Protein AF-A0A2V8A282-F1 (afdb_monomer_lite)

Sequence (500 aa):
MPLDRPPLIDWYRRNRARSRALFDLVDDEAYYTKPIALRHPIVFYEGHLPAFSFNTLVKKALGGASIDGRLETLFARGIDPHETAGPKETVADAAWPTREVVHQFAEEADHQVLRALANADVDRPGDALLDRGEAVFAILEHEAMHQETLLYMWHRLPLARKRRPAGYSPRTNGAPPRHEWIEIPAGRATLGVDRAAVPFGWDNEFSALTCDVPAFAIDQHDVTSQQFLEFVDAGGYRDQQWWRPEDWEWVQREQVTHPLFWEVHDDDWFWRGMFALVPLPAAWPVYVSNAEARAYARWRGGRLPTEAEFQRAAFGSPDGERLHPWGCETPSAVHGVFDFSSWDPEPAGTHPKGNSAWNVHDLVGNGWEWTTTTVPGISSHGVVSRILSGLLRRRARRDEGRVARDRARAAASHVPQLVSPTVPIRICHFPLRHGPPPQPPKLGSSPTTSRTTWRCHRVSCPRSTSTTRSGRRCSRRSASSRGTASRAQSSGSSSVIAAS

Radius of gyration: 30.78 Å; chains: 1; bounding box: 76×96×86 Å

Foldseek 3Di:
DPDDLPVLLVLLVVLLVLVVVLVVFFDPVQQQPFLDPFFHGNLLLLLLLLLLLQCQQPCPQVVHDDPDPVSSVSNLFDGGVVLQDDPPPPVPPVDRDDVVVSVVNSVVSSVSSSVCSVDNQQPDPPRQRRPLNNSSVCSSVVSVVVSVVSLVSLLSDDLVRTDDDDPADAALDDDADDWDKQKQAWDKFWQADCPVVDSDDDLLRDDIDIDTGHIWIATLKACFPQNLVVCLVVPLLPDCPLFDPVVVCVCVVVVDRDAPQWDADPNFIWGSFSNDIGGRRRQAHDDHDLGSQSSSQVVVVFFAAAPRVLRSQWFAAPVGGAPGQLHDDDDDPLQAADPCPHSAAHGMPNNQSVAGNRNRHHSDYSDDGDHQDDSPDRDCDRSSSVSVCVNRVPPPVPCVVPVPPPVPDDDDDTGRDGIHPDDDDDDDDDDDDDDDDDDDDDDDDDDDDDDDDDDDDDDDDDDDDDDDDDDDDDDDDDDDDDDDDDDDDDDDDDDDDDDD

Secondary structure (DSSP, 8-state):
----HHHHHHHHHHHHHHHHHHHTTB-TTGGG--SSTTS--HHHHHHHHHHHHIIIIIIIIS-PPPS-HHHHHHHTS-SSHHHH--TT--TTS-PPPPHHHHHHHHHHHHHHHHHHHHHS----TT-TTTGGGHHHHHHHHHHHHHHHHHHHHHHTS-GGGB-PPTT-------PPPP--EEEE-SEEEEESB-TTTSS---TTSBS-EEEEE--EEEESS--BHHHHHHHHHTTGGG-GGGS-HHHHHHHHHTT--S-TTEEEETTEEEEE-SS-EEE--TTSBPP--HHHHHHHHHHTT-B---HHHHHHHHTEETTEE-SBTTBSSPP-TTSSS-TTS-SS---TT--TTS--TT-----SSSS----S-PPP---TTSHHHHHHHHHH-SSSTTTTTTGGGSTTS-------S-B-S--------------PPPP-------------------------------------------------------------

pLDDT: mean 77.57, std 28.73, range [21.28, 98.75]

Structure (mmCIF, N/CA/C/O backbone):
data_AF-A0A2V8A282-F1
#
_entry.id   AF-A0A2V8A282-F1
#
loop_
_atom_site.group_PDB
_atom_site.id
_atom_site.type_symbol
_atom_site.label_atom_id
_atom_site.label_alt_id
_atom_site.label_comp_id
_atom_site.label_asym_id
_atom_site.label_entity_id
_atom_site.label_seq_id
_atom_site.pdbx_PDB_ins_code
_atom_site.Cartn_x
_atom_site.Cartn_y
_atom_site.Cartn_z
_atom_site.occupancy
_atom_site.B_iso_or_equiv
_atom_site.auth_seq_id
_atom_site.auth_comp_id
_atom_site.auth_asym_id
_atom_site.auth_atom_id
_atom_site.pdbx_PDB_model_num
ATOM 1 N N . MET A 1 1 ? -12.203 -1.501 28.387 1.00 53.28 1 MET A N 1
ATOM 2 C CA . MET A 1 1 ? -11.393 -0.578 29.218 1.00 53.28 1 MET A CA 1
ATOM 3 C C . MET A 1 1 ? -11.438 0.779 28.546 1.00 53.28 1 MET A C 1
ATOM 5 O O . MET A 1 1 ? -11.531 0.761 27.326 1.00 53.28 1 MET A O 1
ATOM 9 N N . PRO A 1 2 ? -11.373 1.900 29.284 1.00 71.56 2 PRO A N 1
ATOM 10 C CA . PRO A 1 2 ? -11.229 3.210 28.655 1.00 71.56 2 PRO A CA 1
ATOM 11 C C . PRO A 1 2 ? -9.951 3.251 27.806 1.00 71.56 2 PRO A C 1
ATOM 13 O O . PRO A 1 2 ? -8.950 2.626 28.167 1.00 71.56 2 PRO A O 1
ATOM 16 N N . LEU A 1 3 ? -10.000 3.981 26.694 1.00 85.50 3 LEU A N 1
ATOM 17 C CA . LEU A 1 3 ? -8.872 4.157 25.777 1.00 85.50 3 LEU A CA 1
ATOM 18 C C . LEU A 1 3 ? -7.685 4.852 26.461 1.00 85.50 3 LEU A C 1
ATOM 20 O O . LEU A 1 3 ? -7.855 5.868 27.140 1.00 85.50 3 LEU A O 1
ATOM 24 N N . ASP A 1 4 ? -6.474 4.339 26.236 1.00 90.19 4 ASP A N 1
ATOM 25 C CA . ASP A 1 4 ? -5.248 4.967 26.730 1.00 90.19 4 ASP A CA 1
ATOM 26 C C . ASP A 1 4 ? -4.849 6.142 25.822 1.00 90.19 4 ASP A C 1
ATOM 28 O O . ASP A 1 4 ? -4.483 5.965 24.658 1.00 90.19 4 ASP A O 1
ATOM 32 N N . ARG A 1 5 ? -4.982 7.371 26.334 1.00 93.50 5 ARG A N 1
ATOM 33 C CA . ARG A 1 5 ? -4.906 8.596 25.517 1.00 93.50 5 ARG A CA 1
ATOM 34 C C . ARG A 1 5 ? -3.494 8.944 25.022 1.00 93.50 5 ARG A C 1
ATOM 36 O O . ARG A 1 5 ? -3.390 9.304 23.849 1.00 93.50 5 ARG A O 1
ATOM 43 N N . PRO A 1 6 ? -2.410 8.870 25.826 1.00 96.25 6 PRO A N 1
ATOM 44 C CA . PRO A 1 6 ? -1.083 9.278 25.362 1.00 96.25 6 PRO A CA 1
ATOM 45 C C . PRO A 1 6 ? -0.572 8.482 24.145 1.00 96.25 6 PRO A C 1
ATOM 47 O O . PRO A 1 6 ? -0.162 9.132 23.182 1.00 96.25 6 PRO A O 1
ATOM 50 N N . PRO A 1 7 ? -0.676 7.133 24.078 1.00 95.81 7 PRO A N 1
ATOM 51 C CA . PRO A 1 7 ? -0.278 6.384 22.882 1.00 95.81 7 PRO A CA 1
ATOM 52 C C . PRO A 1 7 ? -1.031 6.791 21.609 1.00 95.81 7 PRO A C 1
ATOM 54 O O . PRO A 1 7 ? -0.416 6.858 20.546 1.00 95.81 7 PRO A O 1
ATOM 57 N N . LEU A 1 8 ? -2.331 7.101 21.713 1.00 95.81 8 LEU A N 1
ATOM 58 C CA . LEU A 1 8 ? -3.171 7.547 20.592 1.00 95.81 8 LEU A CA 1
ATOM 59 C C . LEU A 1 8 ? -2.805 8.969 20.130 1.00 95.81 8 LEU A C 1
ATOM 61 O O . LEU A 1 8 ? -2.700 9.227 18.932 1.00 95.81 8 LEU A O 1
ATOM 65 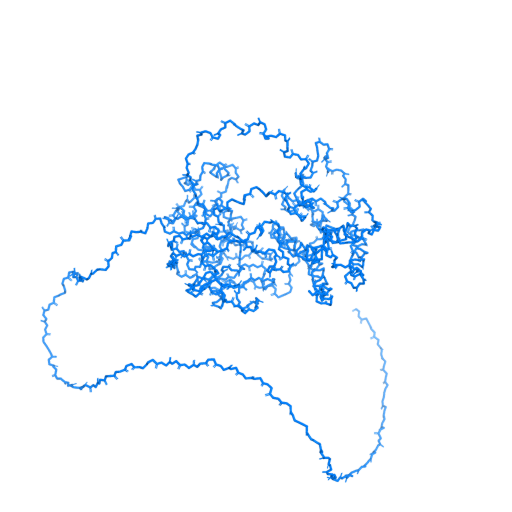N N . ILE A 1 9 ? -2.540 9.882 21.071 1.00 98.31 9 ILE A N 1
ATOM 66 C CA . ILE A 1 9 ? -2.061 11.245 20.783 1.00 98.31 9 ILE A CA 1
ATOM 67 C C . ILE A 1 9 ? -0.691 11.203 20.096 1.00 98.31 9 ILE A C 1
ATOM 69 O O . ILE A 1 9 ? -0.467 11.914 19.114 1.00 98.31 9 ILE A O 1
ATOM 73 N N . ASP A 1 10 ? 0.223 10.365 20.580 1.00 98.38 10 ASP A N 1
ATOM 74 C CA . ASP A 1 10 ? 1.549 10.238 19.986 1.00 98.38 10 ASP A CA 1
ATOM 75 C C . ASP A 1 10 ? 1.518 9.471 18.657 1.00 98.38 10 ASP A C 1
ATOM 77 O O . ASP A 1 10 ? 2.343 9.747 17.789 1.00 98.38 10 ASP A O 1
ATOM 81 N N . TRP A 1 11 ? 0.550 8.573 18.434 1.00 97.44 11 TRP A N 1
ATOM 82 C CA . TRP A 1 11 ? 0.290 7.987 17.113 1.00 97.44 11 TRP A CA 1
ATOM 83 C C . TRP A 1 11 ? -0.191 9.049 16.122 1.00 97.44 11 TRP A C 1
ATOM 85 O O . TRP A 1 11 ? 0.426 9.189 15.067 1.00 97.44 11 TRP A O 1
ATOM 95 N N . TYR A 1 12 ? -1.172 9.880 16.493 1.00 98.56 12 TYR A N 1
ATOM 96 C CA . TYR A 1 12 ? -1.608 11.004 15.654 1.00 98.56 12 TYR A CA 1
ATOM 97 C C . TYR A 1 12 ? -0.425 11.916 15.298 1.00 98.56 12 TYR A C 1
ATOM 99 O O . TYR A 1 12 ? -0.180 12.210 14.132 1.00 98.56 12 TYR A O 1
ATOM 107 N N . ARG A 1 13 ? 0.397 12.291 16.287 1.00 98.62 13 ARG A N 1
ATOM 108 C CA . ARG A 1 13 ? 1.606 13.104 16.066 1.00 98.62 13 ARG A CA 1
ATOM 109 C C . ARG A 1 13 ? 2.614 12.443 15.126 1.00 98.62 13 ARG A C 1
ATOM 111 O O . ARG A 1 13 ? 3.130 13.134 14.249 1.00 98.62 13 ARG A O 1
ATOM 118 N N . ARG A 1 14 ? 2.894 11.140 15.284 1.00 98.00 14 ARG A N 1
ATOM 119 C CA . ARG A 1 14 ? 3.784 10.383 14.381 1.00 98.00 14 ARG A CA 1
ATOM 120 C C . ARG A 1 14 ? 3.245 10.385 12.953 1.00 98.00 14 ARG A C 1
ATOM 122 O O . ARG A 1 14 ? 4.006 10.686 12.037 1.00 98.00 14 ARG A O 1
ATOM 129 N N . ASN A 1 15 ? 1.949 10.131 12.776 1.00 98.00 15 ASN A N 1
ATOM 130 C CA . ASN A 1 15 ? 1.310 10.134 11.464 1.00 98.00 15 ASN A CA 1
ATOM 131 C C . ASN A 1 15 ? 1.397 11.517 10.805 1.00 98.00 15 ASN A C 1
ATOM 133 O O . ASN A 1 15 ? 1.995 11.637 9.740 1.00 98.00 15 ASN A O 1
ATOM 137 N N . ARG A 1 16 ? 0.927 12.580 11.472 1.00 98.19 16 ARG A N 1
ATOM 138 C CA . ARG A 1 16 ? 0.983 13.954 10.940 1.00 98.19 16 ARG A CA 1
ATOM 139 C C . ARG A 1 16 ? 2.409 14.419 10.633 1.00 98.19 16 ARG A C 1
ATOM 141 O O . ARG A 1 16 ? 2.628 15.106 9.636 1.00 98.19 16 ARG A O 1
ATOM 148 N N . ALA A 1 17 ? 3.390 14.045 11.458 1.00 98.25 17 ALA A N 1
ATOM 149 C CA . ALA A 1 17 ? 4.800 14.352 11.213 1.00 98.25 17 ALA A CA 1
ATOM 150 C C . ALA A 1 17 ? 5.358 13.611 9.986 1.00 98.25 17 ALA A C 1
ATOM 152 O O . ALA A 1 17 ? 6.008 14.237 9.150 1.00 98.25 17 ALA A O 1
ATOM 153 N N . ARG A 1 18 ? 5.063 12.311 9.842 1.00 97.69 18 ARG A N 1
ATOM 154 C CA . ARG A 1 18 ? 5.462 11.515 8.672 1.00 97.69 18 ARG A CA 1
ATOM 155 C C . ARG A 1 18 ? 4.796 12.035 7.397 1.00 97.69 18 ARG A C 1
ATOM 157 O O . ARG A 1 18 ? 5.483 12.221 6.402 1.00 97.69 18 ARG A O 1
ATOM 164 N N . SER A 1 19 ? 3.501 12.342 7.434 1.00 98.12 19 SER A N 1
ATOM 165 C CA . SER A 1 19 ? 2.769 12.900 6.291 1.00 98.12 19 SER A CA 1
ATOM 166 C C . SER A 1 19 ? 3.359 14.231 5.820 1.00 98.12 19 SER A C 1
ATOM 168 O O . SER A 1 19 ? 3.575 14.390 4.624 1.00 98.12 19 SER A O 1
ATOM 170 N N . ARG A 1 20 ? 3.696 15.157 6.734 1.00 97.62 20 ARG A N 1
ATOM 171 C CA . ARG A 1 20 ? 4.423 16.397 6.384 1.00 97.62 20 ARG A CA 1
ATOM 172 C C . ARG A 1 20 ? 5.757 16.093 5.698 1.00 97.62 20 ARG A C 1
ATOM 174 O O . ARG A 1 20 ? 5.971 16.551 4.581 1.00 97.62 20 ARG A O 1
ATOM 181 N N . ALA A 1 21 ? 6.574 15.222 6.296 1.00 97.19 21 ALA A N 1
ATOM 182 C CA . ALA A 1 21 ? 7.845 14.807 5.706 1.00 97.19 21 ALA A CA 1
ATOM 183 C C . ALA A 1 21 ? 7.684 14.164 4.313 1.00 97.19 21 ALA A C 1
ATOM 185 O O . ALA A 1 21 ? 8.571 14.321 3.482 1.00 97.19 21 ALA A O 1
ATOM 186 N N . LEU A 1 22 ? 6.559 13.491 4.020 1.00 97.81 22 LEU A N 1
ATOM 187 C CA . LEU A 1 22 ? 6.256 12.980 2.678 1.00 97.81 22 LEU A CA 1
ATOM 188 C C . LEU A 1 22 ? 5.923 14.092 1.670 1.00 97.81 22 LEU A C 1
ATOM 190 O O . LEU A 1 22 ? 6.312 13.967 0.512 1.00 97.81 22 LEU A O 1
ATOM 194 N N . PHE A 1 23 ? 5.255 15.182 2.063 1.00 97.69 23 PHE A N 1
ATOM 195 C CA . PHE A 1 23 ? 5.048 16.339 1.173 1.00 97.69 23 PHE A CA 1
ATOM 196 C C . PHE A 1 23 ? 6.322 17.169 0.964 1.00 97.69 23 PHE A C 1
ATOM 198 O O . PHE A 1 23 ? 6.456 17.826 -0.066 1.00 97.69 23 PHE A O 1
ATOM 205 N N . ASP A 1 24 ? 7.292 17.101 1.875 1.00 95.94 24 ASP A N 1
ATOM 206 C CA . ASP A 1 24 ? 8.596 17.751 1.689 1.00 95.94 24 ASP A CA 1
ATOM 207 C C . ASP A 1 24 ? 9.474 17.036 0.637 1.00 95.94 24 ASP A C 1
ATOM 209 O O . ASP A 1 24 ? 10.402 17.641 0.093 1.00 95.94 24 ASP A O 1
ATOM 213 N N . LEU A 1 25 ? 9.149 15.784 0.279 1.00 97.00 25 LEU A N 1
ATOM 214 C CA . LEU A 1 25 ? 9.832 15.005 -0.767 1.00 97.00 25 LEU A CA 1
ATOM 215 C C . LEU A 1 25 ? 9.537 15.464 -2.199 1.00 97.00 25 LEU A C 1
ATOM 217 O O . LEU A 1 25 ? 10.245 15.030 -3.105 1.00 97.00 25 LEU A O 1
ATOM 221 N N . VAL A 1 26 ? 8.508 16.276 -2.441 1.00 96.38 26 VAL A N 1
ATOM 222 C CA . VAL A 1 26 ? 8.145 16.745 -3.791 1.00 96.38 26 VAL A CA 1
ATOM 223 C C . VAL A 1 26 ? 8.517 18.208 -3.979 1.00 96.38 26 VAL A C 1
ATOM 225 O O . VAL A 1 26 ? 8.492 18.982 -3.024 1.00 96.38 26 VAL A O 1
ATOM 228 N N . ASP A 1 27 ? 8.896 18.592 -5.199 1.00 93.19 27 ASP A N 1
ATOM 229 C CA . ASP A 1 27 ? 9.108 20.007 -5.511 1.00 93.19 27 ASP A CA 1
ATOM 230 C C . ASP A 1 27 ? 7.784 20.794 -5.558 1.00 93.19 27 ASP A C 1
ATOM 232 O O . ASP A 1 27 ? 6.683 20.238 -5.624 1.00 93.19 27 ASP A O 1
ATOM 236 N N . ASP A 1 28 ? 7.888 22.120 -5.481 1.00 92.50 28 ASP A N 1
ATOM 237 C CA . ASP A 1 28 ? 6.708 22.980 -5.353 1.00 92.50 28 ASP A CA 1
ATOM 238 C C . ASP A 1 28 ? 5.959 23.124 -6.697 1.00 92.50 28 ASP A C 1
ATOM 240 O O . ASP A 1 28 ? 4.772 23.449 -6.721 1.00 92.50 28 ASP A O 1
ATOM 244 N N . GLU A 1 29 ? 6.617 22.798 -7.818 1.00 92.94 29 GLU A N 1
ATOM 245 C CA . GLU A 1 29 ? 5.995 22.683 -9.144 1.00 92.94 29 GLU A CA 1
ATOM 246 C C . GLU A 1 29 ? 5.099 21.438 -9.253 1.00 92.94 29 GLU A C 1
ATOM 248 O O . GLU A 1 29 ? 4.039 21.499 -9.880 1.00 92.94 29 GLU A O 1
ATOM 253 N N . ALA A 1 30 ? 5.460 20.322 -8.612 1.00 95.25 30 ALA A N 1
ATOM 254 C CA . ALA A 1 30 ? 4.644 19.112 -8.563 1.00 95.25 30 ALA A CA 1
ATOM 255 C C . ALA A 1 30 ? 3.356 19.284 -7.736 1.00 95.25 30 ALA A C 1
ATOM 257 O O . ALA A 1 30 ? 2.387 18.556 -7.966 1.00 95.25 30 ALA A O 1
ATOM 258 N N . TYR A 1 31 ? 3.301 20.246 -6.810 1.00 95.38 31 TYR A N 1
ATOM 259 C CA . TYR A 1 31 ? 2.253 20.359 -5.785 1.00 95.38 31 TYR A CA 1
ATOM 260 C C . TYR A 1 31 ? 0.811 20.533 -6.314 1.00 95.38 31 TYR A C 1
ATOM 262 O O . TYR A 1 31 ? -0.146 20.062 -5.695 1.00 95.38 31 TYR A O 1
ATOM 270 N N . TYR A 1 32 ? 0.627 21.145 -7.487 1.00 94.31 32 TYR A N 1
ATOM 271 C CA . TYR A 1 32 ? -0.690 21.245 -8.145 1.00 94.31 32 TYR A CA 1
ATOM 272 C C . TYR A 1 32 ? -0.870 20.235 -9.294 1.00 94.31 32 TYR A C 1
ATOM 274 O O . TYR A 1 32 ? -1.909 20.221 -9.955 1.00 94.31 32 TYR A O 1
ATOM 282 N N . THR A 1 33 ? 0.118 19.367 -9.535 1.00 93.69 33 THR A N 1
ATOM 283 C CA . THR A 1 33 ? 0.057 18.325 -10.570 1.00 93.69 33 THR A CA 1
ATOM 284 C C . THR A 1 33 ? -0.711 17.091 -10.101 1.00 93.69 33 THR A C 1
ATOM 286 O O . THR A 1 33 ? -1.017 16.912 -8.920 1.00 93.69 33 THR A O 1
ATOM 289 N N . LYS A 1 34 ? -1.015 16.214 -11.061 1.00 93.44 34 LYS A N 1
ATOM 290 C CA . LYS A 1 34 ? -1.756 14.967 -10.878 1.00 93.44 34 LYS A CA 1
ATOM 291 C C . LYS A 1 34 ? -0.927 13.794 -11.442 1.00 93.44 34 LYS A C 1
ATOM 293 O O . LYS A 1 34 ? -1.073 13.473 -12.620 1.00 93.44 34 LYS A O 1
ATOM 298 N N . PRO A 1 35 ? -0.054 13.154 -10.633 1.00 92.38 35 PRO A N 1
ATOM 299 C CA . PRO A 1 35 ? 0.873 12.103 -11.093 1.00 92.38 35 PRO A CA 1
ATOM 300 C C . PRO A 1 35 ? 0.199 10.829 -11.632 1.00 92.38 35 PRO A C 1
ATOM 302 O O . PRO A 1 35 ? 0.820 10.032 -12.336 1.00 92.38 35 PRO A O 1
ATOM 305 N N . ILE A 1 36 ? -1.076 10.615 -11.287 1.00 91.88 36 ILE A N 1
ATOM 306 C CA . ILE A 1 36 ? -1.884 9.471 -11.719 1.00 91.88 36 ILE A CA 1
ATOM 307 C C . ILE A 1 36 ? -3.226 9.995 -12.231 1.00 91.88 36 ILE A C 1
ATOM 309 O O . ILE A 1 36 ? -3.961 10.655 -11.497 1.00 91.88 36 ILE A O 1
ATOM 313 N N . ALA A 1 37 ? -3.576 9.667 -13.478 1.00 86.69 37 ALA A N 1
ATOM 314 C CA . ALA A 1 37 ? -4.779 10.170 -14.151 1.00 86.69 37 ALA A CA 1
ATOM 315 C C . ALA A 1 37 ? -6.105 9.818 -13.437 1.00 86.69 37 ALA A C 1
ATOM 317 O O . ALA A 1 37 ? -7.094 10.531 -13.601 1.00 86.69 37 ALA A O 1
ATOM 318 N N . LEU A 1 38 ? -6.114 8.782 -12.594 1.00 85.00 38 LEU A N 1
ATOM 319 C CA . LEU A 1 38 ? -7.276 8.356 -11.805 1.00 85.00 38 LEU A CA 1
ATOM 320 C C . LEU A 1 38 ? -7.375 8.995 -10.406 1.00 85.00 38 LEU A C 1
ATOM 322 O O . LEU A 1 38 ? -8.434 8.913 -9.803 1.00 85.00 38 LEU A O 1
ATOM 326 N N . ARG A 1 39 ? -6.329 9.670 -9.904 1.00 89.06 39 ARG A N 1
ATOM 327 C CA . ARG A 1 39 ? -6.287 10.272 -8.553 1.00 89.06 39 ARG A CA 1
ATOM 328 C C . ARG A 1 39 ? -6.580 11.778 -8.561 1.00 89.06 39 ARG A C 1
ATOM 330 O O . ARG A 1 39 ? -6.738 12.387 -9.625 1.00 89.06 39 ARG A O 1
ATOM 337 N N . HIS A 1 40 ? -6.665 12.399 -7.387 1.00 91.88 40 HIS A N 1
ATOM 338 C CA . HIS A 1 40 ? -6.673 13.862 -7.247 1.00 91.88 40 HIS A CA 1
ATOM 339 C C . HIS A 1 40 ? -5.249 14.475 -7.378 1.00 91.88 40 HIS A C 1
ATOM 341 O O . HIS A 1 40 ? -4.263 13.735 -7.404 1.00 91.88 40 HIS A O 1
ATOM 347 N N . PRO A 1 41 ? -5.107 15.812 -7.512 1.00 94.00 41 PRO A N 1
ATOM 348 C CA . PRO A 1 41 ? -3.807 16.497 -7.468 1.00 94.00 41 PRO A CA 1
ATOM 349 C C . PRO A 1 41 ? -3.140 16.448 -6.082 1.00 94.00 41 PRO A C 1
ATOM 351 O O . PRO A 1 41 ? -3.823 16.225 -5.087 1.00 94.00 41 PRO A O 1
ATOM 354 N N . ILE A 1 42 ? -1.832 16.712 -5.985 1.00 96.12 42 ILE A N 1
ATOM 355 C CA . ILE A 1 42 ? -1.071 16.606 -4.716 1.00 96.12 42 ILE A CA 1
ATOM 356 C C . ILE A 1 42 ? -1.664 17.476 -3.587 1.00 96.12 42 ILE A C 1
ATOM 358 O O . ILE A 1 42 ? -1.914 16.963 -2.495 1.00 96.12 42 ILE A O 1
ATOM 362 N N . VAL A 1 43 ? -1.993 18.742 -3.874 1.00 96.25 43 VAL A N 1
ATOM 363 C CA . VAL A 1 43 ? -2.681 19.689 -2.966 1.00 96.25 43 VAL A CA 1
ATOM 364 C C . VAL A 1 43 ? -3.952 19.133 -2.306 1.00 96.25 43 VAL A C 1
ATOM 366 O O . VAL A 1 43 ? -4.268 19.497 -1.174 1.00 96.25 43 VAL A O 1
ATOM 369 N N . PHE A 1 44 ? -4.681 18.226 -2.969 1.00 96.44 44 PHE A N 1
ATOM 370 C CA . PHE A 1 44 ? -5.859 17.599 -2.370 1.00 96.44 44 PHE A CA 1
ATOM 371 C C . PHE A 1 44 ? -5.482 16.795 -1.127 1.00 96.44 44 PHE A C 1
ATOM 373 O O . PHE A 1 44 ? -6.153 16.910 -0.107 1.00 96.44 44 PHE A O 1
ATOM 380 N N . TYR A 1 45 ? -4.407 16.008 -1.191 1.00 97.31 45 TYR A N 1
ATOM 381 C CA . TYR A 1 45 ? -4.061 15.063 -0.133 1.00 97.31 45 TYR A CA 1
ATOM 382 C C . TYR A 1 45 ? -3.509 15.746 1.124 1.00 97.31 45 TYR A C 1
ATOM 384 O O . TYR A 1 45 ? -3.794 15.288 2.231 1.00 97.31 45 TYR A O 1
ATOM 392 N N . GLU A 1 46 ? -2.784 16.862 0.979 1.00 97.31 46 GLU A N 1
ATOM 393 C CA . GLU A 1 46 ? -2.255 17.614 2.130 1.00 97.31 46 GLU A CA 1
ATOM 394 C C . GLU A 1 46 ? -3.388 18.235 2.972 1.00 97.31 46 GLU A C 1
ATOM 396 O O . GLU A 1 46 ? -3.297 18.256 4.200 1.00 97.31 46 GLU A O 1
ATOM 401 N N . GLY A 1 47 ? -4.492 18.642 2.329 1.00 97.50 47 GLY A N 1
ATOM 402 C CA . GLY A 1 47 ? -5.722 19.079 3.000 1.00 97.50 47 GLY A CA 1
ATOM 403 C C . GLY A 1 47 ? -6.674 17.942 3.399 1.00 97.50 47 GLY A C 1
ATOM 404 O O . GLY A 1 47 ? -7.336 18.034 4.431 1.00 97.50 47 GLY A O 1
ATOM 405 N N . HIS A 1 48 ? -6.727 16.847 2.634 1.00 97.81 48 HIS A N 1
ATOM 406 C CA . HIS A 1 48 ? -7.591 15.685 2.887 1.00 97.81 48 HIS A CA 1
ATOM 407 C C . HIS A 1 48 ? -7.278 14.981 4.207 1.00 97.81 48 HIS A C 1
ATOM 409 O O . HIS A 1 48 ? -8.195 14.674 4.962 1.00 97.81 48 HIS A O 1
ATOM 415 N N . LEU A 1 49 ? -5.997 14.769 4.517 1.00 97.62 49 LEU A N 1
ATOM 416 C CA . LEU A 1 49 ? -5.563 14.115 5.756 1.00 97.62 49 LEU A CA 1
ATOM 417 C C . LEU A 1 49 ? -6.093 14.802 7.037 1.00 97.62 49 LEU A C 1
ATOM 419 O O . LEU A 1 49 ? -6.799 14.148 7.810 1.00 97.62 49 LEU A O 1
ATOM 423 N N . PRO A 1 50 ? -5.846 16.108 7.274 1.00 97.69 50 PRO A N 1
ATOM 424 C CA . PRO A 1 50 ? -6.425 16.812 8.417 1.00 97.69 50 PRO A CA 1
ATOM 425 C C . PRO A 1 50 ? -7.945 16.987 8.281 1.00 97.69 50 PRO A C 1
ATOM 427 O O . PRO A 1 50 ? -8.656 16.872 9.281 1.00 97.69 50 PRO A O 1
ATOM 430 N N . ALA A 1 51 ? -8.475 17.202 7.066 1.00 98.06 51 ALA A N 1
ATOM 431 C CA . ALA A 1 51 ? -9.918 17.324 6.855 1.00 98.06 51 ALA A CA 1
ATOM 432 C C . ALA A 1 51 ? -10.672 16.048 7.243 1.00 98.06 51 ALA A C 1
ATOM 434 O O . ALA A 1 51 ? -11.742 16.156 7.836 1.00 98.06 51 ALA A O 1
ATOM 435 N N . PHE A 1 52 ? -10.158 14.855 6.936 1.00 97.88 52 PHE A N 1
ATOM 436 C CA . PHE A 1 52 ? -10.775 13.593 7.345 1.00 97.88 52 PHE A CA 1
ATOM 437 C C . PHE A 1 52 ? -10.751 13.453 8.868 1.00 97.88 52 PHE A C 1
ATOM 439 O O . PHE A 1 52 ? -11.800 13.215 9.471 1.00 97.88 52 PHE A O 1
ATOM 446 N N . SER A 1 53 ? -9.590 13.682 9.490 1.00 98.12 53 SER A N 1
ATOM 447 C CA . SER A 1 53 ? -9.401 13.618 10.944 1.00 98.12 53 SER A CA 1
ATOM 448 C C . SER A 1 53 ? -10.379 14.521 11.697 1.00 98.12 53 SER A C 1
ATOM 450 O O . SER A 1 53 ? -11.119 14.071 12.577 1.00 98.12 53 SER A O 1
ATOM 452 N N . PHE A 1 54 ? -10.454 15.786 11.285 1.00 98.62 54 PHE A N 1
ATOM 453 C CA . PHE A 1 54 ? -11.362 16.778 11.848 1.00 98.62 54 PHE A CA 1
ATOM 454 C C . PHE A 1 54 ? -12.839 16.468 11.556 1.00 98.62 54 PHE A C 1
ATOM 456 O O . PHE A 1 54 ? -13.661 16.445 12.476 1.00 98.62 54 PHE A O 1
ATOM 463 N N . ASN A 1 55 ? -13.197 16.187 10.296 1.00 97.88 55 ASN A N 1
ATOM 464 C CA . ASN A 1 55 ? -14.587 15.920 9.923 1.00 97.88 55 ASN A CA 1
ATOM 465 C C . ASN A 1 55 ? -15.139 14.672 10.621 1.00 97.88 55 ASN A C 1
ATOM 467 O O . ASN A 1 55 ? -16.318 14.647 10.966 1.00 97.88 55 ASN A O 1
ATOM 471 N N . THR A 1 56 ? -14.329 13.627 10.791 1.00 97.12 56 THR A N 1
ATOM 472 C CA . THR A 1 56 ? -14.763 12.351 11.371 1.00 97.12 56 THR A CA 1
ATOM 473 C C . THR A 1 56 ? -14.846 12.426 12.894 1.00 97.12 56 THR A C 1
ATOM 475 O O . THR A 1 56 ? -15.931 12.206 13.434 1.00 97.12 56 THR A O 1
ATOM 478 N N . LEU A 1 57 ? -13.767 12.806 13.589 1.00 97.94 57 LEU A N 1
ATOM 479 C CA . LEU A 1 57 ? -13.761 12.835 15.056 1.00 97.94 57 LEU A CA 1
ATOM 480 C C . LEU A 1 57 ? -14.436 14.093 15.626 1.00 97.94 57 LEU A C 1
ATOM 482 O O . LEU A 1 57 ? -15.375 13.989 16.412 1.00 97.94 57 LEU A O 1
ATOM 486 N N . VAL A 1 58 ? -13.981 15.286 15.239 1.00 98.44 58 VAL A N 1
ATOM 487 C CA . VAL A 1 58 ? -14.421 16.539 15.877 1.00 98.44 58 VAL A CA 1
ATOM 4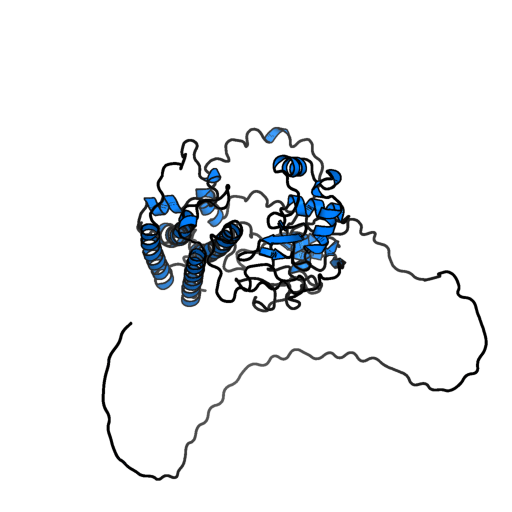88 C C . VAL A 1 58 ? -15.827 16.924 15.420 1.00 98.44 58 VAL A C 1
ATOM 490 O O . VAL A 1 58 ? -16.718 17.108 16.247 1.00 98.44 58 VAL A O 1
ATOM 493 N N . LYS A 1 59 ? -16.062 17.004 14.106 1.00 97.00 59 LYS A N 1
ATOM 494 C CA . LYS A 1 59 ? -17.330 17.511 13.559 1.00 97.00 59 LYS A CA 1
ATOM 495 C C . LYS A 1 59 ? -18.474 16.493 13.631 1.00 97.00 59 LYS A C 1
ATOM 497 O O . LYS A 1 59 ? -19.536 16.816 14.155 1.00 97.00 59 LYS A O 1
ATOM 502 N N . LYS A 1 60 ? -18.289 15.270 13.112 1.00 95.62 60 LYS A N 1
ATOM 503 C CA . LYS A 1 60 ? -19.357 14.246 13.063 1.00 95.62 60 LYS A CA 1
ATOM 504 C C . LYS A 1 60 ? -19.571 13.540 14.404 1.00 95.62 60 LYS A C 1
ATOM 506 O O . LYS A 1 60 ? -20.712 13.446 14.840 1.00 95.62 60 LYS A O 1
ATOM 511 N N . ALA A 1 61 ? -18.512 13.031 15.035 1.00 96.25 61 ALA A N 1
ATOM 512 C CA . ALA A 1 61 ? -18.638 12.184 16.226 1.00 96.25 61 ALA A CA 1
ATOM 513 C C . ALA A 1 61 ? -18.799 12.975 17.543 1.00 96.25 61 ALA A C 1
ATOM 515 O O . ALA A 1 61 ? -19.493 12.529 18.458 1.00 96.25 61 ALA A O 1
ATOM 516 N N . LEU A 1 62 ? -18.192 14.164 17.637 1.00 97.31 62 LEU A N 1
ATOM 517 C CA . LEU A 1 62 ? -18.266 15.040 18.817 1.00 97.31 62 LEU A CA 1
ATOM 518 C C . LEU A 1 62 ? -19.167 16.277 18.631 1.00 97.31 62 LEU A C 1
ATOM 520 O O . LEU A 1 62 ? -19.355 17.032 19.582 1.00 97.31 62 LEU A O 1
ATOM 524 N N . GLY A 1 63 ? -19.746 16.487 17.443 1.00 96.88 63 GLY A N 1
ATOM 525 C CA . GLY A 1 63 ? -20.678 17.593 17.174 1.00 96.88 63 GLY A CA 1
ATOM 526 C C . GLY A 1 63 ? -20.035 18.986 17.129 1.00 96.88 63 GLY A C 1
ATOM 527 O O . GLY A 1 63 ? -20.722 19.983 17.352 1.00 96.88 63 GLY A O 1
ATOM 528 N N . GLY A 1 64 ? -18.724 19.068 16.884 1.00 96.75 64 GLY A N 1
ATOM 529 C CA . GLY A 1 64 ? -17.971 20.321 16.850 1.00 96.75 64 GLY A CA 1
ATOM 530 C C . GLY A 1 64 ? -18.399 21.285 15.736 1.00 96.75 64 GLY A C 1
ATOM 531 O O . GLY A 1 64 ? -18.890 20.884 14.677 1.00 96.75 64 GLY A O 1
ATOM 532 N N . ALA A 1 65 ? -18.174 22.580 15.973 1.00 97.31 65 ALA A N 1
ATOM 533 C CA . ALA A 1 65 ? -18.332 23.624 14.962 1.00 97.31 65 ALA A CA 1
ATOM 534 C C . ALA A 1 65 ? -17.348 23.428 13.791 1.00 97.31 65 ALA A C 1
ATOM 536 O O . ALA A 1 65 ? -16.350 22.731 13.926 1.00 97.31 65 ALA A O 1
ATOM 537 N N . SER A 1 66 ? -17.633 24.036 12.638 1.00 97.69 66 SER A N 1
ATOM 538 C CA . SER A 1 66 ? -16.760 23.983 11.448 1.00 97.69 66 SER A CA 1
ATOM 539 C C . SER A 1 66 ? -15.647 25.040 11.518 1.00 97.69 66 SER A C 1
ATOM 541 O O . SER A 1 66 ? -15.873 26.116 12.068 1.00 97.69 66 SER A O 1
ATOM 543 N N . ILE A 1 67 ? -14.486 24.744 10.929 1.00 97.50 67 ILE A N 1
ATOM 544 C CA . ILE A 1 67 ? -13.354 25.662 10.717 1.00 97.50 67 ILE A CA 1
ATOM 545 C C . ILE A 1 67 ? -13.583 26.450 9.415 1.00 97.50 67 ILE A C 1
ATOM 547 O O . ILE A 1 67 ? -13.710 27.670 9.433 1.00 97.50 67 ILE A O 1
ATOM 551 N N . ASP A 1 68 ? -13.710 25.742 8.289 1.00 97.31 68 ASP A N 1
ATOM 552 C CA . ASP A 1 68 ? -14.124 26.281 6.987 1.00 97.31 68 ASP A CA 1
ATOM 553 C C . ASP A 1 68 ? -14.931 25.190 6.272 1.00 97.31 68 ASP A C 1
ATOM 555 O O . ASP A 1 68 ? -14.382 24.246 5.700 1.00 97.31 68 ASP A O 1
ATOM 559 N N . GLY A 1 69 ? -16.259 25.340 6.267 1.00 94.44 69 GLY A N 1
ATOM 560 C CA . GLY A 1 69 ? -17.176 24.373 5.657 1.00 94.44 69 GLY A CA 1
ATOM 561 C C . GLY A 1 69 ? -16.965 24.146 4.152 1.00 94.44 69 GLY A C 1
ATOM 562 O O . GLY A 1 69 ? -17.373 23.104 3.636 1.00 94.44 69 GLY A O 1
ATOM 563 N N . ARG A 1 70 ? -16.311 25.072 3.438 1.00 94.62 70 ARG A N 1
ATOM 564 C CA . ARG A 1 70 ? -15.937 24.923 2.023 1.00 94.62 70 ARG A CA 1
ATOM 565 C C . ARG A 1 70 ? -14.656 24.100 1.885 1.00 94.62 70 ARG A C 1
ATOM 567 O O . ARG A 1 70 ? -14.649 23.200 1.049 1.00 94.62 70 ARG A O 1
ATOM 574 N N . LEU A 1 71 ? -13.612 24.341 2.687 1.00 95.06 71 LEU A N 1
ATOM 575 C CA . LEU A 1 71 ? -12.402 23.494 2.671 1.00 95.06 71 LEU A CA 1
ATOM 576 C C . LEU A 1 71 ? -12.706 22.080 3.168 1.00 95.06 71 LEU A C 1
ATOM 578 O O . LEU A 1 71 ? -12.327 21.108 2.519 1.00 95.06 71 LEU A O 1
ATOM 582 N N . GLU A 1 72 ? -13.481 21.957 4.243 1.00 94.50 72 GLU A N 1
ATOM 583 C CA . GLU A 1 72 ? -13.972 20.674 4.750 1.00 94.50 72 GLU A CA 1
ATOM 584 C C . GLU A 1 72 ? -14.727 19.880 3.682 1.00 94.50 72 GLU A C 1
ATOM 586 O O . GLU A 1 72 ? -14.561 18.669 3.611 1.00 94.50 72 GLU A O 1
ATOM 591 N N . THR A 1 73 ? -15.528 20.543 2.840 1.00 90.69 73 THR A N 1
ATOM 592 C CA . THR A 1 73 ? -16.265 19.892 1.742 1.00 90.69 73 THR A CA 1
ATOM 593 C C . THR A 1 73 ? -15.357 19.570 0.552 1.00 90.69 73 THR A C 1
ATOM 595 O O . THR A 1 73 ? -15.452 18.479 -0.008 1.00 90.69 73 THR A O 1
ATOM 598 N N . LEU A 1 74 ? -14.456 20.486 0.176 1.00 90.62 74 LEU A N 1
ATOM 599 C CA . LEU A 1 74 ? -13.484 20.307 -0.909 1.00 90.62 74 LEU A CA 1
ATOM 600 C C . LEU A 1 74 ? -12.583 19.092 -0.659 1.00 90.62 74 LEU A C 1
ATOM 602 O O . LEU A 1 74 ? -12.370 18.282 -1.561 1.00 90.62 74 LEU A O 1
ATOM 606 N N . PHE A 1 75 ? -12.083 18.976 0.571 1.00 94.12 75 PHE A N 1
ATOM 607 C CA . PHE A 1 75 ? -11.151 17.940 0.992 1.00 94.12 75 PHE A CA 1
ATOM 608 C C . PHE A 1 75 ? -11.830 16.658 1.496 1.00 94.12 75 PHE A C 1
ATOM 610 O O . PHE A 1 75 ? -11.168 15.633 1.545 1.00 94.12 75 PHE A O 1
ATOM 617 N N . ALA A 1 76 ? -13.132 16.641 1.805 1.00 87.19 76 ALA A N 1
ATOM 618 C CA . ALA A 1 76 ? -13.834 15.409 2.204 1.00 87.19 76 ALA A CA 1
ATOM 619 C C . ALA A 1 76 ? -14.174 14.446 1.046 1.00 87.19 76 ALA A C 1
ATOM 621 O O . ALA A 1 76 ? -14.777 13.404 1.297 1.00 87.19 76 ALA A O 1
ATOM 622 N N . ARG A 1 77 ? -13.841 14.776 -0.210 1.00 79.12 77 ARG A N 1
ATOM 623 C CA . ARG A 1 77 ? -14.079 13.905 -1.379 1.00 79.12 77 ARG A CA 1
ATOM 624 C C . ARG A 1 77 ? -13.351 12.550 -1.239 1.00 79.12 77 ARG A C 1
ATOM 626 O O . ARG A 1 77 ? -12.366 12.438 -0.517 1.00 79.12 77 ARG A O 1
ATOM 633 N N . GLY A 1 78 ? -13.850 11.518 -1.925 1.00 72.06 78 GLY A N 1
ATOM 634 C CA . GLY A 1 78 ? -13.129 10.251 -2.105 1.00 72.06 78 GLY A CA 1
ATOM 635 C C . GLY A 1 78 ? -11.889 10.419 -2.991 1.00 72.06 78 GLY A C 1
ATOM 636 O O . GLY A 1 78 ? -11.760 11.422 -3.689 1.00 72.06 78 GLY A O 1
ATOM 637 N N . ILE A 1 79 ? -10.977 9.443 -2.963 1.00 63.50 79 ILE A N 1
ATOM 638 C CA . ILE A 1 79 ? -9.651 9.556 -3.600 1.00 63.50 79 ILE A CA 1
ATOM 639 C C . ILE A 1 79 ? -9.677 9.610 -5.134 1.00 63.50 79 ILE A C 1
ATOM 641 O O . ILE A 1 79 ? -8.749 10.165 -5.732 1.00 63.50 79 ILE A O 1
ATOM 645 N N . ASP A 1 80 ? -10.742 9.087 -5.747 1.00 56.09 80 ASP A N 1
ATOM 646 C CA . ASP A 1 80 ? -10.909 9.014 -7.196 1.00 56.09 80 ASP A CA 1
ATOM 647 C C . ASP A 1 80 ? -11.937 10.062 -7.671 1.00 56.09 80 ASP A C 1
ATOM 649 O O . ASP A 1 80 ? -13.125 9.981 -7.326 1.00 56.09 80 ASP A O 1
ATOM 653 N N . PRO A 1 81 ? -11.539 11.049 -8.506 1.00 59.22 81 PRO A N 1
ATOM 654 C CA . PRO A 1 81 ? -12.421 12.147 -8.911 1.00 59.22 81 PRO A CA 1
ATOM 655 C C . PRO A 1 81 ? -13.681 11.688 -9.655 1.00 59.22 81 PRO A C 1
ATOM 657 O O . PRO A 1 81 ? -14.689 12.389 -9.662 1.00 59.22 81 PRO A O 1
ATOM 660 N N . HIS A 1 82 ? -13.640 10.513 -10.289 1.00 51.47 82 HIS A N 1
ATOM 661 C CA . HIS A 1 82 ? -14.760 9.967 -11.054 1.00 51.47 82 HIS A CA 1
ATOM 662 C C . HIS A 1 82 ? -15.879 9.396 -10.171 1.00 51.47 82 HIS A C 1
ATOM 664 O O . HIS A 1 82 ? -17.030 9.374 -10.606 1.00 51.47 82 HIS A O 1
ATOM 670 N N . GLU A 1 83 ? -15.581 8.999 -8.930 1.00 46.50 83 GLU A N 1
ATOM 671 C CA . GLU A 1 83 ? -16.595 8.531 -7.975 1.00 46.50 83 GLU A CA 1
ATOM 672 C C . GLU A 1 83 ? -17.357 9.698 -7.331 1.00 46.50 83 GLU A C 1
ATOM 674 O O . GLU A 1 83 ? -18.544 9.580 -7.019 1.00 46.50 83 GLU A O 1
ATOM 679 N N . THR A 1 84 ? -16.698 10.854 -7.183 1.00 47.06 84 THR A N 1
ATOM 680 C CA . THR A 1 84 ? -17.297 12.069 -6.608 1.00 47.06 84 THR A CA 1
ATOM 681 C C . THR A 1 84 ? -17.897 13.030 -7.640 1.00 47.06 84 THR A C 1
ATOM 683 O O . THR A 1 84 ? -18.703 13.886 -7.272 1.00 47.06 84 THR A O 1
ATOM 686 N N . ALA A 1 85 ? -17.586 12.880 -8.932 1.00 41.53 85 ALA A N 1
ATOM 687 C CA . ALA A 1 85 ? -18.128 13.720 -9.999 1.00 41.53 85 ALA A CA 1
ATOM 688 C C . ALA A 1 85 ? -19.637 13.492 -10.246 1.00 41.53 85 ALA A C 1
ATOM 690 O O . ALA A 1 85 ? -20.076 12.592 -10.976 1.00 41.53 85 ALA A O 1
ATOM 691 N N . GLY A 1 86 ? -20.463 14.392 -9.705 1.00 39.84 86 GLY A N 1
ATOM 692 C CA . GLY A 1 86 ? -21.843 14.564 -10.162 1.00 39.84 86 GLY A CA 1
ATOM 693 C C . GLY A 1 86 ? -21.902 14.969 -11.649 1.00 39.84 86 GLY A C 1
ATOM 694 O O . GLY A 1 86 ? -20.947 15.545 -12.167 1.00 39.84 86 GLY A O 1
ATOM 695 N N . PRO A 1 87 ? -23.028 14.752 -12.362 1.00 35.38 87 PRO A N 1
ATOM 696 C CA . PRO A 1 87 ? -23.149 14.976 -13.817 1.00 35.38 87 PRO A CA 1
ATOM 697 C C . PRO A 1 87 ? -22.993 16.429 -14.310 1.00 35.38 87 PRO A C 1
ATOM 699 O O . PRO A 1 87 ? -23.271 16.698 -15.477 1.00 35.38 87 PRO A O 1
ATOM 702 N N . LYS A 1 88 ? -22.610 17.363 -13.434 1.00 38.91 88 LYS A N 1
ATOM 703 C CA . LYS A 1 88 ? -22.320 18.770 -13.739 1.00 38.91 88 LYS A CA 1
ATOM 704 C C . LYS A 1 88 ? -21.123 19.341 -12.956 1.00 38.91 88 LYS A C 1
ATOM 706 O O . LYS A 1 88 ? -20.885 20.538 -13.045 1.00 38.91 88 LYS A O 1
ATOM 711 N N . GLU A 1 89 ? -20.362 18.528 -12.218 1.00 40.94 89 GLU A N 1
ATOM 712 C CA . GLU A 1 89 ? -19.120 18.983 -11.568 1.00 40.94 89 GLU A CA 1
ATOM 713 C C . GLU A 1 89 ? -17.905 18.692 -12.455 1.00 40.94 89 GLU A C 1
ATOM 715 O O . GLU A 1 89 ? -17.064 17.843 -12.168 1.00 40.94 89 GLU A O 1
ATOM 720 N N . THR A 1 90 ? -17.795 19.449 -13.547 1.00 39.38 90 THR A N 1
ATOM 721 C CA . THR A 1 90 ? -16.507 19.683 -14.205 1.00 39.38 90 THR A CA 1
ATOM 722 C C . THR A 1 90 ? -15.659 20.563 -13.287 1.00 39.38 90 THR A C 1
ATOM 724 O O . THR A 1 90 ? -15.701 21.788 -13.377 1.00 39.38 90 THR A O 1
ATOM 727 N N . VAL A 1 91 ? -14.891 19.943 -12.385 1.00 46.78 91 VAL A N 1
ATOM 728 C CA . VAL A 1 91 ? -13.944 20.625 -11.475 1.00 46.78 91 VAL A CA 1
ATOM 729 C C . VAL A 1 91 ? -12.679 21.071 -12.239 1.00 46.78 91 VAL A C 1
ATOM 731 O O . VAL A 1 91 ? -11.558 20.808 -11.819 1.00 46.78 91 VAL A O 1
ATOM 734 N N . ALA A 1 92 ? -12.868 21.696 -13.404 1.00 44.56 92 ALA A N 1
ATOM 735 C CA . ALA A 1 92 ? -11.801 22.235 -14.244 1.00 44.56 92 ALA A CA 1
ATOM 736 C C . ALA A 1 92 ? -11.311 23.596 -13.718 1.00 44.56 92 ALA A C 1
ATOM 738 O O . ALA A 1 92 ? -10.110 23.829 -13.654 1.00 44.56 92 ALA A O 1
ATOM 739 N N . ASP A 1 93 ? -12.243 24.445 -13.268 1.00 46.62 93 ASP A N 1
ATOM 740 C CA . ASP A 1 93 ? -11.990 25.869 -12.988 1.00 46.62 93 ASP A CA 1
ATOM 741 C C . ASP A 1 93 ? -12.151 26.261 -11.506 1.00 46.62 93 ASP A C 1
ATOM 743 O O . ASP A 1 93 ? -12.096 27.437 -11.143 1.00 46.62 93 ASP A O 1
ATOM 747 N N . ALA A 1 94 ? -12.339 25.285 -10.612 1.00 57.09 94 ALA A N 1
ATOM 748 C CA . ALA A 1 94 ? -12.294 25.527 -9.172 1.00 57.09 94 ALA A CA 1
ATOM 749 C C . ALA A 1 94 ? -10.827 25.608 -8.720 1.00 57.09 94 ALA A C 1
ATOM 751 O O . ALA A 1 94 ? -10.225 24.589 -8.381 1.00 57.09 94 ALA A O 1
ATOM 752 N N . ALA A 1 95 ? -10.257 26.816 -8.744 1.00 80.19 95 ALA A N 1
ATOM 753 C CA . ALA A 1 95 ? -8.876 27.060 -8.334 1.00 80.19 95 ALA A CA 1
ATOM 754 C C . ALA A 1 95 ? -8.594 26.471 -6.939 1.00 80.19 95 ALA A C 1
ATOM 756 O O . ALA A 1 95 ? -9.296 26.770 -5.967 1.00 80.19 95 ALA A O 1
ATOM 757 N N . TRP A 1 96 ? -7.568 25.621 -6.847 1.00 91.75 96 TRP A N 1
ATOM 758 C CA . TRP A 1 96 ? -7.150 25.030 -5.579 1.00 91.75 96 TRP A CA 1
ATOM 759 C C . TRP A 1 96 ? -6.653 26.123 -4.616 1.00 91.75 96 TRP A C 1
ATOM 761 O O . TRP A 1 96 ? -6.055 27.103 -5.066 1.00 91.75 96 TRP A O 1
ATOM 771 N N . PRO A 1 97 ? -6.892 25.986 -3.297 1.00 95.06 97 PRO A N 1
ATOM 772 C CA . PRO A 1 97 ? -6.329 26.899 -2.307 1.00 95.06 97 PRO A CA 1
ATOM 773 C C . PRO A 1 97 ? -4.797 26.902 -2.377 1.00 95.06 97 PRO A C 1
ATOM 775 O O . PRO A 1 97 ? -4.182 25.890 -2.716 1.00 95.06 97 PRO A O 1
ATOM 778 N N . THR A 1 98 ? -4.181 28.029 -2.015 1.00 95.88 98 THR A N 1
ATOM 779 C CA . THR A 1 98 ? -2.724 28.101 -1.864 1.00 95.88 98 THR A CA 1
ATOM 780 C C . THR A 1 98 ? -2.260 27.153 -0.760 1.00 95.88 98 THR A C 1
ATOM 782 O O . THR A 1 98 ? -2.977 26.944 0.220 1.00 95.88 98 THR A O 1
ATOM 785 N N . ARG A 1 99 ? -1.037 26.617 -0.878 1.00 95.38 99 ARG A N 1
ATOM 786 C CA . ARG A 1 99 ? -0.438 25.740 0.146 1.00 95.38 99 ARG A CA 1
ATOM 787 C C . ARG A 1 99 ? -0.474 26.354 1.553 1.00 95.38 99 ARG A C 1
ATOM 789 O O . ARG A 1 99 ? -0.768 25.652 2.508 1.00 95.38 99 ARG A O 1
ATOM 796 N N . GLU A 1 100 ? -0.306 27.673 1.665 1.00 97.12 100 GLU A N 1
ATOM 797 C CA . GLU A 1 100 ? -0.474 28.421 2.919 1.00 97.12 100 GLU A CA 1
ATOM 798 C C . GLU A 1 100 ? -1.884 28.269 3.526 1.00 97.12 100 GLU A C 1
ATOM 800 O O . GLU A 1 100 ? -2.014 27.952 4.705 1.00 97.12 100 GLU A O 1
ATOM 805 N N . VAL A 1 101 ? -2.949 28.419 2.728 1.00 98.00 101 VAL A N 1
ATOM 806 C CA . VAL A 1 101 ? -4.340 28.226 3.185 1.00 98.00 101 VAL A CA 1
ATOM 807 C C . VAL A 1 101 ? -4.613 26.761 3.547 1.00 98.00 101 VAL A C 1
ATOM 809 O O . VAL A 1 101 ? -5.370 26.489 4.480 1.00 98.00 101 VAL A O 1
ATOM 812 N N . VAL A 1 102 ? -3.981 25.807 2.851 1.00 97.88 102 VAL A N 1
ATOM 813 C CA . VAL A 1 102 ? -4.036 24.379 3.216 1.00 97.88 102 VAL A CA 1
ATOM 814 C C . VAL A 1 102 ? -3.358 24.134 4.564 1.00 97.88 102 VAL A C 1
ATOM 816 O O . VAL A 1 102 ? -3.922 23.435 5.403 1.00 97.88 102 VAL A O 1
ATOM 819 N N . HIS A 1 103 ? -2.190 24.735 4.801 1.00 97.94 103 HIS A N 1
ATOM 820 C CA . HIS A 1 103 ? -1.441 24.624 6.055 1.00 97.94 103 HIS A CA 1
ATOM 821 C C . HIS A 1 103 ? -2.177 25.274 7.230 1.00 97.94 103 HIS A C 1
ATOM 823 O O . HIS A 1 103 ? -2.365 24.610 8.243 1.00 97.94 103 HIS A O 1
ATOM 829 N N . GLN A 1 104 ? -2.702 26.493 7.080 1.00 98.56 104 GLN A N 1
ATOM 830 C CA . GLN A 1 104 ? -3.503 27.166 8.118 1.00 98.56 104 GLN A CA 1
ATOM 831 C C . GLN A 1 104 ? -4.735 26.338 8.528 1.00 98.56 104 GLN A C 1
ATOM 833 O O . GLN A 1 104 ? -5.027 26.187 9.715 1.00 98.56 104 GLN A O 1
ATOM 838 N N . PHE A 1 105 ? -5.439 25.746 7.555 1.00 98.56 105 PHE A N 1
ATOM 839 C CA . PHE A 1 105 ? -6.542 24.820 7.827 1.00 98.56 105 PHE A CA 1
ATOM 840 C C . PHE A 1 105 ? -6.061 23.527 8.512 1.00 98.56 105 PHE A C 1
ATOM 842 O O . PHE A 1 105 ? -6.701 23.047 9.448 1.00 98.56 105 PHE A O 1
ATOM 849 N N . ALA A 1 106 ? -4.929 22.971 8.070 1.00 98.38 106 ALA A N 1
ATOM 850 C CA . ALA A 1 106 ? -4.347 21.754 8.629 1.00 98.38 106 ALA A CA 1
ATOM 851 C C . ALA A 1 106 ? -3.887 21.917 10.086 1.00 98.38 106 ALA A C 1
ATOM 853 O O . ALA A 1 106 ? -4.053 20.988 10.873 1.00 98.38 106 ALA A O 1
ATOM 854 N N . GLU A 1 107 ? -3.329 23.073 10.450 1.00 98.56 107 GLU A N 1
ATOM 855 C CA . GLU A 1 107 ? -2.854 23.365 11.806 1.00 98.56 107 GLU A CA 1
ATOM 856 C C . GLU A 1 107 ? -4.007 23.472 12.811 1.00 98.56 107 GLU A C 1
ATOM 858 O O . GLU A 1 107 ? -3.950 22.842 13.868 1.00 98.56 107 GLU A O 1
ATOM 863 N N . GLU A 1 108 ? -5.085 24.190 12.477 1.00 98.69 108 GLU A N 1
ATOM 864 C CA . GLU A 1 108 ? -6.255 24.290 13.363 1.00 98.69 108 GLU A CA 1
ATOM 865 C C . GLU A 1 108 ? -7.041 22.967 13.431 1.00 98.69 108 GLU A C 1
ATOM 867 O O . GLU A 1 108 ? -7.522 22.580 14.499 1.00 98.69 108 GLU A O 1
ATOM 872 N N . ALA A 1 109 ? -7.100 22.205 12.333 1.00 98.69 109 ALA A N 1
ATOM 873 C CA . ALA A 1 109 ? -7.642 20.846 12.340 1.00 98.69 109 ALA A CA 1
ATOM 874 C C . ALA A 1 109 ? -6.822 19.902 13.246 1.00 98.69 109 ALA A C 1
ATOM 876 O O . ALA A 1 109 ? -7.401 19.225 14.100 1.00 98.69 109 ALA A O 1
ATOM 877 N N . ASP A 1 110 ? -5.487 19.895 13.124 1.00 98.75 110 ASP A N 1
ATOM 878 C CA . ASP A 1 110 ? -4.582 19.125 13.993 1.00 98.75 110 ASP A CA 1
ATOM 879 C C . ASP A 1 110 ? -4.739 19.541 15.466 1.00 98.75 110 ASP A C 1
ATOM 881 O O . ASP A 1 110 ? -4.810 18.682 16.349 1.00 98.75 110 ASP A O 1
ATOM 885 N N . HIS A 1 111 ? -4.844 20.844 15.742 1.00 98.75 111 HIS A N 1
ATOM 886 C CA . HIS A 1 111 ? -5.052 21.398 17.080 1.00 98.75 111 HIS A CA 1
ATOM 887 C C . HIS A 1 111 ? -6.382 20.942 17.702 1.00 98.75 111 HIS A C 1
ATOM 889 O O . HIS A 1 111 ? -6.387 20.453 18.838 1.00 98.75 111 HIS A O 1
ATOM 895 N N . GLN A 1 112 ? -7.502 21.028 16.975 1.00 98.75 112 GLN A N 1
ATOM 896 C CA . GLN A 1 112 ? -8.800 20.577 17.488 1.00 98.75 112 GLN A CA 1
ATOM 897 C C . GLN A 1 112 ? -8.873 19.052 17.658 1.00 98.75 112 GLN A C 1
ATOM 899 O O . GLN A 1 112 ? -9.416 18.583 18.662 1.00 98.75 112 GLN A O 1
ATOM 904 N N . VAL A 1 113 ? -8.275 18.270 16.752 1.00 98.75 113 VAL A N 1
ATOM 905 C CA . VAL A 1 113 ? -8.181 16.804 16.889 1.00 98.75 113 VAL A CA 1
ATOM 906 C C . VAL A 1 113 ? -7.342 16.421 18.111 1.00 98.75 113 VAL A C 1
ATOM 908 O O . VAL A 1 113 ? -7.799 15.636 18.942 1.00 98.75 113 VAL A O 1
ATOM 911 N N . LEU A 1 114 ? -6.165 17.024 18.304 1.00 98.75 114 LEU A N 1
ATOM 912 C CA . LEU A 1 114 ? -5.331 16.796 19.492 1.00 98.75 114 LEU A CA 1
ATOM 913 C C . LEU A 1 114 ? -6.052 17.191 20.790 1.00 98.75 114 LEU A C 1
ATOM 915 O O . LEU A 1 114 ? -5.988 16.461 21.784 1.00 98.75 114 LEU A O 1
ATOM 919 N N . ARG A 1 115 ? -6.790 18.309 20.786 1.00 98.38 115 ARG A N 1
ATOM 920 C CA . ARG A 1 115 ? -7.619 18.738 21.921 1.00 98.38 115 ARG A CA 1
ATOM 921 C C . ARG A 1 115 ? -8.734 17.735 22.229 1.00 98.38 115 ARG A C 1
ATOM 923 O O . ARG A 1 115 ? -8.989 17.482 23.410 1.00 98.38 115 ARG A O 1
ATOM 930 N N . ALA A 1 116 ? -9.367 17.158 21.208 1.00 98.25 116 ALA A N 1
ATOM 931 C CA . ALA A 1 116 ? -10.391 16.127 21.357 1.00 98.25 116 ALA A CA 1
ATOM 932 C C . ALA A 1 116 ? -9.811 14.823 21.931 1.00 98.25 116 ALA A C 1
ATOM 934 O O . ALA A 1 116 ? -10.298 14.343 22.955 1.00 98.25 116 ALA A O 1
ATOM 935 N N . LEU A 1 117 ? -8.721 14.306 21.354 1.00 97.94 117 LEU A N 1
ATOM 936 C CA . LEU A 1 117 ? -8.028 13.105 21.844 1.00 97.94 117 LEU A CA 1
ATOM 937 C C . LEU A 1 117 ? -7.588 13.248 23.311 1.00 97.94 117 LEU A C 1
ATOM 939 O O . LEU A 1 117 ? -7.711 12.304 24.093 1.00 97.94 117 LEU A O 1
ATOM 943 N N . ALA A 1 118 ? -7.142 14.440 23.718 1.00 97.38 118 ALA A N 1
ATOM 944 C CA . ALA A 1 118 ? -6.741 14.713 25.095 1.00 97.38 118 ALA A CA 1
ATOM 945 C C . ALA A 1 118 ? -7.916 14.856 26.084 1.00 97.38 118 ALA A C 1
ATOM 947 O O . ALA A 1 118 ? -7.814 14.344 27.197 1.00 97.38 118 ALA A O 1
ATOM 948 N N . ASN A 1 119 ? -9.016 15.528 25.709 1.00 96.12 119 ASN A N 1
ATOM 949 C CA . ASN A 1 119 ? -10.010 16.022 26.682 1.00 96.12 119 ASN A CA 1
ATOM 950 C C . ASN A 1 119 ? -11.466 15.590 26.434 1.00 96.12 119 ASN A C 1
ATOM 952 O O . ASN A 1 119 ? -1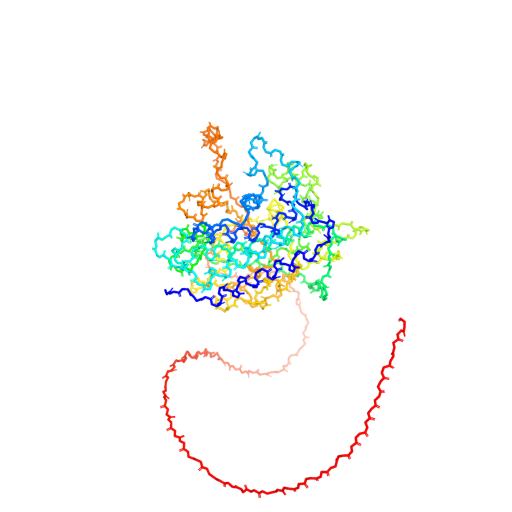2.270 15.655 27.361 1.00 96.12 119 ASN A O 1
ATOM 956 N N . ALA A 1 120 ? -11.843 15.210 25.210 1.00 96.06 120 ALA A N 1
ATOM 957 C CA . ALA A 1 120 ? -13.235 14.909 24.872 1.00 96.06 120 ALA A CA 1
ATOM 958 C C . ALA A 1 120 ? -13.627 13.472 25.249 1.00 96.06 120 ALA A C 1
ATOM 960 O O . ALA A 1 120 ? -12.767 12.601 25.417 1.00 96.06 120 ALA A O 1
ATOM 961 N N . ASP A 1 121 ? -14.929 13.215 25.360 1.00 95.12 121 ASP A N 1
ATOM 962 C CA . ASP A 1 121 ? -15.464 11.872 25.573 1.00 95.12 121 ASP A CA 1
ATOM 963 C C . ASP A 1 121 ? -15.523 11.104 24.242 1.00 95.12 121 ASP A C 1
ATOM 965 O O . ASP A 1 121 ? -16.425 11.309 23.428 1.00 95.12 121 ASP A O 1
ATOM 969 N N . VAL A 1 122 ? -14.490 10.291 24.002 1.00 94.50 122 VAL A N 1
ATOM 970 C CA . VAL A 1 122 ? -14.190 9.628 22.719 1.00 94.50 122 VAL A CA 1
ATOM 971 C C . VAL A 1 122 ? -14.412 8.108 22.739 1.00 94.50 122 VAL A C 1
ATOM 973 O O . VAL A 1 122 ? -14.077 7.435 21.770 1.00 94.50 122 VAL A O 1
ATOM 976 N N . ASP A 1 123 ? -14.969 7.569 23.826 1.00 94.56 123 ASP A N 1
ATOM 977 C CA . ASP A 1 123 ? -15.355 6.157 23.969 1.00 94.56 123 ASP A CA 1
ATOM 978 C C . ASP A 1 123 ? -16.749 6.100 24.612 1.00 94.56 123 ASP A C 1
ATOM 980 O O . ASP A 1 123 ? -16.888 6.038 25.834 1.00 94.56 123 ASP A O 1
ATOM 984 N N . ARG A 1 124 ? -17.792 6.218 23.778 1.00 94.06 124 ARG A N 1
ATOM 985 C CA . ARG A 1 124 ? -19.200 6.317 24.197 1.00 94.06 124 ARG A CA 1
ATOM 986 C C . ARG A 1 124 ? -19.964 5.068 23.735 1.00 94.06 124 ARG A C 1
ATOM 988 O O . ARG A 1 124 ? -20.384 5.030 22.579 1.00 94.06 124 ARG A O 1
ATOM 995 N N . PRO A 1 125 ? -20.160 4.051 24.599 1.00 92.50 125 PRO A N 1
ATOM 996 C CA . PRO A 1 125 ? -20.788 2.790 24.214 1.00 92.50 125 PRO A CA 1
ATOM 997 C C . PRO A 1 125 ? -22.154 2.961 23.543 1.00 92.50 125 PRO A C 1
ATOM 999 O O . PRO A 1 125 ? -23.032 3.656 24.058 1.00 92.50 125 PRO A O 1
ATOM 1002 N N . GLY A 1 126 ? -22.333 2.314 22.392 1.00 89.94 126 GLY A N 1
ATOM 1003 C CA . GLY A 1 126 ? -23.534 2.419 21.558 1.00 89.94 126 GLY A CA 1
ATOM 1004 C C . GLY A 1 126 ? -23.659 3.697 20.712 1.00 89.94 126 GLY A C 1
ATOM 1005 O O . GLY A 1 126 ? -24.600 3.791 19.921 1.00 89.94 126 GLY A O 1
ATOM 1006 N N . ASP A 1 127 ? -22.738 4.664 20.814 1.00 93.25 127 ASP A N 1
ATOM 1007 C CA . ASP A 1 127 ? -22.633 5.750 19.833 1.00 93.25 127 ASP A CA 1
ATOM 1008 C C . ASP A 1 127 ? -22.058 5.197 18.523 1.00 93.25 127 ASP A C 1
ATOM 1010 O O . ASP A 1 127 ? -21.025 4.531 18.515 1.00 93.25 127 ASP A O 1
ATOM 1014 N N . ALA A 1 128 ? -22.706 5.490 17.395 1.00 88.94 128 ALA A N 1
ATOM 1015 C CA . ALA A 1 128 ? -22.346 4.905 16.107 1.00 88.94 128 ALA A CA 1
ATOM 1016 C C . ALA A 1 128 ? -20.903 5.209 15.650 1.00 88.94 128 ALA A C 1
ATOM 1018 O O . ALA A 1 128 ? -20.383 4.476 14.812 1.00 88.94 128 ALA A O 1
ATOM 1019 N N . LEU A 1 129 ? -20.274 6.274 16.163 1.00 91.56 129 LEU A N 1
ATOM 1020 C CA . LEU A 1 129 ? -18.910 6.683 15.813 1.00 91.56 129 LEU A CA 1
ATOM 1021 C C . LEU A 1 129 ? -17.929 6.641 16.990 1.00 91.56 129 LEU A C 1
ATOM 1023 O O . LEU A 1 129 ? -16.729 6.772 16.763 1.00 91.56 129 LEU A O 1
ATOM 1027 N N . LEU A 1 130 ? -18.403 6.477 18.227 1.00 94.62 130 LEU A N 1
ATOM 1028 C CA . LEU A 1 130 ? -17.548 6.474 19.421 1.00 94.62 130 LEU A CA 1
ATOM 1029 C C . LEU A 1 130 ? -17.680 5.221 20.284 1.00 94.62 130 LEU A C 1
ATOM 1031 O O . LEU A 1 130 ? -16.940 5.115 21.258 1.00 94.62 130 LEU A O 1
ATOM 1035 N N . ASP A 1 131 ? -18.533 4.253 19.940 1.00 91.69 131 ASP A N 1
ATOM 1036 C CA . ASP A 1 131 ? -18.454 2.918 20.536 1.00 91.69 131 ASP A CA 1
ATOM 1037 C C . ASP A 1 131 ? -17.028 2.378 20.353 1.00 91.69 131 ASP A C 1
ATOM 1039 O O . ASP A 1 131 ? -16.530 2.263 19.229 1.00 91.69 131 ASP A O 1
ATOM 1043 N N . ARG A 1 132 ? -16.335 2.120 21.471 1.00 91.38 132 ARG A N 1
ATOM 1044 C CA . ARG A 1 132 ? -14.974 1.561 21.508 1.00 91.38 132 ARG A CA 1
ATOM 1045 C C . ARG A 1 132 ? -13.918 2.411 20.786 1.00 91.38 132 ARG A C 1
ATOM 1047 O O . ARG A 1 132 ? -12.843 1.905 20.462 1.00 91.38 132 ARG A O 1
ATOM 1054 N N . GLY A 1 133 ? -14.202 3.694 20.551 1.00 94.06 133 GLY A N 1
ATOM 1055 C CA . GLY A 1 133 ? -13.299 4.621 19.869 1.00 94.06 133 GLY A CA 1
ATOM 1056 C C . GLY A 1 133 ? -13.231 4.487 18.349 1.00 94.06 133 GLY A C 1
ATOM 1057 O O . GLY A 1 133 ? -12.207 4.866 17.783 1.00 94.06 133 GLY A O 1
ATOM 1058 N N . GLU A 1 134 ? -14.269 3.969 17.680 1.00 93.62 134 GLU A N 1
ATOM 1059 C CA . GLU A 1 134 ? -14.284 3.737 16.220 1.00 93.62 134 GLU A CA 1
ATOM 1060 C C . GLU A 1 134 ? -13.718 4.924 15.408 1.00 93.62 134 GLU A C 1
ATOM 1062 O O . GLU A 1 134 ? -12.795 4.749 14.615 1.00 93.62 134 GLU A O 1
ATOM 1067 N N . ALA A 1 135 ? -14.190 6.154 15.651 1.00 95.75 135 ALA A N 1
ATOM 1068 C CA . ALA A 1 135 ? -13.708 7.357 14.965 1.00 95.75 135 ALA A CA 1
ATOM 1069 C C . ALA A 1 135 ? -12.267 7.757 15.323 1.00 95.75 135 ALA A C 1
ATOM 1071 O O . ALA A 1 135 ? -11.640 8.459 14.537 1.00 95.75 135 ALA A O 1
ATOM 1072 N N . VAL A 1 136 ? -11.733 7.344 16.477 1.00 97.25 136 VAL A N 1
ATOM 1073 C CA . VAL A 1 136 ? -10.334 7.606 16.856 1.00 97.25 136 VAL A CA 1
ATOM 1074 C C . VAL A 1 136 ? -9.397 6.680 16.089 1.00 97.25 136 VAL A C 1
ATOM 1076 O O . VAL A 1 136 ? -8.440 7.155 15.484 1.00 97.25 136 VAL A O 1
ATOM 1079 N N . PHE A 1 137 ? -9.687 5.378 16.052 1.00 96.56 137 PHE A N 1
ATOM 1080 C CA . PHE A 1 137 ? -8.883 4.438 15.268 1.00 96.56 137 PHE A CA 1
ATOM 1081 C C . PHE A 1 137 ? -9.021 4.693 13.763 1.00 96.56 137 PHE A C 1
ATOM 1083 O O . PHE A 1 137 ? -8.011 4.743 13.066 1.00 96.56 137 PHE A O 1
ATOM 1090 N N . ALA A 1 138 ? -10.232 4.982 13.274 1.00 95.88 138 ALA A N 1
ATOM 1091 C CA . ALA A 1 138 ? -10.458 5.272 11.861 1.00 95.88 138 ALA A CA 1
ATOM 1092 C C . ALA A 1 138 ? -9.628 6.460 11.343 1.00 95.88 138 ALA A C 1
ATOM 1094 O O . ALA A 1 138 ? -9.161 6.400 10.213 1.00 95.88 138 ALA A O 1
ATOM 1095 N N . ILE A 1 139 ? -9.406 7.526 12.130 1.00 97.25 139 ILE A N 1
ATOM 1096 C CA . ILE A 1 139 ? -8.564 8.658 11.682 1.00 97.25 139 ILE A CA 1
ATOM 1097 C C . ILE A 1 139 ? -7.060 8.347 11.743 1.00 97.25 139 ILE A C 1
ATOM 1099 O O . ILE A 1 139 ? -6.290 8.929 10.983 1.00 97.25 139 ILE A O 1
ATOM 1103 N N . LEU A 1 140 ? -6.644 7.422 12.612 1.00 96.94 140 LEU A N 1
ATOM 1104 C CA . LEU A 1 140 ? -5.251 6.991 12.746 1.00 96.94 140 LEU A CA 1
ATOM 1105 C C . LEU A 1 140 ? -4.856 6.031 11.614 1.00 96.94 140 LEU A C 1
ATOM 1107 O O . LEU A 1 140 ? -3.830 6.244 10.968 1.00 96.94 140 LEU A O 1
ATOM 1111 N N . GLU A 1 141 ? -5.691 5.036 11.317 1.00 95.75 141 GLU A N 1
ATOM 1112 C CA . GLU A 1 141 ? -5.442 4.075 10.234 1.00 95.75 141 GLU A CA 1
ATOM 1113 C C . GLU A 1 141 ? -5.611 4.709 8.845 1.00 95.75 141 GLU A C 1
ATOM 1115 O O . GLU A 1 141 ? -4.788 4.495 7.954 1.00 95.75 141 GLU A O 1
ATOM 1120 N N . HIS A 1 142 ? -6.621 5.570 8.661 1.00 95.81 142 HIS A N 1
ATOM 1121 C CA . HIS A 1 142 ? -6.849 6.273 7.393 1.00 95.81 142 HIS A CA 1
ATOM 1122 C C . HIS A 1 142 ? -5.627 7.083 6.941 1.00 95.81 142 HIS A C 1
ATOM 1124 O O . HIS A 1 142 ? -5.293 7.094 5.757 1.00 95.81 142 HIS A O 1
ATOM 1130 N N . GLU A 1 143 ? -4.931 7.759 7.862 1.00 96.94 143 GLU A N 1
ATOM 1131 C CA . GLU A 1 143 ? -3.717 8.489 7.497 1.00 96.94 143 GLU A CA 1
ATOM 1132 C C . GLU A 1 143 ? -2.563 7.553 7.106 1.00 96.94 143 GLU A C 1
ATOM 1134 O O . GLU A 1 143 ? -1.841 7.875 6.167 1.00 96.94 143 GLU A O 1
ATOM 1139 N N . ALA A 1 144 ? -2.422 6.379 7.731 1.00 94.44 144 ALA A N 1
ATOM 1140 C CA . ALA A 1 144 ? -1.415 5.392 7.332 1.00 94.44 144 ALA A CA 1
ATOM 1141 C C . ALA A 1 144 ? -1.674 4.849 5.910 1.00 94.44 144 ALA A C 1
ATOM 1143 O O . ALA A 1 144 ? -0.774 4.875 5.068 1.00 94.44 144 ALA A O 1
ATOM 1144 N N . MET A 1 145 ? -2.922 4.478 5.593 1.00 93.56 145 MET A N 1
ATOM 1145 C CA . MET A 1 145 ? -3.339 4.081 4.233 1.00 93.56 145 MET A CA 1
ATOM 1146 C C . MET A 1 145 ? -3.086 5.192 3.200 1.00 93.56 145 MET A C 1
ATOM 1148 O O . MET A 1 145 ? -2.703 4.952 2.051 1.00 93.56 145 MET A O 1
ATOM 1152 N N . HIS A 1 146 ? -3.287 6.447 3.602 1.00 96.12 146 HIS A N 1
ATOM 1153 C CA . HIS A 1 146 ? -3.025 7.586 2.734 1.00 96.12 146 HIS A CA 1
ATOM 1154 C C . HIS A 1 146 ? -1.538 7.891 2.554 1.00 96.12 146 HIS A C 1
ATOM 1156 O O . HIS A 1 146 ? -1.164 8.340 1.474 1.00 96.12 146 HIS A O 1
ATOM 1162 N N . GLN A 1 147 ? -0.678 7.618 3.538 1.00 97.19 147 GLN A N 1
ATOM 1163 C CA . GLN A 1 147 ? 0.774 7.738 3.375 1.00 97.19 147 GLN A CA 1
ATOM 1164 C C . GLN A 1 147 ? 1.291 6.784 2.288 1.00 97.19 147 GLN A C 1
ATOM 1166 O O . GLN A 1 147 ? 2.093 7.201 1.455 1.00 97.19 147 GLN A O 1
ATOM 1171 N N . GLU A 1 148 ? 0.772 5.555 2.214 1.00 95.88 148 GLU A N 1
ATOM 1172 C CA . GLU A 1 148 ? 1.039 4.645 1.090 1.00 95.88 148 GLU A CA 1
ATOM 1173 C C . GLU A 1 148 ? 0.517 5.204 -0.248 1.00 95.88 148 GLU A C 1
ATOM 1175 O O . GLU A 1 148 ? 1.202 5.132 -1.271 1.00 95.88 148 GLU A O 1
ATOM 1180 N N . THR A 1 149 ? -0.653 5.853 -0.244 1.00 94.44 149 THR A N 1
ATOM 1181 C CA . THR A 1 149 ? -1.171 6.550 -1.436 1.00 94.44 149 THR A CA 1
ATOM 1182 C C . THR A 1 149 ? -0.259 7.685 -1.909 1.00 94.44 149 THR A C 1
ATOM 1184 O O . THR A 1 149 ? -0.068 7.844 -3.117 1.00 94.44 149 THR A O 1
ATOM 1187 N N . LEU A 1 150 ? 0.379 8.425 -0.994 1.00 97.06 150 LEU A N 1
ATOM 1188 C CA . LEU A 1 150 ? 1.423 9.392 -1.353 1.00 97.06 150 LEU A CA 1
ATOM 1189 C C . LEU A 1 150 ? 2.644 8.685 -1.964 1.00 97.06 150 LEU A C 1
ATOM 1191 O O . LEU A 1 150 ? 3.139 9.134 -2.995 1.00 97.06 150 LEU A O 1
ATOM 1195 N N . LEU A 1 151 ? 3.094 7.554 -1.400 1.00 96.25 151 LEU A N 1
ATOM 1196 C CA . LEU A 1 151 ? 4.237 6.797 -1.931 1.00 96.25 151 LEU A CA 1
ATOM 1197 C C . LEU A 1 151 ? 4.028 6.362 -3.387 1.00 96.25 151 LEU A C 1
ATOM 1199 O O . LEU A 1 151 ? 4.860 6.693 -4.233 1.00 96.25 151 LEU A O 1
ATOM 1203 N N . TYR A 1 152 ? 2.927 5.677 -3.724 1.00 94.31 152 TYR A N 1
ATOM 1204 C CA . TYR A 1 152 ? 2.733 5.226 -5.111 1.00 94.31 152 TYR A CA 1
ATOM 1205 C C . TYR A 1 152 ? 2.483 6.394 -6.081 1.00 94.31 152 TYR A C 1
ATOM 1207 O O . TYR A 1 152 ? 2.858 6.315 -7.254 1.00 94.31 152 TYR A O 1
ATOM 1215 N N . MET A 1 153 ? 1.929 7.519 -5.612 1.00 96.62 153 MET A N 1
ATOM 1216 C CA . MET A 1 153 ? 1.867 8.750 -6.409 1.00 96.62 153 MET A CA 1
ATOM 1217 C C . MET A 1 153 ? 3.256 9.366 -6.635 1.00 96.62 153 MET A C 1
ATOM 1219 O O . MET A 1 153 ? 3.524 9.856 -7.733 1.00 96.62 153 MET A O 1
ATOM 1223 N N . TRP A 1 154 ? 4.155 9.340 -5.646 1.00 96.88 154 TRP A N 1
ATOM 1224 C CA . TRP A 1 154 ? 5.505 9.903 -5.779 1.00 96.88 154 TRP A CA 1
ATOM 1225 C C . TRP A 1 154 ? 6.394 8.988 -6.622 1.00 96.88 154 TRP A C 1
ATOM 1227 O O . TRP A 1 154 ? 7.186 9.471 -7.429 1.00 96.88 154 TRP A O 1
ATOM 1237 N N . HIS A 1 155 ? 6.225 7.667 -6.547 1.00 96.44 155 HIS A N 1
ATOM 1238 C CA . HIS A 1 155 ? 6.907 6.723 -7.441 1.00 96.44 155 HIS A CA 1
ATOM 1239 C C . HIS A 1 155 ? 6.577 7.007 -8.918 1.00 96.44 155 HIS A C 1
ATOM 1241 O O . HIS A 1 155 ? 7.443 6.906 -9.787 1.00 96.44 155 HIS A O 1
ATOM 1247 N N . ARG A 1 156 ? 5.348 7.473 -9.192 1.00 96.06 156 ARG A N 1
ATOM 1248 C CA . ARG A 1 156 ? 4.871 7.920 -10.513 1.00 96.06 156 ARG A CA 1
ATOM 1249 C C . ARG A 1 156 ? 5.329 9.325 -10.937 1.00 96.06 156 ARG A C 1
ATOM 1251 O O . ARG A 1 156 ? 5.176 9.653 -12.112 1.00 96.06 156 ARG A O 1
ATOM 1258 N N . LEU A 1 157 ? 5.906 10.140 -10.049 1.00 96.31 157 LEU A N 1
ATOM 1259 C CA . LEU A 1 157 ? 6.550 11.404 -10.434 1.00 96.31 157 LEU A CA 1
ATOM 1260 C C . LEU A 1 157 ? 7.906 11.160 -11.129 1.00 96.31 157 LEU A C 1
ATOM 1262 O O . LEU A 1 157 ? 8.654 10.267 -10.709 1.00 96.31 157 LEU A O 1
ATOM 1266 N N . PRO A 1 158 ? 8.293 12.000 -12.112 1.00 95.50 158 PRO A N 1
ATOM 1267 C CA . PRO A 1 158 ? 9.659 12.036 -12.632 1.00 95.50 158 PRO A CA 1
ATOM 1268 C C . PRO A 1 158 ? 10.681 12.244 -11.508 1.00 95.50 158 PRO A C 1
ATOM 1270 O O . PRO A 1 158 ? 10.413 12.967 -10.549 1.00 95.50 158 PRO A O 1
ATOM 1273 N N . LEU A 1 159 ? 11.877 11.662 -11.635 1.00 96.12 159 LEU A N 1
ATOM 1274 C CA . LEU A 1 159 ? 12.921 11.764 -10.603 1.00 96.12 159 LEU A CA 1
ATOM 1275 C C . LEU A 1 159 ? 13.314 13.221 -10.298 1.00 96.12 159 LEU A C 1
ATOM 1277 O O . LEU A 1 159 ? 13.510 13.565 -9.138 1.00 96.12 159 LEU A O 1
ATOM 1281 N N . ALA A 1 160 ? 13.325 14.093 -11.311 1.00 96.00 160 ALA A N 1
ATOM 1282 C CA . ALA A 1 160 ? 13.606 15.524 -11.158 1.00 96.00 160 ALA A CA 1
ATOM 1283 C C . ALA A 1 160 ? 12.569 16.295 -10.310 1.00 96.00 160 ALA A C 1
ATOM 1285 O O . ALA A 1 160 ? 12.874 17.386 -9.845 1.00 96.00 160 ALA A O 1
ATOM 1286 N N . ARG A 1 161 ? 11.370 15.734 -10.081 1.00 97.25 161 ARG A N 1
ATOM 1287 C CA . ARG A 1 161 ? 10.307 16.328 -9.245 1.00 97.25 161 ARG A CA 1
ATOM 1288 C C . ARG A 1 161 ? 10.373 15.909 -7.775 1.00 97.25 161 ARG A C 1
ATOM 1290 O O . ARG A 1 161 ? 9.452 16.201 -7.012 1.00 97.25 161 ARG A O 1
ATOM 1297 N N . LYS A 1 162 ? 11.434 15.199 -7.375 1.00 96.94 162 LYS A N 1
ATOM 1298 C CA . LYS A 1 162 ? 11.586 14.616 -6.038 1.00 96.94 162 LYS A CA 1
ATOM 1299 C C . LYS A 1 162 ? 12.887 15.036 -5.358 1.00 96.94 162 LYS A C 1
ATOM 1301 O O . LYS A 1 162 ? 13.981 14.868 -5.892 1.00 96.94 162 LYS A O 1
ATOM 1306 N N . ARG A 1 163 ? 12.768 15.513 -4.119 1.00 96.25 163 ARG A N 1
ATOM 1307 C CA . ARG A 1 163 ? 13.877 15.821 -3.212 1.00 96.25 163 ARG A CA 1
ATOM 1308 C C . ARG A 1 163 ? 14.373 14.508 -2.581 1.00 96.25 163 ARG A C 1
ATOM 1310 O O . ARG A 1 163 ? 13.805 14.026 -1.606 1.00 96.25 163 ARG A O 1
ATOM 1317 N N . ARG A 1 164 ? 15.414 13.899 -3.168 1.00 95.62 164 ARG A N 1
ATOM 1318 C CA . ARG A 1 164 ? 16.035 12.644 -2.688 1.00 95.62 164 ARG A CA 1
ATOM 1319 C C . ARG A 1 164 ? 16.487 12.769 -1.216 1.00 95.62 164 ARG A C 1
ATOM 1321 O O . ARG A 1 164 ? 17.313 13.637 -0.934 1.00 95.62 164 ARG A O 1
ATOM 1328 N N . PRO A 1 165 ? 16.041 11.888 -0.297 1.00 94.44 165 PRO A N 1
ATOM 1329 C CA . PRO A 1 165 ? 16.485 11.900 1.095 1.00 94.44 165 PRO A CA 1
ATOM 1330 C C . PRO A 1 165 ? 17.995 11.699 1.254 1.00 94.44 165 PRO A C 1
ATOM 1332 O O . PRO A 1 165 ? 18.615 10.885 0.558 1.00 94.44 165 PRO A O 1
ATOM 1335 N N . ALA A 1 166 ? 18.580 12.383 2.239 1.00 92.94 166 ALA A N 1
ATOM 1336 C CA . ALA A 1 166 ? 19.934 12.092 2.693 1.00 92.94 166 ALA A CA 1
ATOM 1337 C C . ALA A 1 166 ? 20.021 10.632 3.177 1.00 92.94 166 ALA A C 1
ATOM 1339 O O . ALA A 1 166 ? 19.158 10.163 3.914 1.00 92.94 166 ALA A O 1
ATOM 1340 N N . GLY A 1 167 ? 21.050 9.905 2.739 1.00 91.06 167 GLY A N 1
ATOM 1341 C CA . GLY A 1 167 ? 21.216 8.483 3.055 1.00 91.06 167 GLY A CA 1
ATOM 1342 C C . GLY A 1 167 ? 20.392 7.507 2.202 1.00 91.06 167 GLY A C 1
ATOM 1343 O O . GLY A 1 167 ? 20.563 6.305 2.376 1.00 91.06 167 GLY A O 1
ATOM 1344 N N . TYR A 1 168 ? 19.559 7.963 1.252 1.00 95.06 168 TYR A N 1
ATOM 1345 C CA . TYR A 1 168 ? 18.881 7.047 0.321 1.00 95.06 168 TYR A CA 1
ATOM 1346 C C . TYR A 1 168 ? 19.900 6.243 -0.504 1.00 95.06 168 TYR A C 1
ATOM 1348 O O . TYR A 1 168 ? 20.653 6.808 -1.310 1.00 95.06 168 TYR A O 1
ATOM 1356 N N . SER A 1 169 ? 19.889 4.925 -0.302 1.00 93.94 169 SER A N 1
ATOM 1357 C CA . SER A 1 169 ? 20.736 3.935 -0.966 1.00 93.94 169 SER A CA 1
ATOM 1358 C C . SER A 1 169 ? 19.968 2.606 -1.074 1.00 93.94 169 SER A C 1
ATOM 1360 O O . SER A 1 169 ? 19.933 1.863 -0.092 1.00 93.94 169 SER A O 1
ATOM 1362 N N . PRO A 1 170 ? 19.335 2.293 -2.219 1.00 94.19 170 PRO A N 1
ATOM 1363 C CA . PRO A 1 170 ? 18.544 1.072 -2.375 1.00 94.19 170 PRO A CA 1
ATOM 1364 C C . PRO A 1 170 ? 19.410 -0.195 -2.265 1.00 94.19 170 PRO A C 1
ATOM 1366 O O . PRO A 1 170 ? 20.556 -0.222 -2.721 1.00 94.19 170 PRO A O 1
ATOM 1369 N N . ARG A 1 171 ? 18.866 -1.271 -1.680 1.00 93.62 171 ARG A N 1
ATOM 1370 C CA . ARG A 1 171 ? 19.585 -2.543 -1.470 1.00 93.62 171 ARG A CA 1
ATOM 1371 C C . ARG A 1 171 ? 19.561 -3.425 -2.724 1.00 93.62 171 ARG A C 1
ATOM 1373 O O . ARG A 1 171 ? 18.951 -4.486 -2.738 1.00 93.62 171 ARG A O 1
ATOM 1380 N N . THR A 1 172 ? 20.240 -3.008 -3.788 1.00 93.94 172 THR A N 1
ATOM 1381 C CA . THR A 1 172 ? 20.301 -3.770 -5.055 1.00 93.94 172 THR A CA 1
ATOM 1382 C C . THR A 1 172 ? 21.148 -5.051 -4.977 1.00 93.94 172 THR A C 1
ATOM 1384 O O . THR A 1 172 ? 20.981 -5.950 -5.795 1.00 93.94 172 THR A O 1
ATOM 1387 N N . ASN A 1 173 ? 22.040 -5.165 -3.986 1.00 88.94 173 ASN A N 1
ATOM 1388 C CA . ASN A 1 173 ? 22.935 -6.313 -3.816 1.00 88.94 173 ASN A CA 1
ATOM 1389 C C . ASN A 1 173 ? 22.199 -7.567 -3.309 1.00 88.94 173 ASN A C 1
ATOM 1391 O O . ASN A 1 173 ? 21.913 -7.684 -2.115 1.00 88.94 173 ASN A O 1
ATOM 1395 N N . GLY A 1 174 ? 21.997 -8.544 -4.192 1.00 86.25 174 GLY A N 1
ATOM 1396 C CA . GLY A 1 174 ? 21.542 -9.893 -3.855 1.00 86.25 174 GLY A CA 1
ATOM 1397 C C . GLY A 1 174 ? 21.639 -10.829 -5.060 1.00 86.25 174 GLY A C 1
ATOM 1398 O O . GLY A 1 174 ? 21.564 -10.379 -6.201 1.00 86.25 174 GLY A O 1
ATOM 1399 N N . ALA A 1 175 ? 21.799 -12.129 -4.816 1.00 91.06 175 ALA A N 1
ATOM 1400 C CA . ALA A 1 175 ? 21.532 -13.144 -5.833 1.00 91.06 175 ALA A CA 1
ATOM 1401 C C . ALA A 1 175 ? 20.051 -13.544 -5.724 1.00 91.06 175 ALA A C 1
ATOM 1403 O O . ALA A 1 175 ? 19.597 -13.741 -4.593 1.00 91.06 175 ALA A O 1
ATOM 1404 N N . PRO A 1 176 ? 19.291 -13.663 -6.830 1.00 90.81 176 PRO A N 1
ATOM 1405 C CA . PRO A 1 176 ? 17.913 -14.129 -6.748 1.00 90.81 176 PRO A CA 1
ATOM 1406 C C . PRO A 1 176 ? 17.858 -15.528 -6.115 1.00 90.81 176 PRO A C 1
ATOM 1408 O O . PRO A 1 176 ? 18.698 -16.378 -6.446 1.00 90.81 176 PRO A O 1
ATOM 1411 N N . PRO A 1 177 ? 16.901 -15.791 -5.204 1.00 91.19 177 PRO A N 1
ATOM 1412 C CA . PRO A 1 177 ? 16.709 -17.120 -4.648 1.00 91.19 177 PRO A CA 1
ATOM 1413 C C . PRO A 1 177 ? 16.414 -18.144 -5.747 1.00 91.19 177 PRO A C 1
ATOM 1415 O O . PRO A 1 177 ? 15.884 -17.836 -6.819 1.00 91.19 177 PRO A O 1
ATOM 1418 N N . ARG A 1 178 ? 16.741 -19.407 -5.460 1.00 89.00 178 ARG A N 1
ATOM 1419 C CA . ARG A 1 178 ? 16.290 -20.516 -6.300 1.00 89.00 178 ARG A CA 1
ATOM 1420 C C . ARG A 1 178 ? 14.778 -20.653 -6.145 1.00 89.00 178 ARG A C 1
ATOM 1422 O O . ARG A 1 178 ? 14.271 -20.643 -5.030 1.00 89.00 178 ARG A O 1
ATOM 1429 N N . HIS A 1 179 ? 14.090 -20.799 -7.268 1.00 89.94 179 HIS A N 1
ATOM 1430 C CA . HIS A 1 179 ? 12.668 -21.117 -7.311 1.00 89.94 179 HIS A CA 1
ATOM 1431 C C . HIS A 1 179 ? 12.437 -22.519 -6.725 1.00 89.94 179 HIS A C 1
ATOM 1433 O O . HIS A 1 179 ? 12.907 -23.518 -7.280 1.00 89.94 179 HIS A O 1
ATOM 1439 N N . GLU A 1 180 ? 11.721 -22.581 -5.606 1.00 94.12 180 GLU A N 1
ATOM 1440 C CA . GLU A 1 180 ? 11.442 -23.788 -4.829 1.00 94.12 180 GLU A CA 1
ATOM 1441 C C . GLU A 1 180 ? 9.964 -23.794 -4.420 1.00 94.12 180 GLU A C 1
ATOM 1443 O O . GLU A 1 180 ? 9.442 -22.785 -3.947 1.00 94.12 180 GLU A O 1
ATOM 1448 N N . TRP A 1 181 ? 9.293 -24.932 -4.617 1.00 95.81 181 TRP A N 1
ATOM 1449 C CA . TRP A 1 181 ? 7.894 -25.129 -4.241 1.00 95.81 181 TRP A CA 1
ATOM 1450 C C . TRP A 1 181 ? 7.792 -25.588 -2.785 1.00 95.81 181 TRP A C 1
ATOM 1452 O O . TRP A 1 181 ? 8.308 -26.650 -2.430 1.00 95.81 181 TRP A O 1
ATOM 1462 N N . ILE A 1 182 ? 7.058 -24.839 -1.967 1.00 97.56 182 ILE A N 1
ATOM 1463 C CA . ILE A 1 182 ? 6.683 -25.220 -0.606 1.00 97.56 182 ILE A CA 1
ATOM 1464 C C . ILE A 1 182 ? 5.309 -25.893 -0.634 1.00 97.56 182 ILE A C 1
ATOM 1466 O O . ILE A 1 182 ? 4.303 -25.262 -0.948 1.00 97.56 182 ILE A O 1
ATOM 1470 N N . GLU A 1 183 ? 5.257 -27.175 -0.274 1.00 98.06 183 GLU A N 1
ATOM 1471 C CA . GLU A 1 183 ? 4.007 -27.924 -0.096 1.00 98.06 183 GLU A CA 1
ATOM 1472 C C . GLU A 1 183 ? 3.300 -27.502 1.205 1.00 98.06 183 GLU A C 1
ATOM 1474 O O . GLU A 1 183 ? 3.779 -27.769 2.311 1.00 98.06 183 GLU A O 1
ATOM 1479 N N . ILE A 1 184 ? 2.132 -26.873 1.075 1.00 98.06 184 ILE A N 1
ATOM 1480 C CA . ILE A 1 184 ? 1.248 -26.456 2.165 1.00 98.06 184 ILE A CA 1
ATOM 1481 C C . ILE A 1 184 ? 0.173 -27.541 2.376 1.00 98.06 184 ILE A C 1
ATOM 1483 O O . ILE A 1 184 ? -0.692 -27.739 1.516 1.00 98.06 184 ILE A O 1
ATOM 1487 N N . PRO A 1 185 ? 0.171 -28.260 3.517 1.00 98.06 185 PRO A N 1
ATOM 1488 C CA . PRO A 1 185 ? -0.814 -29.309 3.771 1.00 98.06 185 PRO A CA 1
ATOM 1489 C C . PRO A 1 185 ? -2.241 -28.765 3.875 1.00 98.06 185 PRO A C 1
ATOM 1491 O O . PRO A 1 185 ? -2.460 -27.692 4.445 1.00 98.06 185 PRO A O 1
ATOM 1494 N N . ALA A 1 186 ? -3.217 -29.556 3.421 1.00 98.00 186 ALA A N 1
ATOM 1495 C CA . ALA A 1 186 ? -4.637 -29.249 3.580 1.00 98.00 186 ALA A CA 1
ATOM 1496 C C . ALA A 1 186 ? -4.977 -28.902 5.039 1.00 98.00 186 ALA A C 1
ATOM 1498 O O . ALA A 1 186 ? -4.477 -29.536 5.972 1.00 98.00 186 ALA A O 1
ATOM 1499 N N . GLY A 1 187 ? -5.820 -27.894 5.244 1.00 96.94 187 GLY A N 1
ATOM 1500 C CA . GLY A 1 187 ? -6.174 -27.422 6.577 1.00 96.94 187 GLY A CA 1
ATOM 1501 C C . GLY A 1 187 ? -6.987 -26.135 6.555 1.00 96.94 187 GLY A C 1
ATOM 1502 O O . GLY A 1 187 ? -7.405 -25.657 5.507 1.00 96.94 187 GLY A O 1
ATOM 1503 N N . ARG A 1 188 ? -7.209 -25.573 7.739 1.00 96.62 188 ARG A N 1
ATOM 1504 C CA . ARG A 1 188 ? -8.084 -24.418 7.938 1.00 96.62 188 ARG A CA 1
ATOM 1505 C C . ARG A 1 188 ? -7.388 -23.093 7.617 1.00 96.62 188 ARG A C 1
ATOM 1507 O O . ARG A 1 188 ? -6.205 -22.937 7.917 1.00 96.62 188 ARG A O 1
ATOM 1514 N N . ALA A 1 189 ? -8.149 -22.134 7.103 1.00 96.81 189 ALA A N 1
ATOM 1515 C CA . ALA A 1 189 ? -7.813 -20.713 7.125 1.00 96.81 189 ALA A CA 1
ATOM 1516 C C . ALA A 1 189 ? -9.006 -19.892 7.627 1.00 96.81 189 ALA A C 1
ATOM 1518 O O . ALA A 1 189 ? -10.146 -20.150 7.242 1.00 96.81 189 ALA A O 1
ATOM 1519 N N . THR A 1 190 ? -8.743 -18.898 8.466 1.00 95.50 190 THR A N 1
ATOM 1520 C CA . THR A 1 190 ? -9.725 -17.931 8.958 1.00 95.50 190 THR A CA 1
ATOM 1521 C C . THR A 1 190 ? -9.468 -16.593 8.279 1.00 95.50 190 THR A C 1
ATOM 1523 O O . THR A 1 190 ? -8.448 -15.956 8.536 1.00 95.50 190 THR A O 1
ATOM 1526 N N . LEU A 1 191 ? -10.375 -16.186 7.392 1.00 92.50 191 LEU A N 1
ATOM 1527 C CA . LEU A 1 191 ? -10.386 -14.860 6.772 1.00 92.50 191 LEU A CA 1
ATOM 1528 C C . LEU A 1 191 ? -11.152 -13.880 7.661 1.00 92.50 191 LEU A C 1
ATOM 1530 O O . LEU A 1 191 ? -12.151 -14.257 8.275 1.00 92.50 191 LEU A O 1
ATOM 1534 N N . GLY A 1 192 ? -10.702 -12.628 7.717 1.00 90.19 192 GLY A N 1
ATOM 1535 C CA . GLY A 1 192 ? -11.270 -11.626 8.618 1.00 90.19 192 GLY A CA 1
ATOM 1536 C C . GLY A 1 192 ? -11.155 -12.001 10.102 1.00 90.19 192 GLY A C 1
ATOM 1537 O O . GLY A 1 192 ? -10.415 -12.904 10.497 1.00 90.19 192 GLY A O 1
ATOM 1538 N N . VAL A 1 193 ? -11.896 -11.290 10.950 1.00 90.50 193 VAL A N 1
ATOM 1539 C CA . VAL A 1 193 ? -11.840 -11.436 12.411 1.00 90.50 193 VAL A CA 1
ATOM 1540 C C . VAL A 1 193 ? -13.204 -11.150 13.052 1.00 90.50 193 VAL A C 1
ATOM 1542 O O . VAL A 1 193 ? -14.121 -10.632 12.417 1.00 90.50 193 VAL A O 1
ATOM 1545 N N . ASP A 1 194 ? -13.380 -11.487 14.329 1.00 89.94 194 ASP A N 1
ATOM 1546 C CA . ASP A 1 194 ? -14.536 -11.020 15.097 1.00 89.94 194 ASP A CA 1
ATOM 1547 C C . ASP A 1 194 ? -14.309 -9.587 15.592 1.00 89.94 194 ASP A C 1
ATOM 1549 O O . ASP A 1 194 ? -13.319 -9.306 16.273 1.00 89.94 194 ASP A O 1
ATOM 1553 N N . ARG A 1 195 ? -15.272 -8.679 15.356 1.00 87.31 195 ARG A N 1
ATOM 1554 C CA . ARG A 1 195 ? -15.195 -7.270 15.810 1.00 87.31 195 ARG A CA 1
ATOM 1555 C C . ARG A 1 195 ? -14.912 -7.141 17.310 1.00 87.31 195 ARG A C 1
ATOM 1557 O O . ARG A 1 195 ? -14.328 -6.142 17.728 1.00 87.31 195 ARG A O 1
ATOM 1564 N N . ALA A 1 196 ? -15.319 -8.119 18.122 1.00 88.56 196 ALA A N 1
ATOM 1565 C CA . ALA A 1 196 ? -15.078 -8.159 19.566 1.00 88.56 196 ALA A CA 1
ATOM 1566 C C . ALA A 1 196 ? -13.632 -8.530 19.959 1.00 88.56 196 ALA A C 1
ATOM 1568 O O . ALA A 1 196 ? -13.199 -8.154 21.047 1.00 88.56 196 ALA A O 1
ATOM 1569 N N . ALA A 1 197 ? -12.889 -9.238 19.101 1.00 89.69 197 ALA A N 1
ATOM 1570 C CA . ALA A 1 197 ? -11.528 -9.702 19.385 1.00 89.69 197 ALA A CA 1
ATOM 1571 C C . ALA A 1 197 ? -10.459 -8.613 19.168 1.00 89.69 197 ALA A C 1
ATOM 1573 O O . ALA A 1 197 ? -9.447 -8.603 19.866 1.00 89.69 197 ALA A O 1
ATOM 1574 N N . VAL A 1 198 ? -10.697 -7.678 18.241 1.00 90.44 198 VAL A N 1
ATOM 1575 C CA . VAL A 1 198 ? -9.775 -6.578 17.900 1.00 90.44 198 VAL A CA 1
ATOM 1576 C C . VAL A 1 198 ? -10.282 -5.213 18.390 1.00 90.44 198 VAL A C 1
ATOM 1578 O O . VAL A 1 198 ? -11.500 -5.011 18.466 1.00 90.44 198 VAL A O 1
ATOM 1581 N N . PRO A 1 199 ? -9.403 -4.240 18.717 1.00 87.38 199 PRO A N 1
ATOM 1582 C CA . PRO A 1 199 ? -9.814 -2.871 19.050 1.00 87.38 199 PRO A CA 1
ATOM 1583 C C . PRO A 1 199 ? -10.546 -2.184 17.891 1.00 87.38 199 PRO A C 1
ATOM 1585 O O . PRO A 1 199 ? -11.625 -1.629 18.097 1.00 87.38 199 PRO A O 1
ATOM 1588 N N . PHE A 1 200 ? -10.018 -2.326 16.676 1.00 91.12 200 PHE A N 1
ATOM 1589 C CA . PHE A 1 200 ? -10.517 -1.775 15.414 1.00 91.12 200 PHE A CA 1
ATOM 1590 C C . PHE A 1 200 ? -10.215 -2.751 14.260 1.00 91.12 200 PHE A C 1
ATOM 1592 O O . PHE A 1 200 ? -9.469 -3.708 14.454 1.00 91.12 200 PHE A O 1
ATOM 1599 N N . GLY A 1 201 ? -10.828 -2.502 13.107 1.00 88.62 201 GLY A N 1
ATOM 1600 C CA . GLY A 1 201 ? -10.628 -3.142 11.804 1.00 88.62 201 GLY A CA 1
ATOM 1601 C C . GLY A 1 201 ? -11.610 -2.504 10.812 1.00 88.62 201 GLY A C 1
ATOM 1602 O O . GLY A 1 201 ? -12.589 -1.878 11.237 1.00 88.62 201 GLY A O 1
ATOM 1603 N N . TRP A 1 202 ? -11.361 -2.610 9.513 1.00 88.06 202 TRP A N 1
ATOM 1604 C CA . TRP A 1 202 ? -12.225 -2.047 8.472 1.00 88.06 202 TRP A CA 1
ATOM 1605 C C . TRP A 1 202 ? -13.485 -2.897 8.232 1.00 88.06 202 TRP A C 1
ATOM 1607 O O . TRP A 1 202 ? -13.588 -4.045 8.658 1.00 88.06 202 TRP A O 1
ATOM 1617 N N . ASP A 1 203 ? -14.509 -2.339 7.574 1.00 85.75 203 ASP A N 1
ATOM 1618 C CA . ASP A 1 203 ? -15.825 -2.992 7.455 1.00 85.75 203 ASP A CA 1
ATOM 1619 C C . ASP A 1 203 ? -15.844 -4.225 6.533 1.00 85.75 203 ASP A C 1
ATOM 1621 O O . ASP A 1 203 ? -16.809 -4.988 6.554 1.00 85.75 203 ASP A O 1
ATOM 1625 N N . ASN A 1 204 ? -14.774 -4.432 5.768 1.00 83.94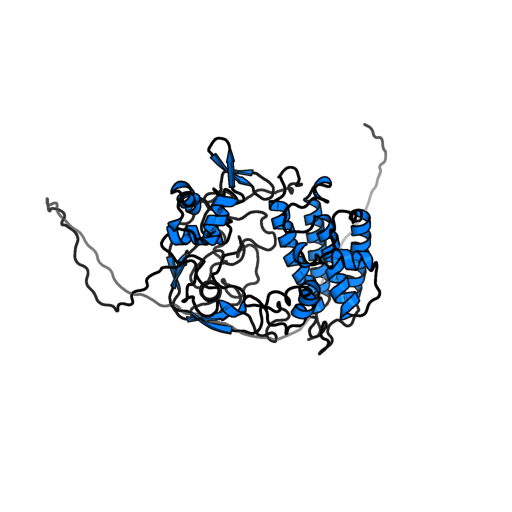 204 ASN A N 1
ATOM 1626 C CA . ASN A 1 204 ? -14.477 -5.625 4.977 1.00 83.94 204 ASN A CA 1
ATOM 1627 C C . ASN A 1 204 ? -13.713 -6.719 5.756 1.00 83.94 204 ASN A C 1
ATOM 1629 O O . ASN A 1 204 ? -13.642 -7.843 5.267 1.00 83.94 204 ASN A O 1
ATOM 1633 N N . GLU A 1 205 ? -13.175 -6.435 6.948 1.00 87.75 205 GLU A N 1
ATOM 1634 C CA . GLU A 1 205 ? -12.477 -7.419 7.798 1.00 87.75 205 GLU A CA 1
ATOM 1635 C C . GLU A 1 205 ? -13.429 -8.246 8.684 1.00 87.75 205 GLU A C 1
ATOM 1637 O O . GLU A 1 205 ? -12.988 -9.165 9.377 1.00 87.75 205 GLU A O 1
ATOM 1642 N N . PHE A 1 206 ? -14.731 -7.935 8.694 1.00 88.56 206 PHE A N 1
ATOM 1643 C CA . PHE A 1 206 ? -15.718 -8.570 9.575 1.00 88.56 206 PHE A CA 1
ATOM 1644 C C . PHE A 1 206 ? -16.822 -9.308 8.796 1.00 88.56 206 PHE A C 1
ATOM 1646 O O . PHE A 1 206 ? -17.307 -8.824 7.776 1.00 88.56 206 PHE A O 1
ATOM 1653 N N . SER A 1 207 ? -17.346 -10.439 9.272 1.00 90.12 207 SER A N 1
ATOM 1654 C CA . SER A 1 207 ? -16.910 -11.235 10.435 1.00 90.12 207 SER A CA 1
ATOM 1655 C C . SER A 1 207 ? -15.958 -12.363 10.023 1.00 90.12 207 SER A C 1
ATOM 1657 O O . SER A 1 207 ? -15.867 -12.693 8.842 1.00 90.12 207 SER A O 1
ATOM 1659 N N . ALA A 1 208 ? -15.315 -13.005 11.002 1.00 90.19 208 ALA A N 1
ATOM 1660 C CA . ALA A 1 208 ? -14.450 -14.162 10.784 1.00 90.19 208 ALA A CA 1
ATOM 1661 C C . ALA A 1 208 ? -15.139 -15.268 9.956 1.00 90.19 208 ALA A C 1
ATOM 1663 O O . ALA A 1 208 ? -16.178 -15.810 10.344 1.00 90.19 208 ALA A O 1
ATOM 1664 N N . LEU A 1 209 ? -14.522 -15.639 8.834 1.00 90.62 209 LEU A N 1
ATOM 1665 C CA . LEU A 1 209 ? -14.961 -16.688 7.921 1.00 90.62 209 LEU A CA 1
ATOM 1666 C C . LEU A 1 209 ? -13.940 -17.829 7.920 1.00 90.62 209 LEU A C 1
ATOM 1668 O O . LEU A 1 209 ? -12.810 -17.678 7.468 1.00 90.62 209 LEU A O 1
ATOM 1672 N N . THR A 1 210 ? -14.352 -18.992 8.420 1.00 94.44 210 THR A N 1
ATOM 1673 C CA . THR A 1 210 ? -13.552 -20.222 8.360 1.00 94.44 210 THR A CA 1
ATOM 1674 C C . THR A 1 210 ? -13.724 -20.916 7.008 1.00 94.44 210 THR A C 1
ATOM 1676 O O . THR A 1 210 ? -14.844 -21.254 6.627 1.00 94.44 210 THR A O 1
ATOM 1679 N N . CYS A 1 211 ? -12.608 -21.189 6.335 1.00 93.88 211 CYS A N 1
ATOM 1680 C CA . CYS A 1 211 ? -12.516 -21.922 5.077 1.00 93.88 211 CYS A CA 1
ATOM 1681 C C . CYS A 1 211 ? -11.670 -23.195 5.250 1.00 93.88 211 CYS A C 1
ATOM 1683 O O . CYS A 1 211 ? -10.590 -23.149 5.845 1.00 93.88 211 CYS A O 1
ATOM 1685 N N . ASP A 1 212 ? -12.121 -24.310 4.673 1.00 97.12 212 ASP A N 1
ATOM 1686 C CA . ASP A 1 212 ? -11.288 -25.500 4.473 1.00 97.12 212 ASP A CA 1
ATOM 1687 C C . ASP A 1 212 ? -10.480 -25.342 3.180 1.00 97.12 212 ASP A C 1
ATOM 1689 O O . ASP A 1 212 ? -11.041 -25.219 2.088 1.00 97.12 212 ASP A O 1
ATOM 1693 N N . VAL A 1 213 ? -9.154 -25.343 3.301 1.00 97.94 213 VAL A N 1
ATOM 1694 C CA . VAL A 1 213 ? -8.214 -25.159 2.193 1.00 97.94 213 VAL A CA 1
ATOM 1695 C C . VAL A 1 213 ? -7.603 -26.520 1.822 1.00 97.94 213 VAL A C 1
ATOM 1697 O O . VAL A 1 213 ? -7.037 -27.186 2.696 1.00 97.94 213 VAL A O 1
ATOM 1700 N N . PRO A 1 214 ? -7.704 -26.973 0.554 1.00 98.19 214 PRO A N 1
ATOM 1701 C CA . PRO A 1 214 ? -7.020 -28.176 0.072 1.00 98.19 214 PRO A CA 1
ATOM 1702 C C . PRO A 1 214 ? -5.492 -28.098 0.216 1.00 98.19 214 PRO A C 1
ATOM 1704 O O . PRO A 1 214 ? -4.940 -27.052 0.534 1.00 98.19 214 PRO A O 1
ATOM 1707 N N . ALA A 1 215 ? -4.787 -29.203 -0.038 1.00 98.31 215 ALA A N 1
ATOM 1708 C CA . ALA A 1 215 ? -3.326 -29.167 -0.125 1.00 98.31 215 ALA A CA 1
ATOM 1709 C C . ALA A 1 215 ? -2.895 -28.476 -1.428 1.00 98.31 215 ALA A C 1
ATOM 1711 O O . ALA A 1 215 ? -3.480 -28.738 -2.484 1.00 98.31 215 ALA A O 1
ATOM 1712 N N . PHE A 1 216 ? -1.877 -27.622 -1.353 1.00 98.38 216 PHE A N 1
ATOM 1713 C CA . PHE A 1 216 ? -1.346 -26.877 -2.493 1.00 98.38 216 PHE A CA 1
ATOM 1714 C C . PHE A 1 216 ? 0.151 -26.607 -2.323 1.00 98.38 216 PHE A C 1
ATOM 1716 O O . PHE A 1 216 ? 0.630 -26.478 -1.203 1.00 98.38 216 PHE A O 1
ATOM 1723 N N . ALA A 1 217 ? 0.879 -26.472 -3.428 1.00 98.12 217 ALA A N 1
ATOM 1724 C CA . ALA A 1 217 ? 2.242 -25.945 -3.423 1.00 98.12 217 ALA A CA 1
ATOM 1725 C C . ALA A 1 217 ? 2.219 -24.436 -3.695 1.00 98.12 217 ALA A C 1
ATOM 1727 O O . ALA A 1 217 ? 1.406 -24.018 -4.512 1.00 98.12 217 ALA A O 1
ATOM 1728 N N . ILE A 1 218 ? 3.100 -23.647 -3.082 1.00 97.88 218 ILE A N 1
ATOM 1729 C CA . ILE A 1 218 ? 3.309 -22.212 -3.370 1.00 97.88 218 ILE A CA 1
ATOM 1730 C C . ILE A 1 218 ? 4.806 -21.931 -3.553 1.00 97.88 218 ILE A C 1
ATOM 1732 O O . ILE A 1 218 ? 5.628 -22.677 -3.019 1.00 97.88 218 ILE A O 1
ATOM 1736 N N . ASP A 1 219 ? 5.178 -20.909 -4.322 1.00 96.81 219 ASP A N 1
ATOM 1737 C CA . ASP A 1 219 ? 6.579 -20.477 -4.404 1.00 96.81 219 ASP A CA 1
ATOM 1738 C C . ASP A 1 219 ? 7.100 -20.058 -3.017 1.00 96.81 219 ASP A C 1
ATOM 1740 O O . ASP A 1 219 ? 6.391 -19.443 -2.221 1.00 96.81 219 ASP A O 1
ATOM 1744 N N . GLN A 1 220 ? 8.354 -20.398 -2.708 1.00 97.38 220 GLN A N 1
ATOM 1745 C CA . GLN A 1 220 ? 8.988 -20.058 -1.428 1.00 97.38 220 GLN A CA 1
ATOM 1746 C C . GLN A 1 220 ? 9.197 -18.542 -1.234 1.00 97.38 220 GLN A C 1
ATOM 1748 O O . GLN A 1 220 ? 9.290 -18.073 -0.098 1.00 97.38 220 GLN A O 1
ATOM 1753 N N . HIS A 1 221 ? 9.323 -17.801 -2.333 1.00 96.62 221 HIS A N 1
ATOM 1754 C CA . HIS A 1 221 ? 9.728 -16.400 -2.391 1.00 96.62 221 HIS A CA 1
ATOM 1755 C C . HIS A 1 221 ? 8.897 -15.660 -3.446 1.00 96.62 221 HIS A C 1
ATOM 1757 O O . HIS A 1 221 ? 8.389 -16.288 -4.376 1.00 96.62 221 HIS A O 1
ATOM 1763 N N . ASP A 1 222 ? 8.859 -14.329 -3.361 1.00 95.12 222 ASP A N 1
ATOM 1764 C CA . ASP A 1 222 ? 8.366 -13.465 -4.436 1.00 95.12 222 ASP A CA 1
ATOM 1765 C C . ASP A 1 222 ? 8.967 -13.805 -5.811 1.00 95.12 222 ASP A C 1
ATOM 1767 O O . ASP A 1 222 ? 10.160 -14.109 -5.943 1.00 95.12 222 ASP A O 1
ATOM 1771 N N . VAL A 1 223 ? 8.157 -13.632 -6.860 1.00 97.25 223 VAL A N 1
ATOM 1772 C CA . VAL A 1 223 ? 8.627 -13.666 -8.251 1.00 97.25 223 VAL A CA 1
ATOM 1773 C C . VAL A 1 223 ? 9.620 -12.528 -8.466 1.00 97.25 223 VAL A C 1
ATOM 1775 O O . VAL A 1 223 ? 9.254 -11.351 -8.403 1.00 97.25 223 VAL A O 1
ATOM 1778 N N . THR A 1 224 ? 10.882 -12.861 -8.740 1.00 97.88 224 THR A N 1
ATOM 1779 C CA . THR A 1 224 ? 11.920 -11.833 -8.885 1.00 97.88 224 THR A CA 1
ATOM 1780 C C . THR A 1 224 ? 11.933 -11.198 -10.271 1.00 97.88 224 THR A C 1
ATOM 1782 O O . THR A 1 224 ? 11.486 -11.780 -11.262 1.00 97.88 224 THR A O 1
ATOM 1785 N N . SER A 1 225 ? 12.540 -10.017 -10.366 1.00 98.00 225 SER A N 1
ATOM 1786 C CA . SER A 1 225 ? 12.728 -9.310 -11.634 1.00 98.00 225 SER A CA 1
ATOM 1787 C C . SER A 1 225 ? 13.507 -10.131 -12.671 1.00 98.00 225 SER A C 1
ATOM 1789 O O . SER A 1 225 ? 13.171 -10.064 -13.847 1.00 98.00 225 SER A O 1
ATOM 1791 N N . GLN A 1 226 ? 14.477 -10.969 -12.270 1.00 97.38 226 GLN A N 1
ATOM 1792 C CA . GLN A 1 226 ? 15.115 -11.909 -13.206 1.00 97.38 226 GLN A CA 1
ATOM 1793 C C . GLN A 1 226 ? 14.124 -12.964 -13.718 1.00 97.38 226 GLN A C 1
ATOM 1795 O O . GLN A 1 226 ? 14.048 -13.192 -14.920 1.00 97.38 226 GLN A O 1
ATOM 1800 N N . GLN A 1 227 ? 13.354 -13.595 -12.828 1.00 97.62 227 GLN A N 1
ATOM 1801 C CA . GLN A 1 227 ? 12.398 -14.637 -13.219 1.00 97.62 227 GLN A CA 1
ATOM 1802 C C . GLN A 1 227 ? 11.306 -14.080 -14.146 1.00 97.62 227 GLN A C 1
ATOM 1804 O O . GLN A 1 227 ? 10.877 -14.752 -15.080 1.00 97.62 227 GLN A O 1
ATOM 1809 N N . PHE A 1 228 ? 10.884 -12.832 -13.928 1.00 98.56 228 PHE A N 1
ATOM 1810 C CA . PHE A 1 228 ? 9.936 -12.149 -14.804 1.00 98.56 228 PHE A CA 1
ATOM 1811 C C . PHE A 1 228 ? 10.564 -11.693 -16.133 1.00 98.56 228 PHE A C 1
ATOM 1813 O O . PHE A 1 228 ? 9.887 -11.697 -17.160 1.00 98.56 228 PHE A O 1
ATOM 1820 N N . LEU A 1 229 ? 11.860 -11.363 -16.160 1.00 98.19 229 LEU A N 1
ATOM 1821 C CA . LEU A 1 229 ? 12.579 -11.073 -17.405 1.00 98.19 229 LEU A CA 1
ATOM 1822 C C . LEU A 1 229 ? 12.602 -12.304 -18.332 1.00 98.19 229 LEU A C 1
ATOM 1824 O O . LEU A 1 229 ? 12.366 -12.154 -19.527 1.00 98.19 229 LEU A O 1
ATOM 1828 N N . GLU A 1 230 ? 12.721 -13.524 -17.785 1.00 98.12 230 GLU A N 1
ATOM 1829 C CA . GLU A 1 230 ? 12.590 -14.775 -18.560 1.00 98.12 230 GLU A CA 1
ATOM 1830 C C . GLU A 1 230 ? 11.254 -14.841 -19.344 1.00 98.12 230 GLU A C 1
ATOM 1832 O O . GLU A 1 230 ? 11.221 -15.336 -20.471 1.00 98.12 230 GLU A O 1
ATOM 1837 N N . PHE A 1 231 ? 10.160 -14.298 -18.787 1.00 98.56 231 PHE A N 1
ATOM 1838 C CA . PHE A 1 231 ? 8.846 -14.198 -19.445 1.00 98.56 231 PHE A CA 1
ATOM 1839 C C . PHE A 1 231 ? 8.789 -13.083 -20.502 1.00 98.56 231 PHE A C 1
ATOM 1841 O O . PHE A 1 231 ? 8.198 -13.280 -21.567 1.00 98.56 231 PHE A O 1
ATOM 1848 N N . VAL A 1 232 ? 9.411 -11.925 -20.250 1.00 98.50 232 VAL A N 1
ATOM 1849 C CA . VAL A 1 232 ? 9.516 -10.819 -21.226 1.00 98.50 232 VAL A CA 1
ATOM 1850 C C . VAL A 1 232 ? 10.297 -11.269 -22.468 1.00 98.50 232 VAL A C 1
ATOM 1852 O O . VAL A 1 232 ? 9.822 -11.106 -23.601 1.00 98.50 232 VAL A O 1
ATOM 1855 N N . ASP A 1 233 ? 11.448 -11.908 -22.257 1.00 98.06 233 ASP A N 1
ATOM 1856 C CA . ASP A 1 233 ? 12.343 -12.393 -23.310 1.00 98.06 233 ASP A CA 1
ATOM 1857 C C . ASP A 1 233 ? 11.691 -13.515 -24.127 1.00 98.06 233 ASP A C 1
ATOM 1859 O O . ASP A 1 233 ? 11.651 -13.439 -25.361 1.00 98.06 233 ASP A O 1
ATOM 1863 N N . ALA A 1 234 ? 11.057 -14.486 -23.454 1.00 98.38 234 ALA A N 1
ATOM 1864 C CA . ALA A 1 234 ? 10.257 -15.540 -24.089 1.00 98.38 234 ALA A CA 1
ATOM 1865 C C . ALA A 1 234 ? 9.047 -15.012 -24.889 1.00 98.38 234 ALA A C 1
ATOM 1867 O O . ALA A 1 234 ? 8.438 -15.761 -25.653 1.00 98.38 234 ALA A O 1
ATOM 1868 N N . GLY A 1 235 ? 8.709 -13.725 -24.760 1.00 98.12 235 GLY A N 1
ATOM 1869 C CA . GLY A 1 235 ? 7.661 -13.069 -25.535 1.00 98.12 235 GLY A CA 1
ATOM 1870 C C . GLY A 1 235 ? 6.286 -13.085 -24.891 1.00 98.12 235 GLY A C 1
ATOM 1871 O O . GLY A 1 235 ? 5.293 -13.003 -25.607 1.00 98.12 235 GLY A O 1
ATOM 1872 N N . GLY A 1 236 ? 6.209 -13.112 -23.561 1.00 98.25 236 GLY A N 1
ATOM 1873 C CA . GLY A 1 236 ? 4.961 -13.085 -22.799 1.00 98.25 236 GLY A CA 1
ATOM 1874 C C . GLY A 1 236 ? 3.990 -11.972 -23.209 1.00 98.25 236 GLY A C 1
ATOM 1875 O O . GLY A 1 236 ? 2.807 -12.231 -23.406 1.00 98.25 236 GLY A O 1
ATOM 1876 N N . TYR A 1 237 ? 4.485 -10.753 -23.449 1.00 98.50 237 TYR A N 1
ATOM 1877 C CA . TYR A 1 237 ? 3.687 -9.610 -23.935 1.00 98.50 237 TYR A CA 1
ATOM 1878 C C . TYR A 1 237 ? 3.383 -9.649 -25.449 1.00 98.50 237 TYR A C 1
ATOM 1880 O O . TYR A 1 237 ? 2.651 -8.805 -25.961 1.00 98.50 237 TYR A O 1
ATOM 1888 N N . ARG A 1 238 ? 3.936 -10.621 -26.185 1.00 98.06 238 ARG A N 1
ATOM 1889 C CA . ARG A 1 238 ? 3.742 -10.830 -27.634 1.00 98.06 238 ARG A CA 1
ATOM 1890 C C . ARG A 1 238 ? 2.855 -12.044 -27.948 1.00 98.06 238 ARG A C 1
ATOM 1892 O O . ARG A 1 238 ? 2.493 -12.236 -29.105 1.00 98.06 238 ARG A O 1
ATOM 1899 N N . ASP A 1 239 ? 2.489 -12.834 -26.939 1.00 97.69 239 ASP A N 1
ATOM 1900 C CA . ASP A 1 239 ? 1.761 -14.096 -27.079 1.00 97.69 239 ASP A CA 1
ATOM 1901 C C . ASP A 1 239 ? 0.455 -14.086 -26.270 1.00 97.69 239 ASP A C 1
ATOM 1903 O O . ASP A 1 239 ? 0.451 -14.129 -25.038 1.00 97.69 239 ASP A O 1
ATOM 1907 N N . GLN A 1 240 ? -0.672 -14.065 -26.985 1.00 97.94 240 GLN A N 1
ATOM 1908 C CA . GLN A 1 240 ? -2.014 -13.979 -26.411 1.00 97.94 240 GLN A CA 1
ATOM 1909 C C . GLN A 1 240 ? -2.372 -15.162 -25.492 1.00 97.94 240 GLN A C 1
ATOM 1911 O O . GLN A 1 240 ? -3.219 -14.987 -24.614 1.00 97.94 240 GLN A O 1
ATOM 1916 N N . GLN A 1 241 ? -1.765 -16.350 -25.649 1.00 97.88 241 GLN A N 1
ATOM 1917 C CA . GLN A 1 241 ? -2.242 -17.566 -24.966 1.00 97.88 241 GLN A CA 1
ATOM 1918 C C . GLN A 1 241 ? -2.140 -17.498 -23.430 1.00 97.88 241 GLN A C 1
ATOM 1920 O O . GLN A 1 241 ? -2.890 -18.170 -22.720 1.00 97.88 241 GLN A O 1
ATOM 1925 N N . TRP A 1 242 ? -1.251 -16.650 -22.909 1.00 98.06 242 TRP A N 1
ATOM 1926 C CA . TRP A 1 242 ? -1.044 -16.456 -21.472 1.00 98.06 242 TRP A CA 1
ATOM 1927 C C . TRP A 1 242 ? -2.107 -15.550 -20.835 1.00 98.06 242 TRP A C 1
ATOM 1929 O O . TRP A 1 242 ? -2.437 -15.693 -19.655 1.00 98.06 242 TRP A O 1
ATOM 1939 N N . TRP A 1 243 ? -2.720 -14.662 -21.612 1.00 98.12 243 TRP A N 1
ATOM 1940 C CA . TRP A 1 243 ? -3.629 -13.622 -21.128 1.00 98.12 243 TRP A CA 1
ATOM 1941 C C . TRP A 1 243 ? -5.086 -14.109 -21.077 1.00 98.12 243 TRP A C 1
ATOM 1943 O O . TRP A 1 243 ? -5.430 -15.202 -21.536 1.00 98.12 243 TRP A O 1
ATOM 1953 N N . ARG A 1 244 ? -5.980 -13.327 -20.465 1.00 96.69 244 ARG A N 1
ATOM 1954 C CA . ARG A 1 244 ? -7.418 -13.442 -20.770 1.00 96.69 244 ARG A CA 1
ATOM 1955 C C . ARG A 1 244 ? -7.750 -12.415 -21.869 1.00 96.69 244 ARG A C 1
ATOM 1957 O O . ARG A 1 244 ? -6.959 -11.486 -22.048 1.00 96.69 244 ARG A O 1
ATOM 1964 N N . PRO A 1 245 ? -8.858 -12.563 -22.620 1.00 97.38 245 PRO A N 1
ATOM 1965 C CA . PRO A 1 245 ? -9.188 -11.644 -23.710 1.00 97.38 245 PRO A CA 1
ATOM 1966 C C . PRO A 1 245 ? -9.212 -10.173 -23.278 1.00 97.38 245 PRO A C 1
ATOM 1968 O O . PRO A 1 245 ? -8.608 -9.339 -23.945 1.00 97.38 245 PRO A O 1
ATOM 1971 N N . GLU A 1 246 ? -9.817 -9.875 -22.125 1.00 95.62 246 GLU A N 1
ATOM 1972 C CA . GLU A 1 246 ? -9.983 -8.515 -21.606 1.00 95.62 246 GLU A CA 1
ATOM 1973 C C . GLU A 1 246 ? -8.648 -7.826 -21.263 1.00 95.62 246 GLU A C 1
ATOM 1975 O O . GLU A 1 246 ? -8.476 -6.627 -21.491 1.00 95.62 246 GLU A O 1
ATOM 1980 N N . ASP A 1 247 ? -7.664 -8.584 -20.776 1.00 97.25 247 ASP A N 1
ATOM 1981 C CA . ASP A 1 247 ? -6.325 -8.071 -20.485 1.00 97.25 247 ASP A CA 1
ATOM 1982 C C . ASP A 1 247 ? -5.447 -8.012 -21.732 1.00 97.25 247 ASP A C 1
ATOM 1984 O O . ASP A 1 247 ? -4.607 -7.126 -21.836 1.00 97.25 247 ASP A O 1
ATOM 1988 N N . TRP A 1 248 ? -5.643 -8.911 -22.701 1.00 98.00 248 TRP A N 1
ATOM 1989 C CA . TRP A 1 248 ? -4.953 -8.819 -23.988 1.00 98.00 248 TRP A CA 1
ATOM 1990 C C . TRP A 1 248 ? -5.395 -7.575 -24.766 1.00 98.00 248 TRP A C 1
ATOM 1992 O O . TRP A 1 248 ? -4.561 -6.866 -25.323 1.00 98.00 248 TRP A O 1
ATOM 2002 N N . GLU A 1 249 ? -6.688 -7.243 -24.729 1.00 97.44 249 GLU A N 1
ATOM 2003 C CA . GLU A 1 249 ? -7.209 -5.973 -25.248 1.00 97.44 249 GLU A CA 1
ATOM 2004 C C . GLU A 1 249 ? -6.580 -4.755 -24.549 1.00 97.44 249 GLU A C 1
ATOM 2006 O O . GLU A 1 249 ? -6.352 -3.734 -25.196 1.00 97.44 249 GLU A O 1
ATOM 2011 N N . TRP A 1 250 ? -6.259 -4.845 -23.252 1.00 96.06 250 TRP A N 1
ATOM 2012 C CA . TRP A 1 250 ? -5.497 -3.814 -22.535 1.00 96.06 250 TRP A CA 1
ATOM 2013 C C . TRP A 1 250 ? -4.023 -3.763 -22.971 1.00 96.06 250 TRP A C 1
ATOM 2015 O O . TRP A 1 250 ? -3.563 -2.687 -23.349 1.00 96.06 250 TRP A O 1
ATOM 2025 N N . VAL A 1 251 ? -3.312 -4.898 -23.012 1.00 97.75 251 VAL A N 1
ATOM 2026 C CA . VAL A 1 251 ? -1.911 -4.987 -23.479 1.00 97.75 251 VAL A CA 1
ATOM 2027 C C . VAL A 1 251 ? -1.758 -4.385 -24.876 1.00 97.75 251 VAL A C 1
ATOM 2029 O O . VAL A 1 251 ? -0.870 -3.565 -25.098 1.00 97.75 251 VAL A O 1
ATOM 2032 N N . GLN A 1 252 ? -2.650 -4.737 -25.806 1.00 97.81 252 GLN A N 1
ATOM 2033 C CA . GLN A 1 252 ? -2.615 -4.235 -27.181 1.00 97.81 252 GLN A CA 1
ATOM 2034 C C . GLN A 1 252 ? -2.979 -2.744 -27.280 1.00 97.81 252 GLN A C 1
ATOM 2036 O O . GLN A 1 252 ? -2.362 -2.020 -28.059 1.00 97.81 252 GLN A O 1
ATOM 2041 N N . ARG A 1 253 ? -3.959 -2.265 -26.498 1.00 97.19 253 ARG A N 1
ATOM 2042 C CA . ARG A 1 253 ? -4.432 -0.870 -26.556 1.00 97.19 253 ARG A CA 1
ATOM 2043 C C . ARG A 1 253 ? -3.472 0.120 -25.898 1.00 97.19 253 ARG A C 1
ATOM 2045 O O . ARG A 1 253 ? -3.241 1.181 -26.465 1.00 97.19 253 ARG A O 1
ATOM 2052 N N . GLU A 1 254 ? -2.927 -0.216 -24.730 1.00 96.19 254 GLU A N 1
ATOM 2053 C CA . GLU A 1 254 ? -1.950 0.629 -24.022 1.00 96.19 254 GLU A CA 1
ATOM 2054 C C . GLU A 1 254 ? -0.493 0.326 -24.445 1.00 96.19 254 GLU A C 1
ATOM 2056 O O . GLU A 1 254 ? 0.440 0.913 -23.904 1.00 96.19 254 GLU A O 1
ATOM 2061 N N . GLN A 1 255 ? -0.298 -0.590 -25.406 1.00 97.25 255 GLN A N 1
ATOM 2062 C CA . GLN A 1 255 ? 0.994 -1.017 -25.968 1.00 97.25 255 GLN A CA 1
ATOM 2063 C C . GLN A 1 255 ? 2.011 -1.505 -24.916 1.00 97.25 255 GLN A C 1
ATOM 2065 O O . GLN A 1 255 ? 3.197 -1.183 -24.976 1.00 97.25 255 GLN A O 1
ATOM 2070 N N . VAL A 1 256 ? 1.545 -2.290 -23.941 1.00 97.69 256 VAL A N 1
ATOM 2071 C CA . VAL A 1 256 ? 2.358 -2.748 -22.804 1.00 97.69 256 VAL A CA 1
ATOM 2072 C C . VAL A 1 256 ? 3.352 -3.825 -23.246 1.00 97.69 256 VAL A C 1
ATOM 2074 O O . VAL A 1 256 ? 2.962 -4.839 -23.820 1.00 97.69 256 VAL A O 1
ATOM 2077 N N . THR A 1 257 ? 4.637 -3.628 -22.951 1.00 97.44 257 THR A N 1
ATOM 2078 C CA . THR A 1 257 ? 5.731 -4.544 -23.336 1.00 97.44 257 THR A CA 1
ATOM 2079 C C . THR A 1 257 ? 6.568 -5.052 -22.160 1.00 97.44 257 THR A C 1
ATOM 2081 O O . THR A 1 257 ? 7.300 -6.028 -22.323 1.00 97.44 257 THR A O 1
ATOM 2084 N N . HIS A 1 258 ? 6.474 -4.402 -20.997 1.00 98.00 258 HIS A N 1
ATOM 2085 C CA . HIS A 1 258 ? 7.219 -4.697 -19.772 1.00 98.00 258 HIS A CA 1
ATOM 2086 C C . HIS A 1 258 ? 6.530 -4.056 -18.545 1.00 98.00 258 HIS A C 1
ATOM 2088 O O . HIS A 1 258 ? 5.668 -3.188 -18.724 1.00 98.00 258 HIS A O 1
ATOM 2094 N N . PRO A 1 259 ? 6.931 -4.406 -17.305 1.00 98.12 259 PRO A N 1
ATOM 2095 C CA . PRO A 1 259 ? 6.382 -3.816 -16.084 1.00 98.12 259 PRO A CA 1
ATOM 2096 C C . PRO A 1 259 ? 6.526 -2.287 -15.986 1.00 98.12 259 PRO A C 1
ATOM 2098 O O . PRO A 1 259 ? 7.469 -1.682 -16.502 1.00 98.12 259 PRO A O 1
ATOM 2101 N N . LEU A 1 260 ? 5.604 -1.656 -15.251 1.00 95.81 260 LEU A N 1
ATOM 2102 C CA . LEU A 1 260 ? 5.341 -0.202 -15.232 1.00 95.81 260 LEU A CA 1
ATOM 2103 C C . LEU A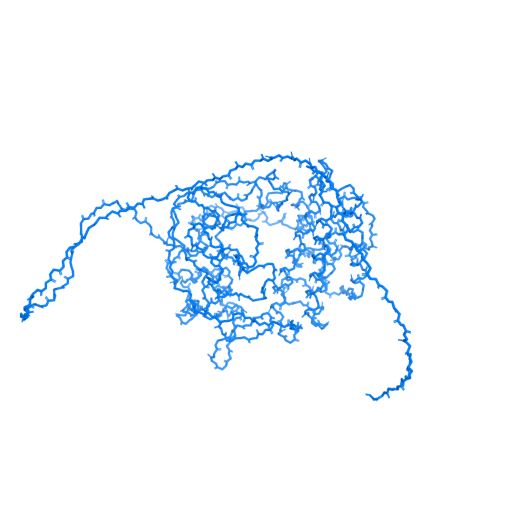 1 260 ? 6.511 0.708 -14.783 1.00 95.81 260 LEU A C 1
ATOM 2105 O O . LEU A 1 260 ? 6.507 1.919 -15.047 1.00 95.81 260 LEU A O 1
ATOM 2109 N N . PHE A 1 261 ? 7.476 0.144 -14.058 1.00 96.75 261 PHE A N 1
ATOM 2110 C CA . PHE A 1 261 ? 8.656 0.838 -13.530 1.00 96.75 261 PHE A CA 1
ATOM 2111 C C . PHE A 1 261 ? 9.972 0.350 -14.142 1.00 96.75 261 PHE A C 1
ATOM 2113 O O . PHE A 1 261 ? 11.034 0.798 -13.717 1.00 96.75 261 PHE A O 1
ATOM 2120 N N . TRP A 1 262 ? 9.910 -0.532 -15.140 1.00 98.19 262 TRP A N 1
ATOM 2121 C CA . TRP A 1 262 ? 11.074 -0.884 -15.943 1.00 98.19 262 TRP A CA 1
ATOM 2122 C C . TRP A 1 262 ? 11.269 0.164 -17.046 1.00 98.19 262 TRP A C 1
ATOM 2124 O O . TRP A 1 262 ? 10.303 0.751 -17.537 1.00 98.19 262 TRP A O 1
ATOM 2134 N N . GLU A 1 263 ? 12.519 0.411 -17.415 1.00 97.31 263 GLU A N 1
ATOM 2135 C CA . GLU A 1 263 ? 12.928 1.268 -18.529 1.00 97.31 263 GLU A CA 1
ATOM 2136 C C . GLU A 1 263 ? 14.098 0.595 -19.262 1.00 97.31 263 GLU A C 1
ATOM 2138 O O . GLU A 1 263 ? 14.877 -0.122 -18.634 1.00 97.31 263 GLU A O 1
ATOM 2143 N N . VAL A 1 264 ? 14.241 0.832 -20.568 1.00 96.69 264 VAL A N 1
ATOM 2144 C CA . VAL A 1 264 ? 15.396 0.374 -21.360 1.00 96.69 264 VAL A CA 1
ATOM 2145 C C . VAL A 1 264 ? 16.237 1.588 -21.739 1.00 96.69 264 VAL A C 1
ATOM 2147 O O . VAL A 1 264 ? 15.700 2.552 -22.288 1.00 96.69 264 VAL A O 1
ATOM 2150 N N . HIS A 1 265 ? 17.538 1.539 -21.458 1.00 95.88 265 HIS A N 1
ATOM 2151 C CA . HIS A 1 265 ? 18.511 2.576 -21.820 1.00 95.88 265 HIS A CA 1
ATOM 2152 C C . HIS A 1 265 ? 19.751 1.882 -22.390 1.00 95.88 265 HIS A C 1
ATOM 2154 O O . HIS A 1 265 ? 20.302 1.010 -21.731 1.00 95.88 265 HIS A O 1
ATOM 2160 N N . ASP A 1 266 ? 20.169 2.249 -23.606 1.00 93.88 266 ASP A N 1
ATOM 2161 C CA . ASP A 1 266 ? 21.316 1.651 -24.317 1.00 93.88 266 ASP A CA 1
ATOM 2162 C C . ASP A 1 266 ? 21.304 0.100 -24.336 1.00 93.88 266 ASP A C 1
ATOM 2164 O O . ASP A 1 266 ? 22.305 -0.553 -24.060 1.00 93.88 266 ASP A O 1
ATOM 2168 N N . ASP A 1 267 ? 20.135 -0.474 -24.657 1.00 93.69 267 ASP A N 1
ATOM 2169 C CA . ASP A 1 267 ? 19.787 -1.911 -24.645 1.00 93.69 267 ASP A CA 1
ATOM 2170 C C . ASP A 1 267 ? 19.825 -2.624 -23.267 1.00 93.69 267 ASP A C 1
ATOM 2172 O O . ASP A 1 267 ? 19.369 -3.765 -23.161 1.00 93.69 267 ASP A O 1
ATOM 2176 N N . ASP A 1 268 ? 20.256 -1.954 -22.192 1.00 96.75 268 ASP A N 1
ATOM 2177 C CA . ASP A 1 268 ? 20.219 -2.463 -20.812 1.00 96.75 268 ASP A CA 1
ATOM 2178 C C . ASP A 1 268 ? 18.875 -2.174 -20.105 1.00 96.75 268 ASP A C 1
ATOM 2180 O O . ASP A 1 268 ? 18.238 -1.133 -20.300 1.00 96.75 268 ASP A O 1
ATOM 2184 N N . TRP A 1 269 ? 18.456 -3.084 -19.215 1.00 98.19 269 TRP A N 1
ATOM 2185 C CA . TRP A 1 269 ? 17.253 -2.928 -18.384 1.00 98.19 269 TRP A CA 1
ATOM 2186 C C . TRP A 1 269 ? 17.530 -2.181 -17.072 1.00 98.19 269 TRP A C 1
ATOM 2188 O O . TRP A 1 269 ? 18.420 -2.539 -16.295 1.00 98.19 269 TRP A O 1
ATOM 2198 N N . PHE A 1 270 ? 16.672 -1.212 -16.757 1.00 98.44 270 PHE A N 1
ATOM 2199 C CA . PHE A 1 270 ? 16.709 -0.410 -15.536 1.00 98.44 270 PHE A CA 1
ATOM 2200 C C . PHE A 1 270 ? 15.375 -0.447 -14.782 1.00 98.44 270 PHE A C 1
ATOM 2202 O O . PHE A 1 270 ? 14.303 -0.593 -15.364 1.00 98.44 270 PHE A O 1
ATOM 2209 N N . TRP A 1 271 ? 15.444 -0.245 -13.468 1.00 97.75 271 TRP A N 1
ATOM 2210 C CA . TRP A 1 271 ? 14.316 0.029 -12.585 1.00 97.75 271 TRP A CA 1
ATOM 2211 C C . TRP A 1 271 ? 14.289 1.515 -12.210 1.00 97.75 271 TRP A C 1
ATOM 2213 O O . TRP A 1 271 ? 15.238 2.037 -11.613 1.00 97.75 271 TRP A O 1
ATOM 2223 N N . ARG A 1 272 ? 13.179 2.201 -12.503 1.00 97.38 272 ARG A N 1
ATOM 2224 C CA . ARG A 1 272 ? 12.884 3.538 -11.973 1.00 97.38 272 ARG A CA 1
ATOM 2225 C C . ARG A 1 272 ? 12.347 3.393 -10.551 1.00 97.38 272 ARG A C 1
ATOM 2227 O O . ARG A 1 272 ? 11.146 3.215 -10.346 1.00 97.38 272 ARG A O 1
ATOM 2234 N N . GLY A 1 273 ? 13.244 3.488 -9.577 1.00 96.19 273 GLY A N 1
ATOM 2235 C CA . GLY A 1 273 ? 12.919 3.475 -8.155 1.00 96.19 273 GLY A CA 1
ATOM 2236 C C . GLY A 1 273 ? 12.348 4.792 -7.641 1.00 96.19 273 GLY A C 1
ATOM 2237 O O . GLY A 1 273 ? 12.076 5.729 -8.402 1.00 96.19 273 GLY A O 1
ATOM 2238 N N . MET A 1 274 ? 12.176 4.883 -6.323 1.00 97.06 274 MET A N 1
ATOM 2239 C CA . MET A 1 274 ? 11.570 6.059 -5.695 1.00 97.06 274 MET A CA 1
ATOM 2240 C C . MET A 1 274 ? 12.381 7.339 -5.961 1.00 97.06 274 MET A C 1
ATOM 2242 O O . MET A 1 274 ? 11.797 8.352 -6.358 1.00 97.06 274 MET A O 1
ATOM 2246 N N . PHE A 1 275 ? 13.714 7.291 -5.813 1.00 97.56 275 PHE A N 1
ATOM 2247 C CA . PHE A 1 275 ? 14.606 8.456 -5.974 1.00 97.56 275 PHE A CA 1
ATOM 2248 C C . PHE A 1 275 ? 15.842 8.223 -6.863 1.00 97.56 275 PHE A C 1
ATOM 2250 O O . PHE A 1 275 ? 16.721 9.087 -6.924 1.00 97.56 275 PHE A O 1
ATOM 2257 N N . ALA A 1 276 ? 15.938 7.085 -7.552 1.00 96.69 276 ALA A N 1
ATOM 2258 C CA . ALA A 1 276 ? 16.986 6.823 -8.538 1.00 96.69 276 ALA A CA 1
ATOM 2259 C C . ALA A 1 276 ? 16.500 5.885 -9.648 1.00 96.69 276 ALA A C 1
ATOM 2261 O O . ALA A 1 276 ? 15.634 5.043 -9.427 1.00 96.69 276 ALA A O 1
ATOM 2262 N N . LEU A 1 277 ? 17.113 6.010 -10.824 1.00 97.19 277 LEU A N 1
ATOM 2263 C CA . LEU A 1 277 ? 17.159 4.949 -11.822 1.00 97.19 277 LEU A CA 1
ATOM 2264 C C . LEU A 1 277 ? 18.343 4.037 -11.456 1.00 97.19 277 LEU A C 1
ATOM 2266 O O . LEU A 1 277 ? 19.430 4.544 -11.165 1.00 97.19 277 LEU A O 1
ATOM 2270 N N . VAL A 1 278 ? 18.140 2.721 -11.425 1.00 96.88 278 VAL A N 1
ATOM 2271 C CA . VAL A 1 278 ? 19.184 1.722 -11.122 1.00 96.88 278 VAL A CA 1
ATOM 2272 C C . VAL A 1 278 ? 19.122 0.574 -12.133 1.00 96.88 278 VAL A C 1
ATOM 2274 O O . VAL A 1 278 ? 18.026 0.290 -12.610 1.00 96.88 278 VAL A O 1
ATOM 2277 N N . PRO A 1 279 ? 20.236 -0.105 -12.474 1.00 97.69 279 PRO A N 1
ATOM 2278 C CA . PRO A 1 279 ? 20.185 -1.326 -13.282 1.00 97.69 279 PRO A CA 1
ATOM 2279 C C . PRO A 1 279 ? 19.240 -2.351 -12.645 1.00 97.69 279 PRO A C 1
ATOM 2281 O O . PRO A 1 279 ? 19.216 -2.460 -11.415 1.00 97.69 279 PRO A O 1
ATOM 2284 N N . LEU A 1 280 ? 18.450 -3.061 -13.457 1.00 97.69 280 LEU A N 1
ATOM 2285 C CA . LEU A 1 280 ? 17.328 -3.888 -13.000 1.00 97.69 280 LEU A CA 1
ATOM 2286 C C . LEU A 1 280 ? 17.767 -4.914 -11.929 1.00 97.69 280 LEU A C 1
ATOM 2288 O O . LEU A 1 280 ? 18.499 -5.855 -12.250 1.00 97.69 280 LEU A O 1
ATOM 2292 N N . PRO A 1 281 ? 17.334 -4.786 -10.657 1.00 97.31 281 PRO A N 1
ATOM 2293 C CA . PRO A 1 281 ? 17.845 -5.648 -9.594 1.00 97.31 281 PRO A CA 1
ATOM 2294 C C . PRO A 1 281 ? 17.263 -7.065 -9.685 1.00 97.31 281 PRO A C 1
ATOM 2296 O O . PRO A 1 281 ? 16.160 -7.340 -9.217 1.00 97.31 281 PRO A O 1
ATOM 2299 N N . ALA A 1 282 ? 18.040 -7.989 -10.257 1.00 97.00 282 ALA A N 1
ATOM 2300 C CA . ALA A 1 282 ? 17.673 -9.384 -10.539 1.00 97.00 282 ALA A CA 1
ATOM 2301 C C . ALA A 1 282 ? 16.964 -10.136 -9.388 1.00 97.00 282 ALA A C 1
ATOM 2303 O O . ALA A 1 282 ? 16.142 -11.024 -9.634 1.00 97.00 282 ALA A O 1
ATOM 2304 N N . ALA A 1 283 ? 17.284 -9.782 -8.139 1.00 97.31 283 ALA A N 1
ATOM 2305 C CA . ALA A 1 283 ? 16.795 -10.417 -6.919 1.00 97.31 283 ALA A CA 1
ATOM 2306 C C . ALA A 1 283 ? 15.600 -9.717 -6.239 1.00 97.31 283 ALA A C 1
ATOM 2308 O O . ALA A 1 283 ? 15.085 -10.255 -5.262 1.00 97.31 283 ALA A O 1
ATOM 2309 N N . TRP A 1 284 ? 15.168 -8.537 -6.695 1.00 97.62 284 TRP A N 1
ATOM 2310 C CA . TRP A 1 284 ? 13.997 -7.851 -6.127 1.00 97.62 284 TRP A CA 1
ATOM 2311 C C . TRP A 1 284 ? 12.683 -8.464 -6.632 1.00 97.62 284 TRP A C 1
ATOM 2313 O O . TRP A 1 284 ? 12.634 -8.842 -7.809 1.00 97.62 284 TRP A O 1
ATOM 2323 N N . PRO A 1 285 ? 11.618 -8.493 -5.805 1.00 97.19 285 PRO A N 1
ATOM 2324 C CA . PRO A 1 285 ? 10.250 -8.754 -6.255 1.00 97.19 285 PRO A CA 1
ATOM 2325 C C . PRO A 1 285 ? 9.863 -7.878 -7.451 1.00 97.19 285 PRO A C 1
ATOM 2327 O O . PRO A 1 285 ? 10.243 -6.706 -7.523 1.00 97.19 285 PRO A O 1
ATOM 2330 N N . VAL A 1 286 ? 9.102 -8.428 -8.397 1.00 97.94 286 VAL A N 1
ATOM 2331 C CA . VAL A 1 286 ? 8.617 -7.670 -9.557 1.00 97.94 286 VAL A CA 1
ATOM 2332 C C . VAL A 1 286 ? 7.273 -6.994 -9.255 1.00 97.94 286 VAL A C 1
ATOM 2334 O O . VAL A 1 286 ? 6.302 -7.647 -8.880 1.00 97.94 286 VAL A O 1
ATOM 2337 N N . TYR A 1 287 ? 7.178 -5.674 -9.448 1.00 97.44 287 TYR A N 1
ATOM 2338 C CA . TYR A 1 287 ? 5.891 -4.971 -9.363 1.00 97.44 287 TYR A CA 1
ATOM 2339 C C . TYR A 1 287 ? 5.172 -4.982 -10.709 1.00 97.44 287 TYR A C 1
ATOM 2341 O O . TYR A 1 287 ? 5.639 -4.391 -11.684 1.00 97.44 287 TYR A O 1
ATOM 2349 N N . VAL A 1 288 ? 3.999 -5.607 -10.727 1.00 98.00 288 VAL A N 1
ATOM 2350 C CA . VAL A 1 288 ? 3.177 -5.838 -11.918 1.00 98.00 288 VAL A CA 1
ATOM 2351 C C . VAL A 1 288 ? 1.702 -5.572 -11.631 1.00 98.00 288 VAL A C 1
ATOM 2353 O O . VAL A 1 288 ? 1.238 -5.666 -10.491 1.00 98.00 288 VAL A O 1
ATOM 2356 N N . SER A 1 289 ? 0.934 -5.263 -12.674 1.00 97.19 289 SER A N 1
ATOM 2357 C CA . SER A 1 289 ? -0.526 -5.308 -12.592 1.00 97.19 289 SER A CA 1
ATOM 2358 C C . SER A 1 289 ? -1.015 -6.735 -12.321 1.00 97.19 289 SER A C 1
ATOM 2360 O O . SER A 1 289 ? -0.323 -7.719 -12.599 1.00 97.19 289 SER A O 1
ATOM 2362 N N . ASN A 1 290 ? -2.258 -6.856 -11.843 1.00 96.25 290 ASN A N 1
ATOM 2363 C CA . ASN A 1 290 ? -2.911 -8.155 -11.703 1.00 96.25 290 ASN A CA 1
ATOM 2364 C C . ASN A 1 290 ? -2.829 -8.960 -13.011 1.00 96.25 290 ASN A C 1
ATOM 2366 O O . ASN A 1 290 ? -2.446 -10.123 -12.975 1.00 96.25 290 ASN A O 1
ATOM 2370 N N . ALA A 1 291 ? -3.132 -8.320 -14.149 1.00 97.25 291 ALA A N 1
ATOM 2371 C CA . ALA A 1 291 ? -3.118 -8.893 -15.496 1.00 97.25 291 ALA A CA 1
ATOM 2372 C C . ALA A 1 291 ? -1.806 -9.616 -15.834 1.00 97.25 291 ALA A C 1
ATOM 2374 O O . ALA A 1 291 ? -1.809 -10.808 -16.155 1.00 97.25 291 ALA A O 1
ATOM 2375 N N . GLU A 1 292 ? -0.697 -8.889 -15.704 1.00 98.75 292 GLU A N 1
ATOM 2376 C CA . GLU A 1 292 ? 0.667 -9.356 -15.957 1.00 98.75 292 GLU A CA 1
ATOM 2377 C C . GLU A 1 292 ? 1.044 -10.521 -15.035 1.00 98.75 292 GLU A C 1
ATOM 2379 O O . GLU A 1 292 ? 1.549 -11.539 -15.512 1.00 98.75 292 GLU A O 1
ATOM 2384 N N . ALA A 1 293 ? 0.715 -10.431 -13.739 1.00 98.44 293 ALA A N 1
ATOM 2385 C CA . ALA A 1 293 ? 0.947 -11.519 -12.790 1.00 98.44 293 ALA A CA 1
ATOM 2386 C C . ALA A 1 293 ? 0.230 -12.814 -13.219 1.00 98.44 293 ALA A C 1
ATOM 2388 O O . ALA A 1 293 ? 0.826 -13.893 -13.198 1.00 98.44 293 ALA A O 1
ATOM 2389 N N . ARG A 1 294 ? -1.031 -12.737 -13.682 1.00 97.56 294 ARG A N 1
ATOM 2390 C CA . ARG A 1 294 ? -1.764 -13.944 -14.130 1.00 97.56 294 ARG A CA 1
ATOM 2391 C C . ARG A 1 294 ? -1.183 -14.539 -15.408 1.00 97.56 294 ARG A C 1
ATOM 2393 O O . ARG A 1 294 ? -1.226 -15.760 -15.558 1.00 97.56 294 ARG A O 1
ATOM 2400 N N . ALA A 1 295 ? -0.691 -13.701 -16.320 1.00 98.56 295 ALA A N 1
ATOM 2401 C CA . ALA A 1 295 ? -0.067 -14.147 -17.562 1.00 98.56 295 ALA A CA 1
ATOM 2402 C C . ALA A 1 295 ? 1.261 -14.867 -17.283 1.00 98.56 295 ALA A C 1
ATOM 2404 O O . ALA A 1 295 ? 1.430 -16.013 -17.705 1.00 98.56 295 ALA A O 1
ATOM 2405 N N . TYR A 1 296 ? 2.135 -14.258 -16.474 1.00 98.69 296 TYR A N 1
ATOM 2406 C CA . TYR A 1 296 ? 3.383 -14.869 -16.008 1.00 98.69 296 TYR A CA 1
ATOM 2407 C C . TYR A 1 296 ? 3.151 -16.244 -15.365 1.00 98.69 296 TYR A C 1
ATOM 2409 O O . TYR A 1 296 ? 3.797 -17.225 -15.722 1.00 98.69 296 TYR A O 1
ATOM 2417 N N . ALA A 1 297 ? 2.173 -16.354 -14.466 1.00 97.75 297 ALA A N 1
ATOM 2418 C CA . ALA A 1 297 ? 1.888 -17.605 -13.764 1.00 97.75 297 ALA A CA 1
ATOM 2419 C C . ALA A 1 297 ? 1.496 -18.757 -14.686 1.00 97.75 297 ALA A C 1
ATOM 2421 O O . ALA A 1 297 ? 1.970 -19.885 -14.540 1.00 97.75 297 ALA A O 1
ATOM 2422 N N . ARG A 1 298 ? 0.621 -18.450 -15.650 1.00 97.75 298 ARG A N 1
ATOM 2423 C CA . ARG A 1 298 ? 0.170 -19.406 -16.659 1.00 97.75 298 ARG A CA 1
ATOM 2424 C C . ARG A 1 298 ? 1.336 -19.852 -17.533 1.00 97.75 298 ARG A C 1
ATOM 2426 O O . ARG A 1 298 ? 1.425 -21.038 -17.834 1.00 97.75 298 ARG A O 1
ATOM 2433 N N . TRP A 1 299 ? 2.242 -18.935 -17.877 1.00 98.44 299 TRP A N 1
ATOM 2434 C CA . TRP A 1 299 ? 3.480 -19.248 -18.594 1.00 98.44 299 TRP A CA 1
ATOM 2435 C C . TRP A 1 299 ? 4.422 -20.150 -17.780 1.00 98.44 299 TRP A C 1
ATOM 2437 O O . TRP A 1 299 ? 4.949 -21.122 -18.318 1.00 98.44 299 TRP A O 1
ATOM 2447 N N . ARG A 1 300 ? 4.537 -19.937 -16.461 1.00 96.19 300 ARG A N 1
ATOM 2448 C CA . ARG A 1 300 ? 5.228 -20.855 -15.528 1.00 96.19 300 ARG A CA 1
ATOM 2449 C C . ARG A 1 300 ? 4.513 -22.203 -15.323 1.00 96.19 300 ARG A C 1
ATOM 2451 O O . ARG A 1 300 ? 4.986 -23.027 -14.545 1.00 96.19 300 ARG A O 1
ATOM 2458 N N . GLY A 1 301 ? 3.382 -22.449 -15.992 1.00 95.50 301 GLY A N 1
ATOM 2459 C CA . GLY A 1 301 ? 2.614 -23.694 -15.892 1.00 95.50 301 GLY A CA 1
ATOM 2460 C C . GLY A 1 301 ? 1.848 -23.868 -14.576 1.00 95.50 301 GLY A C 1
ATOM 2461 O O . GLY A 1 301 ? 1.348 -24.959 -14.303 1.00 95.50 301 GLY A O 1
ATOM 2462 N N . GLY A 1 302 ? 1.750 -22.815 -13.762 1.00 95.19 302 GLY A N 1
ATOM 2463 C CA . GLY A 1 302 ? 1.044 -22.825 -12.487 1.00 95.19 302 GLY A CA 1
ATOM 2464 C C . GLY A 1 302 ? -0.237 -21.996 -12.507 1.00 95.19 302 GLY A C 1
ATOM 2465 O O . GLY A 1 302 ? -0.538 -21.242 -13.436 1.00 95.19 302 GLY A O 1
ATOM 2466 N N . ARG A 1 303 ? -1.025 -22.143 -11.444 1.00 96.44 303 ARG A N 1
ATOM 2467 C CA . ARG A 1 303 ? -2.227 -21.361 -11.199 1.00 96.44 303 ARG A CA 1
ATOM 2468 C C . ARG A 1 303 ? -1.971 -20.376 -10.079 1.00 96.44 303 ARG A C 1
ATOM 2470 O O . ARG A 1 303 ? -1.631 -20.744 -8.975 1.00 96.44 303 ARG A O 1
ATOM 2477 N N . LEU A 1 304 ? -2.224 -19.134 -10.412 1.00 96.62 304 LEU A N 1
ATOM 2478 C CA . LEU A 1 304 ? -2.330 -17.976 -9.534 1.00 96.62 304 LEU A CA 1
ATOM 2479 C C . LEU A 1 304 ? -3.347 -18.426 -8.238 1.00 96.62 304 LEU A C 1
ATOM 2481 O O . LEU A 1 304 ? -4.330 -19.017 -8.719 1.00 96.62 304 LEU A O 1
ATOM 2485 N N . PRO A 1 305 ? -3.464 -18.306 -6.817 1.00 97.31 305 PRO A N 1
ATOM 2486 C CA . PRO A 1 305 ? -4.585 -18.908 -6.039 1.00 97.31 305 PRO A CA 1
ATOM 2487 C C . PRO A 1 305 ? -5.367 -17.929 -5.086 1.00 97.31 305 PRO A C 1
ATOM 2489 O O . PRO A 1 305 ? -5.328 -16.706 -5.215 1.00 97.31 305 PRO A O 1
ATOM 2492 N N . THR A 1 306 ? -6.131 -18.439 -4.121 1.00 96.50 306 THR A N 1
ATOM 2493 C CA . THR A 1 306 ? -7.082 -17.638 -3.320 1.00 96.50 306 THR A CA 1
ATOM 2494 C C . THR A 1 306 ? -6.478 -16.915 -2.111 1.00 96.50 306 THR A C 1
ATOM 2496 O O . THR A 1 306 ? -5.442 -17.297 -1.579 1.00 96.50 306 THR A O 1
ATOM 2499 N N . GLU A 1 307 ? -7.192 -15.904 -1.609 1.00 95.06 307 GLU A N 1
ATOM 2500 C CA . GLU A 1 307 ? -6.932 -15.258 -0.309 1.00 95.06 307 GLU A CA 1
ATOM 2501 C C . GLU A 1 307 ? -6.914 -16.267 0.854 1.00 95.06 307 GLU A C 1
ATOM 2503 O O . GLU A 1 307 ? -6.088 -16.156 1.751 1.00 95.06 307 GLU A O 1
ATOM 2508 N N . ALA A 1 308 ? -7.756 -17.309 0.812 1.00 96.88 308 ALA A N 1
ATOM 2509 C CA . ALA A 1 308 ? -7.733 -18.387 1.803 1.00 96.88 308 ALA A CA 1
ATOM 2510 C C . ALA A 1 308 ? -6.441 -19.222 1.729 1.00 96.88 308 ALA A C 1
ATOM 2512 O O . ALA A 1 308 ? -5.915 -19.630 2.761 1.00 96.88 308 ALA A O 1
ATOM 2513 N N . GLU A 1 309 ? -5.903 -19.447 0.528 1.00 98.38 309 GLU A N 1
ATOM 2514 C CA . GLU A 1 309 ? -4.609 -20.112 0.323 1.00 98.38 309 GLU A CA 1
ATOM 2515 C C . GLU A 1 309 ? -3.446 -19.214 0.775 1.00 98.38 309 GLU A C 1
ATOM 2517 O O . GLU A 1 309 ? -2.569 -19.681 1.498 1.00 98.38 309 GLU A O 1
ATOM 2522 N N . PHE A 1 310 ? -3.491 -17.912 0.481 1.00 97.75 310 PHE A N 1
ATOM 2523 C CA . PHE A 1 310 ? -2.539 -16.935 1.020 1.00 97.75 310 PHE A CA 1
ATOM 2524 C C . PHE A 1 310 ? -2.543 -16.925 2.560 1.00 97.75 310 PHE A C 1
ATOM 2526 O O . PHE A 1 310 ? -1.513 -17.161 3.190 1.00 97.75 310 PHE A O 1
ATOM 2533 N N . GLN A 1 311 ? -3.719 -16.782 3.180 1.00 97.50 311 GLN A N 1
ATOM 2534 C CA . GLN A 1 311 ? -3.907 -16.826 4.634 1.00 97.50 311 GLN A CA 1
ATOM 2535 C C . GLN A 1 311 ? -3.386 -18.141 5.241 1.00 97.50 311 GLN A C 1
ATOM 2537 O O . GLN A 1 311 ? -2.743 -18.150 6.296 1.00 97.50 311 GLN A O 1
ATOM 2542 N N . ARG A 1 312 ? -3.620 -19.267 4.552 1.00 97.88 312 ARG A N 1
ATOM 2543 C CA . ARG A 1 312 ? -3.146 -20.601 4.939 1.00 97.88 312 ARG A CA 1
ATOM 2544 C C . ARG A 1 312 ? -1.619 -20.717 4.876 1.00 97.88 312 ARG A C 1
ATOM 2546 O O . ARG A 1 312 ? -1.061 -21.375 5.757 1.00 97.88 312 ARG A O 1
ATOM 2553 N N . ALA A 1 313 ? -0.964 -20.114 3.882 1.00 98.31 313 ALA A N 1
ATOM 2554 C CA . ALA A 1 313 ? 0.493 -20.106 3.716 1.00 98.31 313 ALA A CA 1
ATOM 2555 C C . ALA A 1 313 ? 1.203 -19.113 4.654 1.00 98.31 313 ALA A C 1
ATOM 2557 O O . ALA A 1 313 ? 2.290 -19.418 5.147 1.00 98.31 313 ALA A O 1
ATOM 2558 N N . ALA A 1 314 ? 0.579 -17.966 4.934 1.00 97.69 314 ALA A N 1
ATOM 2559 C CA . ALA A 1 314 ? 1.089 -16.926 5.820 1.00 97.69 314 ALA A CA 1
ATOM 2560 C C . ALA A 1 314 ? 0.902 -17.279 7.303 1.00 97.69 314 ALA A C 1
ATOM 2562 O O . ALA A 1 314 ? 1.879 -17.483 8.023 1.00 97.69 314 ALA A O 1
ATOM 2563 N N . PHE A 1 315 ? -0.345 -17.384 7.768 1.00 97.31 315 PHE A N 1
ATOM 2564 C CA . PHE A 1 315 ? -0.673 -17.423 9.199 1.00 97.31 315 PHE A CA 1
ATOM 2565 C C . PHE A 1 315 ? -0.950 -18.836 9.728 1.00 97.31 315 PHE A C 1
ATOM 2567 O O . PHE A 1 315 ? -0.790 -19.087 10.923 1.00 97.31 315 PHE A O 1
ATOM 2574 N N . GLY A 1 316 ? -1.340 -19.783 8.872 1.00 97.12 316 GLY A N 1
ATOM 2575 C CA . GLY A 1 316 ? -1.530 -21.179 9.278 1.00 97.12 316 GLY A CA 1
ATOM 2576 C C . GLY A 1 316 ? -0.222 -21.846 9.730 1.00 97.12 316 GLY A C 1
ATOM 2577 O O . GLY A 1 316 ? 0.849 -21.542 9.215 1.00 97.12 316 GLY A O 1
ATOM 2578 N N . SER A 1 317 ? -0.289 -22.799 10.660 1.00 96.56 317 SER A N 1
ATOM 2579 C CA . SER A 1 317 ? 0.847 -23.609 11.132 1.00 96.56 317 SER A CA 1
ATOM 2580 C C . SER A 1 317 ? 0.389 -25.015 11.563 1.00 96.56 317 SER A C 1
ATOM 2582 O O . SER A 1 317 ? -0.818 -25.233 11.692 1.00 96.56 317 SER A O 1
ATOM 2584 N N . PRO A 1 318 ? 1.300 -25.982 11.802 1.00 94.19 318 PRO A N 1
ATOM 2585 C CA . PRO A 1 318 ? 0.929 -27.318 12.286 1.00 94.19 318 PRO A CA 1
ATOM 2586 C C . PRO A 1 318 ? 0.142 -27.322 13.608 1.00 94.19 318 PRO A C 1
ATOM 2588 O O . PRO A 1 318 ? -0.648 -28.232 13.839 1.00 94.19 318 PRO A O 1
ATOM 2591 N N . ASP A 1 319 ? 0.337 -26.301 14.449 1.00 93.62 319 ASP A N 1
ATOM 2592 C CA . ASP A 1 319 ? -0.296 -26.158 15.767 1.00 93.62 319 ASP A CA 1
ATOM 2593 C C . ASP A 1 319 ? -1.561 -25.268 15.750 1.00 93.62 319 ASP A C 1
ATOM 2595 O O . ASP A 1 319 ? -2.145 -25.000 16.801 1.00 93.62 319 ASP A O 1
ATOM 2599 N N . GLY A 1 320 ? -1.988 -24.787 14.574 1.00 93.75 320 GLY A N 1
ATOM 2600 C CA . GLY A 1 320 ? -3.079 -23.817 14.407 1.00 93.75 320 GLY A CA 1
ATOM 2601 C C . GLY A 1 320 ? -2.621 -22.502 13.769 1.00 93.75 320 GLY A C 1
ATOM 2602 O O . GLY A 1 320 ? -1.558 -22.434 13.157 1.00 93.75 320 GLY A O 1
ATOM 2603 N N . GLU A 1 321 ? -3.425 -21.449 13.879 1.00 94.94 321 GLU A N 1
ATOM 2604 C CA . GLU A 1 321 ? -3.178 -20.156 13.220 1.00 94.94 321 GLU A CA 1
ATOM 2605 C C . GLU A 1 321 ? -2.397 -19.179 14.125 1.00 94.94 321 GLU A C 1
ATOM 2607 O O . GLU A 1 321 ? -2.539 -19.189 15.349 1.00 94.94 321 GLU A O 1
ATOM 2612 N N . ARG A 1 322 ? -1.534 -18.358 13.514 1.00 95.25 322 ARG A N 1
ATOM 2613 C CA . ARG A 1 322 ? -0.623 -17.395 14.156 1.00 95.25 322 ARG A CA 1
ATOM 2614 C C . ARG A 1 322 ? -1.114 -15.954 13.973 1.00 95.25 322 ARG A C 1
ATOM 2616 O O . ARG A 1 322 ? -1.887 -15.674 13.066 1.00 95.25 322 ARG A O 1
ATOM 2623 N N . LEU A 1 323 ? -0.622 -15.032 14.804 1.00 93.31 323 LEU A N 1
ATOM 2624 C CA . LEU A 1 323 ? -0.925 -13.596 14.691 1.00 93.31 323 LEU A CA 1
ATOM 2625 C C . LEU A 1 323 ? -0.165 -12.934 13.526 1.00 93.31 323 LEU A C 1
ATOM 2627 O O . LEU A 1 323 ? -0.697 -12.072 12.834 1.00 93.31 323 LEU A O 1
ATOM 2631 N N . HIS A 1 324 ? 1.076 -13.364 13.309 1.00 96.50 324 HIS A N 1
ATOM 2632 C CA . HIS A 1 324 ? 1.938 -13.000 12.185 1.00 96.50 324 HIS A CA 1
ATOM 2633 C C . HIS A 1 324 ? 2.583 -14.279 11.625 1.00 96.50 324 HIS A C 1
ATOM 2635 O O . HIS A 1 324 ? 2.655 -15.270 12.362 1.00 96.50 324 HIS A O 1
ATOM 2641 N N . PRO A 1 325 ? 3.113 -14.301 10.387 1.00 97.38 325 PRO A N 1
ATOM 2642 C CA . PRO A 1 325 ? 3.728 -15.509 9.830 1.00 97.38 325 PRO A CA 1
ATOM 2643 C C . PRO A 1 325 ? 4.833 -16.088 10.725 1.00 97.38 325 PRO A C 1
ATOM 2645 O O . PRO A 1 325 ? 4.846 -17.288 11.020 1.00 97.38 325 PRO A O 1
ATOM 2648 N N . TRP A 1 326 ? 5.663 -15.207 11.287 1.00 96.75 326 TRP A N 1
ATOM 2649 C CA . TRP A 1 326 ? 6.733 -15.517 12.238 1.00 96.75 326 TRP A CA 1
ATOM 2650 C C . TRP A 1 326 ? 6.265 -15.893 13.658 1.00 96.75 326 TRP A C 1
ATOM 2652 O O . TRP A 1 326 ? 7.067 -16.363 14.463 1.00 96.75 326 TRP A O 1
ATOM 2662 N N . GLY A 1 327 ? 4.978 -15.733 13.992 1.00 95.81 327 GLY A N 1
ATOM 2663 C CA . GLY A 1 327 ? 4.409 -16.095 15.296 1.00 95.81 327 GLY A CA 1
ATOM 2664 C C . GLY A 1 327 ? 3.650 -14.953 15.968 1.00 95.81 327 GLY A C 1
ATOM 2665 O O . GLY A 1 327 ? 2.561 -14.585 15.532 1.00 95.81 327 GLY A O 1
ATOM 2666 N N . CYS A 1 328 ? 4.186 -14.450 17.083 1.00 95.25 328 CYS A N 1
ATOM 2667 C CA . CYS A 1 328 ? 3.561 -13.414 17.917 1.00 95.25 328 CYS A CA 1
ATOM 2668 C C . CYS A 1 328 ? 4.551 -12.348 18.431 1.00 95.25 328 CYS A C 1
ATOM 2670 O O . CYS A 1 328 ? 4.249 -11.645 19.394 1.00 95.25 328 CYS A O 1
ATOM 2672 N N . GLU A 1 329 ? 5.746 -12.250 17.839 1.00 96.06 329 GLU A N 1
ATOM 2673 C CA . GLU A 1 329 ? 6.675 -11.147 18.120 1.00 96.06 329 GLU A CA 1
ATOM 2674 C C . GLU A 1 329 ? 6.218 -9.873 17.399 1.00 96.06 329 GLU A C 1
ATOM 2676 O O . GLU A 1 329 ? 5.757 -9.937 16.259 1.00 96.06 329 GLU A O 1
ATOM 2681 N N . THR A 1 330 ? 6.349 -8.716 18.053 1.00 94.62 330 THR A N 1
ATOM 2682 C CA . THR A 1 330 ? 5.917 -7.423 17.504 1.00 94.62 330 THR A CA 1
ATOM 2683 C C . THR A 1 330 ? 6.578 -7.138 16.143 1.00 94.62 330 THR A C 1
ATOM 2685 O O . THR A 1 330 ? 7.809 -7.250 16.040 1.00 94.62 330 THR A O 1
ATOM 2688 N N . PRO A 1 331 ? 5.812 -6.712 15.116 1.00 95.56 331 PRO A N 1
ATOM 2689 C CA . PRO A 1 331 ? 6.360 -6.341 13.816 1.00 95.56 331 PRO A CA 1
ATOM 2690 C C . PRO A 1 331 ? 7.485 -5.309 13.933 1.00 95.56 331 PRO A C 1
ATOM 2692 O O . PRO A 1 331 ? 7.425 -4.368 14.723 1.00 95.56 331 PRO A O 1
ATOM 2695 N N . SER A 1 332 ? 8.544 -5.520 13.159 1.00 95.31 332 SER A N 1
ATOM 2696 C CA . SER A 1 332 ? 9.739 -4.674 13.107 1.00 95.31 332 SER A CA 1
ATOM 2697 C C . SER A 1 332 ? 10.595 -5.070 11.902 1.00 95.31 332 SER A C 1
ATOM 2699 O O . SER A 1 332 ? 10.471 -6.193 11.415 1.00 95.31 332 SER A O 1
ATOM 2701 N N . ALA A 1 333 ? 11.505 -4.192 11.466 1.00 94.31 333 ALA A N 1
ATOM 2702 C CA . ALA A 1 333 ? 12.338 -4.335 10.260 1.00 94.31 333 ALA A CA 1
ATOM 2703 C C . ALA A 1 333 ? 13.378 -5.490 10.268 1.00 94.31 333 ALA A C 1
ATOM 2705 O O . ALA A 1 333 ? 14.348 -5.461 9.516 1.00 94.31 333 ALA A O 1
ATOM 2706 N N . VAL A 1 334 ? 13.207 -6.495 11.134 1.00 95.69 334 VAL A N 1
ATOM 2707 C CA . VAL A 1 334 ? 13.879 -7.806 11.036 1.00 95.69 334 VAL A CA 1
ATOM 2708 C C . VAL A 1 334 ? 12.976 -8.882 10.417 1.00 95.69 334 VAL A C 1
ATOM 2710 O O . VAL A 1 334 ? 13.457 -9.976 10.133 1.00 95.69 334 VAL A O 1
ATOM 2713 N N . HIS A 1 335 ? 11.680 -8.588 10.268 1.00 97.12 335 HIS A N 1
ATOM 2714 C CA . HIS A 1 335 ? 10.634 -9.502 9.802 1.00 97.12 335 HIS A CA 1
ATOM 2715 C C . HIS A 1 335 ? 10.150 -9.202 8.372 1.00 97.12 335 HIS A C 1
ATOM 2717 O O . HIS A 1 335 ? 9.301 -9.927 7.872 1.00 97.12 335 HIS A O 1
ATOM 2723 N N . GLY A 1 336 ? 10.635 -8.134 7.732 1.00 95.94 336 GLY A N 1
ATOM 2724 C CA . GLY A 1 336 ? 10.177 -7.710 6.409 1.00 95.94 336 GLY A CA 1
ATOM 2725 C C . GLY A 1 336 ? 10.412 -6.224 6.139 1.00 95.94 336 GLY A C 1
ATOM 2726 O O . GLY A 1 336 ? 10.905 -5.475 6.991 1.00 95.94 336 GLY A O 1
ATOM 2727 N N . VAL A 1 337 ? 10.035 -5.796 4.933 1.00 95.38 337 VAL A N 1
ATOM 2728 C CA . VAL A 1 337 ? 10.210 -4.421 4.440 1.00 95.38 337 VAL A CA 1
ATOM 2729 C C . VAL A 1 337 ? 8.890 -3.661 4.567 1.00 95.38 337 VAL A C 1
ATOM 2731 O O . VAL A 1 337 ? 8.051 -3.692 3.670 1.00 95.38 337 VAL A O 1
ATOM 2734 N N . PHE A 1 338 ? 8.686 -3.014 5.713 1.00 94.25 338 PHE A N 1
ATOM 2735 C CA . PHE A 1 338 ? 7.480 -2.249 6.044 1.00 94.25 338 PHE A CA 1
ATOM 2736 C C . PHE A 1 338 ? 7.794 -1.112 7.036 1.00 94.25 338 PHE A C 1
ATOM 2738 O O . PHE A 1 338 ? 8.936 -0.936 7.458 1.00 94.25 338 PHE A O 1
ATOM 2745 N N . ASP A 1 339 ? 6.783 -0.304 7.376 1.00 92.19 339 ASP A N 1
ATOM 2746 C CA . ASP A 1 339 ? 6.891 0.901 8.222 1.00 92.19 339 ASP A CA 1
ATOM 2747 C C . ASP A 1 339 ? 8.044 1.850 7.824 1.00 92.19 339 ASP A C 1
ATOM 2749 O O . ASP A 1 339 ? 8.752 2.403 8.663 1.00 92.19 339 ASP A O 1
ATOM 2753 N N . PHE A 1 340 ? 8.203 2.069 6.512 1.00 91.62 340 PHE A N 1
ATOM 2754 C CA . PHE A 1 340 ? 9.192 2.984 5.921 1.00 91.62 340 PHE A CA 1
ATOM 2755 C C . PHE A 1 340 ? 10.661 2.581 6.182 1.00 91.62 340 PHE A C 1
ATOM 2757 O O . PHE A 1 340 ? 11.552 3.431 6.141 1.00 91.62 340 PHE A O 1
ATOM 2764 N N . SER A 1 341 ? 10.938 1.287 6.408 1.00 92.00 341 SER A N 1
ATOM 2765 C CA . SER A 1 341 ? 12.311 0.760 6.519 1.00 92.00 341 SER A CA 1
ATOM 2766 C C . SER A 1 341 ? 13.131 0.898 5.226 1.00 92.00 341 SER A C 1
ATOM 2768 O O . SER A 1 341 ? 14.347 1.075 5.291 1.00 92.00 341 SER A O 1
ATOM 2770 N N . SER A 1 342 ? 12.464 0.880 4.069 1.00 93.81 342 SER A N 1
ATOM 2771 C CA . SER A 1 342 ? 13.014 1.190 2.746 1.00 93.81 342 SER A CA 1
ATOM 2772 C C . SER A 1 342 ? 11.999 1.993 1.916 1.00 93.81 342 SER A C 1
ATOM 2774 O O . SER A 1 342 ? 10.818 2.068 2.257 1.00 93.81 342 SER A O 1
ATOM 2776 N N . TRP A 1 343 ? 12.471 2.599 0.823 1.00 95.19 343 TRP A N 1
ATOM 2777 C CA . TRP A 1 343 ? 11.665 3.330 -0.172 1.00 95.19 343 TRP A CA 1
ATOM 2778 C C . TRP A 1 343 ? 11.441 2.544 -1.474 1.00 95.19 343 TRP A C 1
ATOM 2780 O O . TRP A 1 343 ? 10.624 2.940 -2.299 1.00 95.19 343 TRP A O 1
ATOM 2790 N N . ASP A 1 344 ? 12.186 1.455 -1.649 1.00 95.88 344 ASP A N 1
ATOM 2791 C CA . ASP A 1 344 ? 12.155 0.517 -2.773 1.00 95.88 344 ASP A CA 1
ATOM 2792 C C . ASP A 1 344 ? 12.193 -0.920 -2.201 1.00 95.88 344 ASP A C 1
ATOM 2794 O O . ASP A 1 344 ? 12.594 -1.078 -1.039 1.00 95.88 344 ASP A O 1
ATOM 2798 N N . PRO A 1 345 ? 11.821 -1.962 -2.968 1.00 95.44 345 PRO A N 1
ATOM 2799 C CA . PRO A 1 345 ? 11.928 -3.350 -2.516 1.00 95.44 345 PRO A CA 1
ATOM 2800 C C . PRO A 1 345 ? 13.344 -3.734 -2.065 1.00 95.44 345 PRO A C 1
ATOM 2802 O O . PRO A 1 345 ? 14.344 -3.140 -2.479 1.00 95.44 345 PRO A O 1
ATOM 2805 N N . GLU A 1 346 ? 13.439 -4.775 -1.243 1.00 95.94 346 GLU A N 1
ATOM 2806 C CA . GLU A 1 346 ? 14.703 -5.446 -0.937 1.00 95.94 346 GLU A CA 1
ATOM 2807 C C . GLU A 1 346 ? 14.737 -6.845 -1.581 1.00 95.94 346 GLU A C 1
ATOM 2809 O O . GLU A 1 346 ? 13.688 -7.388 -1.939 1.00 95.94 346 GLU A O 1
ATOM 2814 N N . PRO A 1 347 ? 15.925 -7.455 -1.767 1.00 97.06 347 PRO A N 1
ATOM 2815 C CA . PRO A 1 347 ? 16.037 -8.759 -2.410 1.00 97.06 347 PRO A CA 1
ATOM 2816 C C . PRO A 1 347 ? 15.224 -9.828 -1.677 1.00 97.06 347 PRO A C 1
ATOM 2818 O O . PRO A 1 347 ? 15.279 -9.914 -0.444 1.00 97.06 347 PRO A O 1
ATOM 2821 N N . ALA A 1 348 ? 14.505 -10.650 -2.439 1.00 95.50 348 ALA A N 1
ATOM 2822 C CA . ALA A 1 348 ? 13.649 -11.691 -1.891 1.00 95.50 348 ALA A CA 1
ATOM 2823 C C . ALA A 1 348 ? 14.459 -12.671 -1.020 1.00 95.50 348 ALA A C 1
ATOM 2825 O O . ALA A 1 348 ? 15.579 -13.067 -1.358 1.00 95.50 348 ALA A O 1
ATOM 2826 N N . GLY A 1 349 ? 13.899 -13.030 0.130 1.00 92.81 349 GLY A N 1
ATOM 2827 C CA . GLY A 1 349 ? 14.487 -13.901 1.141 1.00 92.81 349 GLY A CA 1
ATOM 2828 C C . GLY A 1 349 ? 15.423 -13.210 2.140 1.00 92.81 349 GLY A C 1
ATOM 2829 O O . GLY A 1 349 ? 15.986 -13.888 3.002 1.00 92.81 349 GLY A O 1
ATOM 2830 N N . THR A 1 350 ? 15.603 -11.883 2.076 1.00 94.44 350 THR A N 1
ATOM 2831 C CA . THR A 1 350 ? 16.535 -11.162 2.971 1.00 94.44 350 THR A CA 1
ATOM 2832 C C . THR A 1 350 ? 16.063 -11.000 4.419 1.00 94.44 350 THR A C 1
ATOM 2834 O O . THR A 1 350 ? 16.895 -10.686 5.275 1.00 94.44 350 THR A O 1
ATOM 2837 N N . HIS A 1 351 ? 14.792 -11.286 4.724 1.00 95.12 351 HIS A N 1
ATOM 2838 C CA . HIS A 1 351 ? 14.211 -11.204 6.074 1.00 95.12 351 HIS A CA 1
ATOM 2839 C C . HIS A 1 351 ? 13.787 -12.579 6.630 1.00 95.12 351 HIS A C 1
ATOM 2841 O O . HIS A 1 351 ? 12.627 -12.766 6.988 1.00 95.12 351 HIS A O 1
ATOM 2847 N N . PRO A 1 352 ? 14.699 -13.563 6.792 1.00 96.19 352 PRO A N 1
ATOM 2848 C CA . PRO A 1 352 ? 14.349 -14.951 7.131 1.00 96.19 352 PRO A CA 1
ATOM 2849 C C . PRO A 1 352 ? 13.727 -15.153 8.527 1.00 96.19 352 PRO A C 1
ATOM 2851 O O . PRO A 1 352 ? 13.336 -16.266 8.871 1.00 96.19 352 PRO A O 1
ATOM 2854 N N . LYS A 1 353 ? 13.640 -14.105 9.361 1.00 97.62 353 LYS A N 1
ATOM 2855 C CA . LYS A 1 353 ? 12.847 -14.138 10.602 1.00 97.62 353 LYS A CA 1
ATOM 2856 C C . LYS A 1 353 ? 11.364 -13.854 10.370 1.00 97.62 353 LYS A C 1
ATOM 2858 O O . LYS A 1 353 ? 10.576 -14.194 11.240 1.00 97.62 353 LYS A O 1
ATOM 2863 N N . GLY A 1 354 ? 10.995 -13.244 9.244 1.00 97.25 354 GLY A N 1
ATOM 2864 C CA . GLY A 1 354 ? 9.612 -13.015 8.825 1.00 97.25 354 GLY A CA 1
ATOM 2865 C C . GLY A 1 354 ? 8.905 -14.265 8.299 1.00 97.25 354 GLY A C 1
ATOM 2866 O O . GLY A 1 354 ? 7.694 -14.244 8.109 1.00 97.25 354 GLY A O 1
ATOM 2867 N N . ASN A 1 355 ? 9.645 -15.353 8.077 1.00 97.81 355 ASN A N 1
ATOM 2868 C CA . ASN A 1 355 ? 9.143 -16.563 7.438 1.00 97.81 355 ASN A CA 1
ATOM 2869 C C . ASN A 1 355 ? 7.907 -17.157 8.127 1.00 97.81 355 ASN A C 1
ATOM 2871 O O . ASN A 1 355 ? 7.805 -17.213 9.357 1.00 97.81 355 ASN A O 1
ATOM 2875 N N . SER A 1 356 ? 6.995 -17.683 7.308 1.00 98.31 356 SER A N 1
ATOM 2876 C CA . SER A 1 356 ? 5.822 -18.408 7.784 1.00 98.31 356 SER A CA 1
ATOM 2877 C C . SER A 1 356 ? 6.182 -19.739 8.448 1.00 98.31 356 SER A C 1
ATOM 2879 O O . SER A 1 356 ? 7.311 -20.233 8.375 1.00 98.31 356 SER A O 1
ATOM 2881 N N . ALA A 1 357 ? 5.186 -20.387 9.055 1.00 98.00 357 ALA A N 1
ATOM 2882 C CA . ALA A 1 357 ? 5.337 -21.729 9.619 1.00 98.00 357 ALA A CA 1
ATOM 2883 C C . ALA A 1 357 ? 5.806 -22.799 8.612 1.00 98.00 357 ALA A C 1
ATOM 2885 O O . ALA A 1 357 ? 6.273 -23.857 9.033 1.00 98.00 357 ALA A O 1
ATOM 2886 N N . TRP A 1 358 ? 5.665 -22.528 7.313 1.00 97.69 358 TRP A N 1
ATOM 2887 C CA . TRP A 1 358 ? 6.004 -23.429 6.208 1.00 97.69 358 TRP A CA 1
ATOM 2888 C C . TRP A 1 358 ? 7.309 -23.030 5.509 1.00 97.69 358 TRP A C 1
ATOM 2890 O O . TRP A 1 358 ? 7.679 -23.648 4.520 1.00 97.69 358 TRP A O 1
ATOM 2900 N N . ASN A 1 359 ? 8.022 -22.027 6.038 1.00 97.12 359 ASN A N 1
ATOM 2901 C CA . ASN A 1 359 ? 9.233 -21.450 5.452 1.00 97.12 359 ASN A CA 1
ATOM 2902 C C . ASN A 1 359 ? 9.014 -20.735 4.101 1.00 97.12 359 ASN A C 1
ATOM 2904 O O . ASN A 1 359 ? 9.933 -20.660 3.289 1.00 97.12 359 ASN A O 1
ATOM 2908 N N . VAL A 1 360 ? 7.818 -20.177 3.885 1.00 98.06 360 VAL A N 1
ATOM 2909 C CA . VAL A 1 360 ? 7.575 -19.174 2.833 1.00 98.06 360 VAL A CA 1
ATOM 2910 C C . VAL A 1 360 ? 8.044 -17.810 3.355 1.00 98.06 360 VAL A C 1
ATOM 2912 O O . VAL A 1 360 ? 7.817 -17.491 4.527 1.00 98.06 360 VAL A O 1
ATOM 2915 N N . HIS A 1 361 ? 8.741 -17.047 2.518 1.00 97.19 361 HIS A N 1
ATOM 2916 C CA . HIS A 1 361 ? 9.379 -15.772 2.851 1.00 97.19 361 HIS A CA 1
ATOM 2917 C C . HIS A 1 361 ? 8.488 -14.571 2.490 1.00 97.19 361 HIS A C 1
ATOM 2919 O O . HIS A 1 361 ? 7.544 -14.705 1.725 1.00 97.19 361 HIS A O 1
ATOM 2925 N N . ASP A 1 362 ? 8.820 -13.401 3.042 1.00 94.88 362 ASP A N 1
ATOM 2926 C CA . ASP A 1 362 ? 8.391 -12.052 2.622 1.00 94.88 362 ASP A CA 1
ATOM 2927 C C . ASP A 1 362 ? 6.878 -11.720 2.553 1.00 94.88 362 ASP A C 1
ATOM 2929 O O . ASP A 1 362 ? 6.550 -10.560 2.334 1.00 94.88 362 ASP A O 1
ATOM 2933 N N . LEU A 1 363 ? 5.973 -12.652 2.900 1.00 95.94 363 LEU A N 1
ATOM 2934 C CA . LEU A 1 363 ? 4.492 -12.522 2.930 1.00 95.94 363 LEU A CA 1
ATOM 2935 C C . LEU A 1 363 ? 3.899 -11.344 3.760 1.00 95.94 363 LEU A C 1
ATOM 2937 O O . LEU A 1 363 ? 2.680 -11.257 3.928 1.00 95.94 363 LEU A O 1
ATOM 2941 N N . VAL A 1 364 ? 4.725 -10.469 4.346 1.00 95.00 364 VAL A N 1
ATOM 2942 C CA . VAL A 1 364 ? 4.330 -9.190 4.964 1.00 95.00 364 VAL A CA 1
ATOM 2943 C C . VAL A 1 364 ? 5.411 -8.137 4.689 1.00 95.00 364 VAL A C 1
ATOM 2945 O O . VAL A 1 364 ? 6.512 -8.188 5.245 1.00 95.00 364 VAL A O 1
ATOM 2948 N N . GLY A 1 365 ? 5.054 -7.119 3.905 1.00 93.56 365 GLY A N 1
ATOM 2949 C CA . GLY A 1 365 ? 5.981 -6.095 3.421 1.00 93.56 365 GLY A CA 1
ATOM 2950 C C . GLY A 1 365 ? 6.547 -6.447 2.046 1.00 93.56 365 GLY A C 1
ATOM 2951 O O . GLY A 1 365 ? 6.054 -7.351 1.388 1.00 93.56 365 GLY A O 1
ATOM 2952 N N . ASN A 1 366 ? 7.569 -5.712 1.605 1.00 94.12 366 ASN A N 1
ATOM 2953 C CA . ASN A 1 366 ? 8.229 -5.821 0.289 1.00 94.12 366 ASN A CA 1
ATOM 2954 C C . ASN A 1 366 ? 7.344 -5.489 -0.939 1.00 94.12 366 ASN A C 1
ATOM 2956 O O . ASN A 1 366 ? 7.849 -4.892 -1.887 1.00 94.12 366 ASN A O 1
ATOM 2960 N N . GLY A 1 367 ? 6.042 -5.785 -0.903 1.00 92.31 367 GLY A N 1
ATOM 2961 C CA . GLY A 1 367 ? 5.029 -5.425 -1.898 1.00 92.31 367 GLY A CA 1
ATOM 2962 C C . GLY A 1 367 ? 3.613 -5.851 -1.470 1.00 92.31 367 GLY A C 1
ATOM 2963 O O . GLY A 1 367 ? 3.398 -6.269 -0.335 1.00 92.31 367 GLY A O 1
ATOM 2964 N N . TRP A 1 368 ? 2.645 -5.753 -2.388 1.00 95.69 368 TRP A N 1
ATOM 2965 C CA . TRP A 1 368 ? 1.325 -6.390 -2.256 1.00 95.69 368 TRP A CA 1
ATOM 2966 C C . TRP A 1 368 ? 1.220 -7.566 -3.230 1.00 95.69 368 TRP A C 1
ATOM 2968 O O . TRP A 1 368 ? 1.495 -7.410 -4.420 1.00 95.69 368 TRP A O 1
ATOM 2978 N N . GLU A 1 369 ? 0.757 -8.717 -2.746 1.00 96.38 369 GLU A N 1
ATOM 2979 C CA . GLU A 1 369 ? 0.569 -9.924 -3.557 1.00 96.38 369 GLU A CA 1
ATOM 2980 C C . GLU A 1 369 ? -0.857 -10.044 -4.129 1.00 96.38 369 GLU A C 1
ATOM 2982 O O . GLU A 1 369 ? -1.855 -9.745 -3.471 1.00 96.38 369 GLU A O 1
ATOM 2987 N N . TRP A 1 370 ? -0.976 -10.506 -5.379 1.00 97.19 370 TRP A N 1
ATOM 2988 C CA . TRP A 1 370 ? -2.250 -10.558 -6.110 1.00 97.19 370 TRP A CA 1
ATOM 2989 C C . TRP A 1 370 ? -2.993 -11.893 -5.930 1.00 97.19 370 TRP A C 1
ATOM 2991 O O . TRP A 1 370 ? -2.586 -12.892 -6.515 1.00 97.19 370 TRP A O 1
ATOM 3001 N N . THR A 1 371 ? -4.134 -11.908 -5.227 1.00 95.44 371 THR A N 1
ATOM 3002 C CA . THR A 1 371 ? -4.990 -13.111 -5.058 1.00 95.44 371 THR A CA 1
ATOM 3003 C C . THR A 1 371 ? -6.151 -13.202 -6.078 1.00 95.44 371 THR A C 1
ATOM 3005 O O . THR A 1 371 ? -6.479 -12.219 -6.750 1.00 95.44 371 THR A O 1
ATOM 3008 N N . THR A 1 372 ? -6.813 -14.374 -6.213 1.00 91.75 372 THR A N 1
ATOM 3009 C CA . THR A 1 372 ? -8.011 -14.538 -7.079 1.00 91.75 372 THR A CA 1
ATOM 3010 C C . THR A 1 372 ? -9.259 -13.967 -6.462 1.00 91.75 372 THR A C 1
ATOM 3012 O O . THR A 1 372 ? -10.279 -13.884 -7.156 1.00 91.75 372 THR A O 1
ATOM 3015 N N . THR A 1 373 ? -9.234 -13.669 -5.169 1.00 89.62 373 THR A N 1
ATOM 3016 C CA . THR A 1 373 ? -10.454 -13.368 -4.446 1.00 89.62 373 THR A CA 1
ATOM 3017 C C . THR A 1 373 ? -10.913 -11.970 -4.822 1.00 89.62 373 THR A C 1
ATOM 3019 O O . THR A 1 373 ? -10.381 -10.961 -4.373 1.00 89.62 373 THR A O 1
ATOM 3022 N N . THR A 1 374 ? -11.938 -11.905 -5.669 1.00 86.12 374 THR A N 1
ATOM 3023 C CA . THR A 1 374 ? -12.684 -10.670 -5.878 1.00 86.12 374 THR A CA 1
ATOM 3024 C C . THR A 1 374 ? -13.340 -10.287 -4.558 1.00 86.12 374 THR A C 1
ATOM 3026 O O . THR A 1 374 ? -14.183 -11.047 -4.071 1.00 86.12 374 THR A O 1
ATOM 3029 N N . VAL A 1 375 ? -12.999 -9.119 -4.010 1.00 70.62 375 VAL A N 1
ATOM 3030 C CA . VAL A 1 375 ? -13.670 -8.573 -2.822 1.00 70.62 375 VAL A CA 1
ATOM 3031 C C . VAL A 1 375 ? -15.185 -8.562 -3.081 1.00 70.62 375 VAL A C 1
ATOM 3033 O O . VAL A 1 375 ? -15.631 -7.915 -4.037 1.00 70.62 375 VAL A O 1
ATOM 3036 N N . PRO A 1 376 ? -15.999 -9.299 -2.301 1.00 59.50 376 PRO A N 1
ATOM 3037 C CA . PRO A 1 376 ? -17.437 -9.346 -2.520 1.00 59.50 376 PRO A CA 1
ATOM 3038 C C . PRO A 1 376 ? -18.054 -7.972 -2.241 1.00 59.50 376 PRO A C 1
ATOM 3040 O O . PRO A 1 376 ? -17.602 -7.233 -1.368 1.00 59.50 376 PRO A O 1
ATOM 3043 N N . GLY A 1 377 ? -19.107 -7.617 -2.983 1.00 46.00 377 GLY A N 1
ATOM 3044 C CA . GLY A 1 377 ? -19.732 -6.295 -2.886 1.00 46.00 377 GLY A CA 1
ATOM 3045 C C . GLY A 1 377 ? -20.204 -5.976 -1.463 1.00 46.00 377 GLY A C 1
ATOM 3046 O O . GLY A 1 377 ? -21.185 -6.556 -0.999 1.00 46.00 377 GLY A O 1
ATOM 3047 N N . ILE A 1 378 ? -19.512 -5.042 -0.798 1.00 41.25 378 ILE A N 1
ATOM 3048 C CA . ILE A 1 378 ? -19.624 -4.788 0.646 1.00 41.25 378 ILE A CA 1
ATOM 3049 C C . ILE A 1 378 ? -21.075 -4.492 1.053 1.00 41.25 378 ILE A C 1
ATOM 3051 O O . ILE A 1 378 ? -21.670 -3.461 0.681 1.00 41.25 378 ILE A O 1
ATOM 3055 N N . SER A 1 379 ? -21.636 -5.409 1.848 1.00 36.22 379 SER A N 1
ATOM 3056 C CA . SER A 1 379 ? -22.972 -5.301 2.425 1.00 36.22 379 SER A CA 1
ATOM 3057 C C . SER A 1 379 ? -23.000 -4.126 3.405 1.00 36.22 379 SER A C 1
ATOM 3059 O O . SER A 1 379 ? -22.195 -4.010 4.324 1.00 36.22 379 SER A O 1
ATOM 3061 N N . SER A 1 380 ? -23.906 -3.176 3.167 1.00 35.59 380 SER A N 1
ATOM 3062 C CA . SER A 1 380 ? -23.826 -1.826 3.740 1.00 35.59 380 SER A CA 1
ATOM 3063 C C . SER A 1 380 ? -24.335 -1.756 5.187 1.00 35.59 380 SER A C 1
ATOM 3065 O O . SER A 1 380 ? -25.320 -1.065 5.468 1.00 35.59 380 SER A O 1
ATOM 3067 N N . HIS A 1 381 ? -23.746 -2.537 6.089 1.00 35.78 381 HIS A N 1
ATOM 3068 C CA . HIS A 1 381 ? -24.212 -2.704 7.470 1.00 35.78 381 HIS A CA 1
ATOM 3069 C C . HIS A 1 381 ? -23.257 -2.078 8.499 1.00 35.78 381 HIS A C 1
ATOM 3071 O O . HIS A 1 381 ? -23.738 -1.510 9.483 1.00 35.78 381 HIS A O 1
ATOM 3077 N N . GLY A 1 382 ? -21.945 -2.038 8.234 1.00 40.00 382 GLY A N 1
ATOM 3078 C CA . GLY A 1 382 ? -20.980 -1.290 9.053 1.00 40.00 382 GLY A CA 1
ATOM 3079 C C . GLY A 1 382 ? -21.278 0.219 9.137 1.00 40.00 382 GLY A C 1
ATOM 3080 O O . GLY A 1 382 ? -21.999 0.780 8.301 1.00 40.00 382 GLY A O 1
ATOM 3081 N N . VAL A 1 383 ? -20.741 0.902 10.156 1.00 45.19 383 VAL A N 1
ATOM 3082 C CA . VAL A 1 383 ? -20.865 2.371 10.276 1.00 45.19 383 VAL A CA 1
ATOM 3083 C C . VAL A 1 383 ? -19.740 3.093 9.535 1.00 45.19 383 VAL A C 1
ATOM 3085 O O . VAL A 1 383 ? -20.025 4.050 8.816 1.00 45.19 383 VAL A O 1
ATOM 3088 N N . VAL A 1 384 ? -18.508 2.576 9.583 1.00 41.03 384 VAL A N 1
ATOM 3089 C CA . VAL A 1 384 ? -17.419 3.000 8.684 1.00 41.03 384 VAL A CA 1
ATOM 3090 C C . VAL A 1 384 ? -17.866 2.867 7.223 1.00 41.03 384 VAL A C 1
ATOM 3092 O O . VAL A 1 384 ? -17.796 3.841 6.469 1.00 41.03 384 VAL A O 1
ATOM 3095 N N . SER A 1 385 ? -18.520 1.742 6.890 1.00 41.28 385 SER A N 1
ATOM 3096 C CA . SER A 1 385 ? -19.235 1.549 5.622 1.00 41.28 385 SER A CA 1
ATOM 3097 C C . SER A 1 385 ? -20.152 2.716 5.283 1.00 41.28 385 SER A C 1
ATOM 3099 O O . SER A 1 385 ? -20.156 3.169 4.149 1.00 41.28 385 SER A O 1
ATOM 3101 N N . ARG A 1 386 ? -20.930 3.245 6.238 1.00 40.97 386 ARG A N 1
ATOM 3102 C CA . ARG A 1 386 ? -21.862 4.366 6.019 1.00 40.97 386 ARG A CA 1
ATOM 3103 C C . ARG A 1 386 ? -21.176 5.729 5.892 1.00 40.97 386 ARG A C 1
ATOM 3105 O O . ARG A 1 386 ? -21.714 6.567 5.172 1.00 40.97 386 ARG A O 1
ATOM 3112 N N . ILE A 1 387 ? -20.004 5.947 6.493 1.00 46.66 387 ILE A N 1
ATOM 3113 C CA . ILE A 1 387 ? -19.191 7.149 6.234 1.00 46.66 387 ILE A CA 1
ATOM 3114 C C . ILE A 1 387 ? -18.611 7.101 4.817 1.00 46.66 387 ILE A C 1
ATOM 3116 O O . ILE A 1 387 ? -18.868 8.014 4.032 1.00 46.66 387 ILE A O 1
ATOM 3120 N N . LEU A 1 388 ? -17.909 6.021 4.461 1.00 41.19 388 LEU A N 1
ATOM 3121 C CA . LEU A 1 388 ? -17.307 5.851 3.132 1.00 41.19 388 LEU A CA 1
ATOM 3122 C C . LEU A 1 388 ? -18.392 5.791 2.041 1.00 41.19 388 LEU A C 1
ATOM 3124 O O . LEU A 1 388 ? -18.333 6.499 1.040 1.00 41.19 388 LEU A O 1
ATOM 3128 N N . SER A 1 389 ? -19.484 5.064 2.279 1.00 36.84 389 SER A N 1
ATOM 3129 C CA . SER A 1 389 ? -20.650 5.029 1.382 1.00 36.84 389 SER A CA 1
ATOM 3130 C C . SER A 1 389 ? -21.388 6.361 1.281 1.00 36.84 389 SER A C 1
ATOM 3132 O O . SER A 1 389 ? -22.034 6.604 0.265 1.00 36.84 389 SER A O 1
ATOM 3134 N N . GLY A 1 390 ? -21.312 7.227 2.294 1.00 38.53 390 GLY A N 1
ATOM 3135 C CA . GLY A 1 390 ? -21.836 8.592 2.216 1.00 38.53 390 GLY A CA 1
ATOM 3136 C C . GLY A 1 390 ? -21.098 9.441 1.177 1.00 38.53 390 GLY A C 1
ATOM 3137 O O . GLY A 1 390 ? -21.707 10.321 0.569 1.00 38.53 390 GLY A O 1
ATOM 3138 N N . LEU A 1 391 ? -19.821 9.125 0.937 1.00 40.66 391 LEU A N 1
ATOM 3139 C CA . LEU A 1 391 ? -18.961 9.748 -0.070 1.00 40.66 391 LEU A CA 1
ATOM 3140 C C . LEU A 1 391 ? -19.049 9.047 -1.440 1.00 40.66 391 LEU A C 1
ATOM 3142 O O . LEU A 1 391 ? -18.960 9.720 -2.462 1.00 40.66 391 LEU A O 1
ATOM 3146 N N . LEU A 1 392 ? -19.293 7.729 -1.469 1.00 36.91 392 LEU A N 1
ATOM 3147 C CA . LEU A 1 392 ? -19.259 6.905 -2.691 1.00 36.91 392 LEU A CA 1
ATOM 3148 C C . LEU A 1 392 ? -20.640 6.615 -3.331 1.00 36.91 392 LEU A C 1
ATOM 3150 O O . LEU A 1 392 ? -20.767 6.495 -4.549 1.00 36.91 392 LEU A O 1
ATOM 3154 N N . ARG A 1 393 ? -21.730 6.480 -2.558 1.00 35.28 393 ARG A N 1
ATOM 3155 C CA . ARG A 1 393 ? -22.999 5.882 -3.050 1.00 35.28 393 ARG A CA 1
ATOM 3156 C C . ARG A 1 393 ? -24.027 6.868 -3.629 1.00 35.28 393 ARG A C 1
ATOM 3158 O O . ARG A 1 393 ? -25.231 6.630 -3.510 1.00 35.28 393 ARG A O 1
ATOM 3165 N N . ARG A 1 394 ? -23.609 7.936 -4.325 1.00 31.36 394 ARG A N 1
ATOM 3166 C CA . ARG A 1 394 ? -24.546 8.827 -5.059 1.00 31.36 394 ARG A CA 1
ATOM 3167 C C . ARG A 1 394 ? -24.782 8.486 -6.538 1.00 31.36 394 ARG A C 1
ATOM 3169 O O . ARG A 1 394 ? -25.475 9.255 -7.207 1.00 31.36 394 ARG A O 1
ATOM 3176 N N . ARG A 1 395 ? -24.329 7.325 -7.053 1.00 33.00 395 ARG A N 1
ATOM 3177 C CA . ARG A 1 395 ? -24.698 6.925 -8.434 1.00 33.00 395 ARG A CA 1
ATOM 3178 C C . ARG A 1 395 ? -24.914 5.453 -8.812 1.00 33.00 395 ARG A C 1
ATOM 3180 O O . ARG A 1 395 ? -25.635 5.234 -9.779 1.00 33.00 395 ARG A O 1
ATOM 3187 N N . ALA A 1 396 ? -24.427 4.463 -8.058 1.00 29.09 396 ALA A N 1
ATOM 3188 C CA . ALA A 1 396 ? -24.521 3.040 -8.447 1.00 29.09 396 ALA A CA 1
ATOM 3189 C C . ALA A 1 396 ? -25.954 2.515 -8.737 1.00 29.09 396 ALA A C 1
ATOM 3191 O O . ALA A 1 396 ? -26.142 1.675 -9.614 1.00 29.09 396 ALA A O 1
ATOM 3192 N N . ARG A 1 397 ? -26.986 3.056 -8.067 1.00 31.25 397 ARG A N 1
ATOM 3193 C CA . ARG A 1 397 ? -28.407 2.643 -8.178 1.00 31.25 397 ARG A CA 1
ATOM 3194 C C . ARG A 1 397 ? -29.107 3.014 -9.509 1.00 31.25 397 ARG A C 1
ATOM 3196 O O . ARG A 1 397 ? -30.291 3.358 -9.497 1.00 31.25 397 ARG A O 1
ATOM 3203 N N . ARG A 1 398 ? -28.412 3.028 -10.655 1.00 29.83 398 ARG A N 1
ATOM 3204 C CA . ARG A 1 398 ? -29.037 3.273 -11.977 1.00 29.83 398 ARG A CA 1
ATOM 3205 C C . ARG A 1 398 ? -28.720 2.261 -13.082 1.00 29.83 398 ARG A C 1
ATOM 3207 O O . ARG A 1 398 ? -29.534 2.176 -13.995 1.00 29.83 398 ARG A O 1
ATOM 3214 N N . ASP A 1 399 ? -27.669 1.447 -12.968 1.00 30.61 399 ASP A N 1
ATOM 3215 C CA . ASP A 1 399 ? -27.368 0.387 -13.957 1.00 30.61 399 ASP A CA 1
ATOM 3216 C C . ASP A 1 399 ? -27.715 -1.042 -13.494 1.00 30.61 399 ASP A C 1
ATOM 3218 O O . ASP A 1 399 ? -27.743 -1.974 -14.301 1.00 30.61 399 ASP A O 1
ATOM 3222 N N . GLU A 1 400 ? -28.132 -1.217 -12.233 1.00 31.72 400 GLU A N 1
ATOM 3223 C CA . GLU A 1 400 ? -28.675 -2.485 -11.702 1.00 31.72 400 GLU A CA 1
ATOM 3224 C C . GLU A 1 400 ? -29.863 -3.023 -12.537 1.00 31.72 400 GLU A C 1
ATOM 3226 O O . GLU A 1 400 ? -30.127 -4.224 -12.555 1.00 31.72 400 GLU A O 1
ATOM 3231 N N . GLY A 1 401 ? -30.543 -2.154 -13.299 1.00 28.88 401 GLY A N 1
ATOM 3232 C CA . GLY A 1 401 ? -31.625 -2.517 -14.220 1.00 28.88 401 GLY A CA 1
ATOM 3233 C C . GLY A 1 401 ? -31.201 -3.199 -15.533 1.00 28.88 401 GLY A C 1
ATOM 3234 O O . GLY A 1 401 ? -32.082 -3.646 -16.267 1.00 28.88 401 GLY A O 1
ATOM 3235 N N . ARG A 1 402 ? -29.900 -3.288 -15.862 1.00 30.58 402 ARG A N 1
ATOM 3236 C CA . ARG A 1 402 ? -29.413 -3.943 -17.100 1.00 30.58 402 ARG A CA 1
ATOM 3237 C C . ARG A 1 402 ? -28.680 -5.267 -16.879 1.00 30.58 402 ARG A C 1
ATOM 3239 O O . ARG A 1 402 ? -28.827 -6.166 -17.700 1.00 30.58 402 ARG A O 1
ATOM 3246 N N . VAL A 1 403 ? -27.976 -5.435 -15.759 1.00 29.55 403 VAL A N 1
ATOM 3247 C CA . VAL A 1 403 ? -27.141 -6.629 -15.472 1.00 29.55 403 VAL A CA 1
ATOM 3248 C C . VAL A 1 403 ? -27.972 -7.904 -15.201 1.00 29.55 403 VAL A C 1
ATOM 3250 O O . VAL A 1 403 ? -27.456 -9.019 -15.188 1.00 29.55 403 VAL A O 1
ATOM 3253 N N . ALA A 1 404 ? -29.290 -7.778 -15.022 1.00 28.17 404 ALA A N 1
ATOM 3254 C CA . ALA A 1 404 ? -30.172 -8.876 -14.622 1.00 28.17 404 ALA A CA 1
ATOM 3255 C C . ALA A 1 404 ? -30.438 -9.966 -15.690 1.00 28.17 404 ALA A C 1
ATOM 3257 O O . ALA A 1 404 ? -31.133 -10.932 -15.377 1.00 28.17 404 ALA A O 1
ATOM 3258 N N . ARG A 1 405 ? -29.944 -9.838 -16.935 1.00 28.39 405 ARG A N 1
ATOM 3259 C CA . ARG A 1 405 ? -30.268 -10.779 -18.034 1.00 28.39 405 ARG A CA 1
ATOM 3260 C C . ARG A 1 405 ? -29.213 -11.845 -18.348 1.00 28.39 405 ARG A C 1
ATOM 3262 O O . ARG A 1 405 ? -29.602 -12.928 -18.772 1.00 28.39 405 ARG A O 1
ATOM 3269 N N . ASP A 1 406 ? -27.932 -11.608 -18.068 1.00 27.97 406 ASP A N 1
ATOM 3270 C CA . ASP A 1 406 ? -26.855 -12.514 -18.519 1.00 27.97 406 ASP A CA 1
ATOM 3271 C C . ASP A 1 406 ? -26.437 -13.581 -17.487 1.00 27.97 406 ASP A C 1
ATOM 3273 O O . ASP A 1 406 ? -25.658 -14.485 -17.789 1.00 27.97 406 ASP A O 1
ATOM 3277 N N . ARG A 1 407 ? -27.034 -13.570 -16.284 1.00 26.55 407 ARG A N 1
ATOM 3278 C CA . ARG A 1 407 ? -26.786 -14.547 -15.196 1.00 26.55 407 ARG A CA 1
ATOM 3279 C C . ARG A 1 407 ? -27.137 -16.015 -15.519 1.00 26.55 407 ARG A C 1
ATOM 3281 O O . ARG A 1 407 ? -27.015 -16.866 -14.644 1.00 26.55 407 ARG A O 1
ATOM 3288 N N . ALA A 1 408 ? -27.570 -16.328 -16.740 1.00 27.16 408 ALA A N 1
ATOM 3289 C CA . ALA A 1 408 ? -27.997 -17.666 -17.152 1.00 27.16 408 ALA A CA 1
ATOM 3290 C C . ALA A 1 408 ? -26.918 -18.506 -17.874 1.00 27.16 408 ALA A C 1
ATOM 3292 O O . ALA A 1 408 ? -27.145 -19.699 -18.077 1.00 27.16 408 ALA A O 1
ATOM 3293 N N . ARG A 1 409 ? -25.778 -17.929 -18.300 1.00 29.09 409 ARG A N 1
ATOM 3294 C CA . ARG A 1 409 ? -24.746 -18.659 -19.076 1.00 29.09 409 ARG A CA 1
ATOM 3295 C C . ARG A 1 409 ? -23.297 -18.201 -18.831 1.00 29.09 409 ARG A C 1
ATOM 3297 O O . ARG A 1 409 ? -22.701 -17.548 -19.679 1.00 29.09 409 ARG A O 1
ATOM 3304 N N . ALA A 1 410 ? -22.694 -18.672 -17.742 1.00 23.86 410 ALA A N 1
ATOM 3305 C CA . ALA A 1 410 ? -21.251 -18.924 -17.660 1.00 23.86 410 ALA A CA 1
ATOM 3306 C C . ALA A 1 410 ? -20.983 -20.005 -16.597 1.00 23.86 410 ALA A C 1
ATOM 3308 O O . ALA A 1 410 ? -21.579 -19.967 -15.523 1.00 23.86 410 ALA A O 1
ATOM 3309 N N . ALA A 1 411 ? -20.121 -20.980 -16.901 1.00 25.33 411 ALA A N 1
ATOM 3310 C CA . ALA A 1 411 ? -19.658 -21.973 -15.928 1.00 25.33 411 ALA A CA 1
ATOM 3311 C C . ALA A 1 411 ? -18.417 -21.459 -15.170 1.00 25.33 411 ALA A C 1
ATOM 3313 O O . ALA A 1 411 ? -17.788 -20.491 -15.591 1.00 25.33 411 ALA A O 1
ATOM 3314 N N . ALA A 1 412 ? -18.074 -22.094 -14.046 1.00 33.00 412 ALA A N 1
ATOM 3315 C CA . ALA A 1 412 ? -17.050 -21.603 -13.122 1.00 33.00 412 ALA A CA 1
ATOM 3316 C C . ALA A 1 412 ? -15.620 -21.548 -13.709 1.00 33.00 412 ALA A C 1
ATOM 3318 O O . ALA A 1 412 ? -15.154 -22.507 -14.324 1.00 33.00 412 ALA A O 1
ATOM 3319 N N . SER A 1 413 ? -14.893 -20.464 -13.410 1.00 23.69 413 SER A N 1
ATOM 3320 C CA . SER A 1 413 ? -13.460 -20.265 -13.686 1.00 23.69 413 SER A CA 1
ATOM 3321 C C . SER A 1 413 ? -12.813 -19.385 -12.585 1.00 23.69 413 SER A C 1
ATOM 3323 O O . SER A 1 413 ? -13.379 -18.366 -12.206 1.00 23.69 413 SER A O 1
ATOM 3325 N N . HIS A 1 414 ? -11.663 -19.799 -12.022 1.00 29.84 414 HIS A N 1
ATOM 3326 C CA . HIS A 1 414 ? -10.957 -19.173 -10.860 1.00 29.84 414 HIS A CA 1
ATOM 3327 C C . HIS A 1 414 ? -9.560 -18.557 -11.276 1.00 29.84 414 HIS A C 1
ATOM 3329 O O . HIS A 1 414 ? -9.326 -18.544 -12.485 1.00 29.84 414 HIS A O 1
ATOM 3335 N N . VAL A 1 415 ? -8.634 -18.119 -10.353 1.00 31.16 415 VAL A N 1
ATOM 3336 C CA . VAL A 1 415 ? -7.153 -17.717 -10.511 1.00 31.16 415 VAL A CA 1
ATOM 3337 C C . VAL A 1 415 ? -6.806 -16.170 -10.551 1.00 31.16 415 VAL A C 1
ATOM 3339 O O . VAL A 1 415 ? -7.415 -15.546 -11.431 1.00 31.16 415 VAL A O 1
ATOM 3342 N N . PRO A 1 416 ? -5.908 -15.506 -9.699 1.00 38.66 416 PRO A N 1
ATOM 3343 C CA . PRO A 1 416 ? -4.445 -15.829 -9.490 1.00 38.66 416 PRO A CA 1
ATOM 3344 C C . PRO A 1 416 ? -3.671 -15.569 -8.047 1.00 38.66 416 PRO A C 1
ATOM 3346 O O . PRO A 1 416 ? -4.450 -15.071 -7.282 1.00 38.66 416 PRO A O 1
ATOM 3349 N N . GLN A 1 417 ? -2.427 -15.740 -7.376 1.00 34.97 417 GLN A N 1
ATOM 3350 C CA . GLN A 1 417 ? -0.886 -16.118 -7.175 1.00 34.97 417 GLN A CA 1
ATOM 3351 C C . GLN A 1 417 ? -0.172 -17.587 -7.323 1.00 34.97 417 GLN A C 1
ATOM 3353 O O . GLN A 1 417 ? -0.815 -18.618 -7.411 1.00 34.97 417 GLN A O 1
ATOM 3358 N N . LEU A 1 418 ? 1.141 -17.840 -7.522 1.00 39.62 418 LEU A N 1
ATOM 3359 C CA . LEU A 1 418 ? 1.587 -19.174 -8.095 1.00 39.62 418 LEU A CA 1
ATOM 3360 C C . LEU A 1 418 ? 1.352 -20.482 -7.257 1.00 39.62 418 LEU A C 1
ATOM 3362 O O . LEU A 1 418 ? 1.806 -20.586 -6.124 1.00 39.62 418 LEU A O 1
ATOM 3366 N N . VAL A 1 419 ? 0.708 -21.513 -7.856 1.00 31.91 419 VAL A N 1
ATOM 3367 C CA . VAL A 1 419 ? 0.383 -22.861 -7.297 1.00 31.91 419 VAL A CA 1
ATOM 3368 C C . VAL A 1 419 ? 0.365 -23.990 -8.353 1.00 31.91 419 VAL A C 1
ATOM 3370 O O . VAL A 1 419 ? -0.083 -23.794 -9.480 1.00 31.91 419 VAL A O 1
ATOM 3373 N N . SER A 1 420 ? 0.756 -25.223 -7.995 1.00 31.30 420 SER A N 1
ATOM 3374 C CA . SER A 1 420 ? 0.695 -26.408 -8.887 1.00 31.30 420 SER A CA 1
ATOM 3375 C C . SER A 1 420 ? -0.730 -26.776 -9.376 1.00 31.30 420 SER A C 1
ATOM 3377 O O . SER A 1 420 ? -1.665 -26.836 -8.570 1.00 31.30 420 SER A O 1
ATOM 3379 N N . PRO A 1 421 ? -0.931 -27.109 -10.671 1.00 37.59 421 PRO A N 1
ATOM 3380 C CA . PRO A 1 421 ? -2.229 -27.527 -11.210 1.00 37.59 421 PRO A CA 1
ATOM 3381 C C . PRO A 1 421 ? -2.585 -29.003 -10.940 1.00 37.59 421 PRO A C 1
ATOM 3383 O O . PRO A 1 421 ? -3.707 -29.413 -11.240 1.00 37.59 421 PRO A O 1
ATOM 3386 N N . THR A 1 422 ? -1.669 -29.824 -10.407 1.00 40.06 422 THR A N 1
ATOM 3387 C CA . THR A 1 422 ? -1.887 -31.275 -10.239 1.00 40.06 422 THR A CA 1
ATOM 3388 C C . THR A 1 422 ? -1.308 -31.831 -8.938 1.00 40.06 422 THR A C 1
ATOM 3390 O O . THR A 1 422 ? -0.091 -31.926 -8.796 1.00 40.06 422 THR A O 1
ATOM 3393 N N . VAL A 1 423 ? -2.181 -32.329 -8.053 1.00 34.41 423 VAL A N 1
ATOM 3394 C CA . VAL A 1 423 ? -1.814 -33.169 -6.895 1.00 34.41 423 VAL A CA 1
ATOM 3395 C C . VAL A 1 423 ? -2.460 -34.559 -7.040 1.00 34.41 423 VAL A C 1
ATOM 3397 O O . VAL A 1 423 ? -3.596 -34.770 -6.610 1.00 34.41 423 VAL A O 1
ATOM 3400 N N . PRO A 1 424 ? -1.781 -35.537 -7.669 1.00 32.03 424 PRO A N 1
ATOM 3401 C CA . PRO A 1 424 ? -2.252 -36.915 -7.719 1.00 32.03 424 PRO A CA 1
ATOM 3402 C C . PRO A 1 424 ? -1.877 -37.661 -6.429 1.00 32.03 424 PRO A C 1
ATOM 3404 O O . PRO A 1 424 ? -0.744 -38.112 -6.265 1.00 32.03 424 PRO A O 1
ATOM 3407 N N . ILE A 1 425 ? -2.839 -37.854 -5.521 1.00 27.81 425 ILE A N 1
ATOM 3408 C CA . ILE A 1 425 ? -2.640 -38.702 -4.333 1.00 27.81 425 ILE A CA 1
ATOM 3409 C C . ILE A 1 425 ? -2.299 -40.135 -4.774 1.00 27.81 425 ILE A C 1
ATOM 3411 O O . ILE A 1 425 ? -3.135 -40.820 -5.370 1.00 27.81 425 ILE A O 1
ATOM 3415 N N . ARG A 1 426 ? -1.113 -40.635 -4.403 1.00 25.62 426 ARG A N 1
ATOM 3416 C CA . ARG A 1 426 ? -0.832 -42.077 -4.319 1.00 25.62 426 ARG A CA 1
ATOM 3417 C C . ARG A 1 426 ? -0.049 -42.432 -3.060 1.00 25.62 426 ARG A C 1
ATOM 3419 O O . ARG A 1 426 ? 0.827 -41.701 -2.614 1.00 25.62 426 ARG A O 1
ATOM 3426 N N . ILE A 1 427 ? -0.428 -43.571 -2.490 1.00 26.45 427 ILE A N 1
ATOM 3427 C CA . ILE A 1 427 ? 0.035 -44.090 -1.201 1.00 26.45 427 ILE A CA 1
ATOM 3428 C C . ILE A 1 427 ? 1.360 -44.851 -1.384 1.00 26.45 427 ILE A C 1
ATOM 3430 O O . ILE A 1 427 ? 1.648 -45.375 -2.459 1.00 26.45 427 ILE A O 1
ATOM 3434 N N . CYS A 1 428 ? 2.165 -44.904 -0.323 1.00 28.34 428 CYS A N 1
ATOM 3435 C CA . CYS A 1 428 ? 3.476 -45.549 -0.269 1.00 28.34 428 CYS A CA 1
ATOM 3436 C C . CYS A 1 428 ? 3.480 -47.014 -0.751 1.00 28.34 428 CYS A C 1
ATOM 3438 O O . CYS A 1 428 ? 2.660 -47.799 -0.288 1.00 28.34 428 CYS A O 1
ATOM 3440 N N . HIS A 1 429 ? 4.490 -47.408 -1.541 1.00 24.16 429 HIS A N 1
ATOM 3441 C CA . HIS A 1 429 ? 5.450 -48.477 -1.192 1.00 24.16 429 HIS A CA 1
ATOM 3442 C C . HIS A 1 429 ? 6.634 -48.546 -2.194 1.00 24.16 429 HIS A C 1
ATOM 3444 O O . HIS A 1 429 ? 6.558 -48.052 -3.314 1.00 24.16 429 HIS A O 1
ATOM 3450 N N . PHE A 1 430 ? 7.756 -49.118 -1.739 1.00 26.12 430 PHE A N 1
ATOM 3451 C CA . PHE A 1 430 ? 9.050 -49.294 -2.438 1.00 26.12 430 PHE A CA 1
ATOM 3452 C C . PHE A 1 430 ? 9.018 -50.448 -3.485 1.00 26.12 430 PHE A C 1
ATOM 3454 O O . PHE A 1 430 ? 8.067 -51.229 -3.422 1.00 26.12 430 PHE A O 1
ATOM 3461 N N . PRO A 1 431 ? 10.030 -50.648 -4.383 1.00 27.91 431 PRO A N 1
ATOM 3462 C CA . PRO A 1 431 ? 11.420 -50.154 -4.313 1.00 27.91 431 PRO A CA 1
ATOM 3463 C C . PRO A 1 431 ? 12.061 -49.558 -5.597 1.00 27.91 431 PRO A C 1
ATOM 3465 O O . PRO A 1 431 ? 11.571 -49.695 -6.712 1.00 27.91 431 PRO A O 1
ATOM 3468 N N . LEU A 1 432 ? 13.251 -48.964 -5.420 1.00 38.47 432 LEU A N 1
ATOM 3469 C CA . LEU A 1 432 ? 14.135 -48.415 -6.464 1.00 38.47 432 LEU A CA 1
ATOM 3470 C C . LEU A 1 432 ? 14.964 -49.488 -7.206 1.00 38.47 432 LEU A C 1
ATOM 3472 O O . LEU A 1 432 ? 15.780 -50.154 -6.567 1.00 38.47 432 LEU A O 1
ATOM 3476 N N . ARG A 1 433 ? 14.860 -49.559 -8.545 1.00 29.48 433 ARG A N 1
ATOM 3477 C CA . ARG A 1 433 ? 15.850 -50.099 -9.521 1.00 29.48 433 ARG A CA 1
ATOM 3478 C C . ARG A 1 433 ? 15.540 -49.534 -10.920 1.00 29.48 433 ARG A C 1
ATOM 3480 O O . ARG A 1 433 ? 14.366 -49.386 -11.225 1.00 29.48 433 ARG A O 1
ATOM 3487 N N . HIS A 1 434 ? 16.471 -49.258 -11.838 1.00 33.03 434 HIS A N 1
ATOM 3488 C CA . HIS A 1 434 ? 17.924 -49.003 -11.788 1.00 33.03 434 HIS A CA 1
ATOM 3489 C C . HIS A 1 434 ? 18.305 -48.187 -13.047 1.00 33.03 434 HIS A C 1
ATOM 3491 O O . HIS A 1 434 ? 17.617 -48.280 -14.061 1.00 33.03 434 HIS A O 1
ATOM 3497 N N . GLY A 1 435 ? 19.408 -47.430 -13.006 1.00 35.97 435 GLY A N 1
ATOM 3498 C CA . GLY A 1 435 ? 20.014 -46.832 -14.206 1.00 35.97 435 GLY A CA 1
ATOM 3499 C C . GLY A 1 435 ? 20.945 -47.802 -14.966 1.00 35.97 435 GLY A C 1
ATOM 3500 O O . GLY A 1 435 ? 21.177 -48.916 -14.486 1.00 35.97 435 GLY A O 1
ATOM 3501 N N . PRO A 1 436 ? 21.499 -47.399 -16.129 1.00 32.41 436 PRO A N 1
ATOM 3502 C CA . PRO A 1 436 ? 22.441 -48.213 -16.907 1.00 32.41 436 PRO A CA 1
ATOM 3503 C C . PRO A 1 436 ? 23.768 -48.509 -16.168 1.00 32.41 436 PRO A C 1
ATOM 3505 O O . PRO A 1 436 ? 24.149 -47.756 -15.269 1.00 32.41 436 PRO A O 1
ATOM 3508 N N . PRO A 1 437 ? 24.491 -49.589 -16.529 1.00 34.59 437 PRO A N 1
ATOM 3509 C CA . PRO A 1 437 ? 25.628 -50.082 -15.749 1.00 34.59 437 PRO A CA 1
ATOM 3510 C C . PRO A 1 437 ? 26.984 -49.431 -16.108 1.00 34.59 437 PRO A C 1
ATOM 3512 O O . PRO A 1 437 ? 27.291 -49.270 -17.291 1.00 34.59 437 PRO A O 1
ATOM 3515 N N . PRO A 1 438 ? 27.861 -49.160 -15.120 1.00 36.09 438 PRO A N 1
ATOM 3516 C CA . PRO A 1 438 ? 29.290 -48.934 -15.346 1.00 36.09 438 PRO A CA 1
ATOM 3517 C C . PRO A 1 438 ? 30.061 -50.262 -15.513 1.00 36.09 438 PRO A C 1
ATOM 3519 O O . PRO A 1 438 ? 29.651 -51.304 -14.999 1.00 36.09 438 PRO A O 1
ATOM 3522 N N . GLN A 1 439 ? 31.203 -50.230 -16.208 1.00 32.78 439 GLN A N 1
ATOM 3523 C CA . GLN A 1 439 ? 32.043 -51.413 -16.462 1.00 32.78 439 GLN A CA 1
ATOM 3524 C C . GLN A 1 439 ? 33.012 -51.742 -15.300 1.00 32.78 439 GLN A C 1
ATOM 3526 O O . GLN A 1 439 ? 33.601 -50.825 -14.724 1.00 32.78 439 GLN A O 1
ATOM 3531 N N . PRO A 1 440 ? 33.262 -53.034 -15.002 1.00 34.59 440 PRO A N 1
ATOM 3532 C CA . PRO A 1 440 ? 34.330 -53.502 -14.108 1.00 34.59 440 PRO A CA 1
ATOM 3533 C C . PRO A 1 440 ? 35.449 -54.268 -14.870 1.00 34.59 440 PRO A C 1
ATOM 3535 O O . PRO A 1 440 ? 35.247 -54.661 -16.018 1.00 34.59 440 PRO A O 1
ATOM 3538 N N . PRO A 1 441 ? 36.558 -54.673 -14.218 1.00 39.56 441 PRO A N 1
ATOM 3539 C CA . PRO A 1 441 ? 37.411 -53.887 -13.318 1.00 39.56 441 PRO A CA 1
ATOM 3540 C C . PRO A 1 441 ? 38.924 -54.104 -13.614 1.00 39.56 441 PRO A C 1
ATOM 3542 O O . PRO A 1 441 ? 39.307 -54.924 -14.448 1.00 39.56 441 PRO A O 1
ATOM 3545 N N . LYS A 1 442 ? 39.816 -53.470 -12.838 1.00 27.69 442 LYS A N 1
ATOM 3546 C CA . LYS A 1 442 ? 41.172 -53.999 -12.563 1.00 27.69 442 LYS A CA 1
ATOM 3547 C C . LYS A 1 442 ? 41.452 -53.975 -11.054 1.00 27.69 442 LYS A C 1
ATOM 3549 O O . LYS A 1 442 ? 40.931 -53.118 -10.348 1.00 27.69 442 LYS A O 1
ATOM 3554 N N . LEU A 1 443 ? 42.197 -54.968 -10.562 1.00 33.56 443 LEU A N 1
ATOM 3555 C CA . LEU A 1 443 ? 42.378 -55.253 -9.130 1.00 33.56 443 LEU A CA 1
ATOM 3556 C C . LEU A 1 443 ? 43.542 -54.459 -8.505 1.00 33.56 443 LEU A C 1
ATOM 3558 O O . LEU A 1 443 ? 44.515 -54.153 -9.189 1.00 33.56 443 LEU A O 1
ATOM 3562 N N . GLY A 1 444 ? 43.470 -54.221 -7.187 1.00 28.00 444 GLY A N 1
ATOM 3563 C CA . GLY A 1 444 ? 44.538 -53.590 -6.397 1.00 28.00 444 GLY A CA 1
ATOM 3564 C C . GLY A 1 444 ? 44.289 -53.598 -4.877 1.00 28.00 444 GLY A C 1
ATOM 3565 O O . GLY A 1 444 ? 43.877 -52.588 -4.328 1.00 28.00 444 GLY A O 1
ATOM 3566 N N . SER A 1 445 ? 44.511 -54.752 -4.232 1.00 29.42 445 SER A N 1
ATOM 3567 C CA . SER A 1 445 ? 44.802 -54.981 -2.789 1.00 29.42 445 SER A CA 1
ATOM 3568 C C . SER A 1 445 ? 44.279 -54.021 -1.688 1.00 29.42 445 SER A C 1
ATOM 3570 O O . SER A 1 445 ? 44.725 -52.886 -1.554 1.00 29.42 445 SER A O 1
ATOM 3572 N N . SER A 1 446 ? 43.468 -54.571 -0.772 1.00 27.89 446 SER A N 1
ATOM 3573 C CA . SER A 1 446 ? 43.200 -54.086 0.610 1.00 27.89 446 SER A CA 1
ATOM 3574 C C . SER A 1 446 ? 44.339 -54.508 1.588 1.00 27.89 446 SER A C 1
ATOM 3576 O O . SER A 1 446 ? 45.297 -55.107 1.092 1.00 27.89 446 SER A O 1
ATOM 3578 N N . PRO A 1 447 ? 44.268 -54.353 2.943 1.00 43.69 447 PRO A N 1
ATOM 3579 C CA . PRO A 1 447 ? 43.266 -53.722 3.840 1.00 43.69 447 PRO A CA 1
ATOM 3580 C C . PRO A 1 447 ? 43.898 -52.676 4.826 1.00 43.69 447 PRO A C 1
ATOM 3582 O O . PRO A 1 447 ? 45.071 -52.362 4.683 1.00 43.69 447 PRO A O 1
ATOM 3585 N N . THR A 1 448 ? 43.201 -52.012 5.771 1.00 28.34 448 THR A N 1
ATOM 3586 C CA . THR A 1 448 ? 42.726 -52.539 7.083 1.00 28.34 448 THR A CA 1
ATOM 3587 C C . THR A 1 448 ? 41.634 -51.693 7.790 1.00 28.34 448 THR A C 1
ATOM 3589 O O . THR A 1 448 ? 41.532 -50.488 7.614 1.00 28.34 448 THR A O 1
ATOM 3592 N N . THR A 1 449 ? 40.831 -52.398 8.607 1.00 29.44 449 THR A N 1
ATOM 3593 C CA . THR A 1 449 ? 40.028 -52.046 9.821 1.00 29.44 449 THR A CA 1
ATOM 3594 C C . THR A 1 449 ? 39.977 -50.591 10.356 1.00 29.44 449 THR A C 1
ATOM 3596 O O . THR A 1 449 ? 40.989 -49.908 10.377 1.00 29.44 449 THR A O 1
ATOM 3599 N N . SER A 1 450 ? 38.892 -50.115 11.001 1.00 27.62 450 SER A N 1
ATOM 3600 C CA . SER A 1 450 ? 38.080 -50.816 12.030 1.00 27.62 450 SER A CA 1
ATOM 3601 C C . SER A 1 450 ? 36.638 -50.271 12.251 1.00 27.62 450 SER A C 1
ATOM 3603 O O . SER A 1 450 ? 36.201 -49.331 11.598 1.00 27.62 450 SER A O 1
ATOM 3605 N N . ARG A 1 451 ? 35.878 -50.914 13.161 1.00 25.94 451 ARG A N 1
ATOM 3606 C CA . ARG A 1 451 ? 34.490 -50.586 13.579 1.00 25.94 451 ARG A CA 1
ATOM 3607 C C . ARG A 1 451 ? 34.442 -49.531 14.701 1.00 25.94 451 ARG A C 1
ATOM 3609 O O . ARG A 1 451 ? 35.365 -49.496 15.504 1.00 25.94 451 ARG A O 1
ATOM 3616 N N . THR A 1 452 ? 33.286 -48.876 14.898 1.00 26.55 452 THR A N 1
ATOM 3617 C CA . THR A 1 452 ? 32.553 -48.727 16.196 1.00 26.55 452 THR A CA 1
ATOM 3618 C C . THR A 1 452 ? 31.100 -48.262 15.914 1.00 26.55 452 THR A C 1
ATOM 3620 O O . THR A 1 452 ? 30.765 -48.011 14.757 1.00 26.55 452 THR A O 1
ATOM 3623 N N . THR A 1 453 ? 30.192 -48.275 16.901 1.00 25.22 453 THR A N 1
ATOM 3624 C CA . THR A 1 453 ? 28.724 -48.244 16.717 1.00 25.22 453 THR A CA 1
ATOM 3625 C C . THR A 1 453 ? 27.955 -47.367 17.729 1.00 25.22 453 THR A C 1
ATOM 3627 O O . THR A 1 453 ? 28.460 -47.059 18.801 1.00 25.22 453 THR A O 1
ATOM 3630 N N . TRP A 1 454 ? 26.675 -47.110 17.396 1.00 25.02 454 TRP A N 1
ATOM 3631 C CA . TRP A 1 454 ? 25.513 -46.818 18.268 1.00 25.02 454 TRP A CA 1
ATOM 3632 C C . TRP A 1 454 ? 25.122 -45.386 18.720 1.00 25.02 454 TRP A C 1
ATOM 3634 O O . TRP A 1 454 ? 25.848 -44.688 19.413 1.00 25.02 454 TRP A O 1
ATOM 3644 N N . ARG A 1 455 ? 23.804 -45.163 18.527 1.00 25.66 455 ARG A N 1
ATOM 3645 C CA . ARG A 1 455 ? 22.786 -44.472 19.362 1.00 25.66 455 ARG A CA 1
ATOM 3646 C C . ARG A 1 455 ? 22.483 -42.978 19.168 1.00 25.66 455 ARG A C 1
ATOM 3648 O O . ARG A 1 455 ? 23.319 -42.098 19.298 1.00 25.66 455 ARG A O 1
ATOM 3655 N N . CYS A 1 456 ? 21.184 -42.730 18.978 1.00 24.05 456 CYS A N 1
ATOM 3656 C CA . CYS A 1 456 ? 20.518 -41.436 19.087 1.00 24.05 456 CYS A CA 1
ATOM 3657 C C . CYS A 1 456 ? 20.166 -41.112 20.548 1.00 24.05 456 CYS A C 1
ATOM 3659 O O . CYS A 1 456 ? 19.899 -42.022 21.335 1.00 24.05 456 CYS A O 1
ATOM 3661 N N . HIS A 1 457 ? 19.990 -39.825 20.851 1.00 26.16 457 HIS A N 1
ATOM 3662 C CA . HIS A 1 457 ? 19.182 -39.363 21.980 1.00 26.16 457 HIS A CA 1
ATOM 3663 C C . HIS A 1 457 ? 18.228 -38.251 21.532 1.00 26.16 457 HIS A C 1
ATOM 3665 O O . HIS A 1 457 ? 18.637 -37.314 20.851 1.00 26.16 457 HIS A O 1
ATOM 3671 N N . ARG A 1 458 ? 16.957 -38.340 21.946 1.00 25.34 458 ARG A N 1
ATOM 3672 C CA . ARG A 1 458 ? 16.077 -37.165 22.022 1.00 25.34 458 ARG A CA 1
ATOM 3673 C C . ARG A 1 458 ? 16.522 -36.310 23.208 1.00 25.34 458 ARG A C 1
ATOM 3675 O O . ARG A 1 458 ? 16.863 -36.863 24.253 1.00 25.34 458 ARG A O 1
ATOM 3682 N N . VAL A 1 459 ? 16.412 -34.993 23.076 1.00 27.91 459 VAL A N 1
ATOM 3683 C CA . VAL A 1 459 ? 16.428 -34.057 24.207 1.00 27.91 459 VAL A CA 1
ATOM 3684 C C . VAL A 1 459 ? 15.122 -33.271 24.185 1.00 27.91 459 VAL A C 1
ATOM 3686 O O . VAL A 1 459 ? 14.648 -32.855 23.130 1.00 27.91 459 VAL A O 1
ATOM 3689 N N . SER A 1 460 ? 14.513 -33.102 25.351 1.00 24.66 460 SER A N 1
ATOM 3690 C CA . SER A 1 460 ? 13.324 -32.277 25.553 1.00 24.66 460 SER A CA 1
ATOM 3691 C C . SER A 1 460 ? 13.439 -31.656 26.940 1.00 24.66 460 SER A C 1
ATOM 3693 O O . SER A 1 460 ? 13.588 -32.386 27.916 1.00 24.66 460 SER A O 1
ATOM 3695 N N . CYS A 1 461 ? 13.399 -30.327 27.021 1.00 24.80 461 CYS A N 1
ATOM 3696 C CA . CYS A 1 461 ? 13.445 -29.570 28.273 1.00 24.80 461 CYS A CA 1
ATOM 3697 C C . CYS A 1 461 ? 12.425 -28.416 28.234 1.00 24.80 461 CYS A C 1
ATOM 3699 O O . CYS A 1 461 ? 11.986 -28.045 27.143 1.00 24.80 461 CYS A O 1
ATOM 3701 N N . PRO A 1 462 ? 11.970 -27.905 29.394 1.00 34.12 462 PRO A N 1
ATOM 3702 C CA . PRO A 1 462 ? 10.583 -27.457 29.513 1.00 34.12 462 PRO A CA 1
ATOM 3703 C C . PRO A 1 462 ? 10.400 -25.952 29.759 1.00 34.12 462 PRO A C 1
ATOM 3705 O O . PRO A 1 462 ? 11.336 -25.220 30.075 1.00 34.12 462 PRO A O 1
ATOM 3708 N N . ARG A 1 463 ? 9.133 -25.517 29.691 1.00 26.94 463 ARG A N 1
ATOM 3709 C CA . ARG A 1 463 ? 8.666 -24.219 30.204 1.00 26.94 463 ARG A CA 1
ATOM 3710 C C . ARG A 1 463 ? 9.009 -24.060 31.691 1.00 26.94 463 ARG A C 1
ATOM 3712 O O . ARG A 1 463 ? 8.871 -25.013 32.457 1.00 26.94 463 ARG A O 1
ATOM 3719 N N . SER A 1 464 ? 9.313 -22.836 32.115 1.00 27.52 464 SER A N 1
ATOM 3720 C CA . SER A 1 464 ? 9.341 -22.444 33.526 1.00 27.52 464 SER A CA 1
ATOM 3721 C C . SER A 1 464 ? 8.454 -21.218 33.768 1.00 27.52 464 SER A C 1
ATOM 3723 O O . SER A 1 464 ? 8.495 -20.232 33.039 1.00 27.52 464 SER A O 1
ATOM 3725 N N . THR A 1 465 ? 7.628 -21.295 34.810 1.00 26.97 465 THR A N 1
ATOM 3726 C CA . THR A 1 465 ? 6.779 -20.201 35.300 1.00 26.97 465 THR A CA 1
ATOM 3727 C C . THR A 1 465 ? 6.926 -20.116 36.811 1.00 26.97 465 THR A C 1
ATOM 3729 O O . THR A 1 465 ? 6.673 -21.108 37.496 1.00 26.97 465 THR A O 1
ATOM 3732 N N . SER A 1 466 ? 7.273 -18.951 37.354 1.00 26.00 466 SER A N 1
ATOM 3733 C CA . SER A 1 466 ? 7.153 -18.685 38.792 1.00 26.00 466 SER A CA 1
ATOM 3734 C C . SER A 1 466 ? 6.965 -17.194 39.074 1.00 26.00 466 SER A C 1
ATOM 3736 O O . SER A 1 466 ? 7.507 -16.330 38.388 1.00 26.00 466 SER A O 1
ATOM 3738 N N . THR A 1 467 ? 6.148 -16.891 40.081 1.00 27.81 467 THR A N 1
ATOM 3739 C CA . THR A 1 467 ? 5.714 -15.540 40.452 1.00 27.81 467 THR A CA 1
ATOM 3740 C C . THR A 1 467 ? 6.068 -15.231 41.905 1.00 27.81 467 THR A C 1
ATOM 3742 O O . THR A 1 467 ? 5.846 -16.064 42.777 1.00 27.81 467 THR A O 1
ATOM 3745 N N . THR A 1 468 ? 6.469 -13.980 42.187 1.00 28.77 468 THR A N 1
ATOM 3746 C CA . THR A 1 468 ? 6.513 -13.341 43.533 1.00 28.77 468 THR A CA 1
ATOM 3747 C C . THR A 1 468 ? 7.464 -13.977 44.579 1.00 28.77 468 THR A C 1
ATOM 3749 O O . THR A 1 468 ? 7.708 -15.171 44.588 1.00 28.77 468 THR A O 1
ATOM 3752 N N . ARG A 1 469 ? 8.075 -13.247 45.526 1.00 25.88 469 ARG A N 1
ATOM 3753 C CA . ARG A 1 469 ? 7.466 -12.302 46.485 1.00 25.88 469 ARG A CA 1
ATOM 3754 C C . ARG A 1 469 ? 8.521 -11.385 47.151 1.00 25.88 469 ARG A C 1
ATOM 3756 O O . ARG A 1 469 ? 9.720 -11.565 46.993 1.00 25.88 469 ARG A O 1
ATOM 3763 N N . SER A 1 470 ? 8.049 -10.383 47.891 1.00 28.52 470 SER A N 1
ATOM 3764 C CA . SER A 1 470 ? 8.796 -9.267 48.501 1.00 28.52 470 SER A CA 1
ATOM 3765 C C . SER A 1 470 ? 9.542 -9.561 49.818 1.00 28.52 470 SER A C 1
ATOM 3767 O O . SER A 1 470 ? 9.021 -10.294 50.657 1.00 28.52 470 SER A O 1
ATOM 3769 N N . GLY A 1 471 ? 10.617 -8.808 50.104 1.00 25.31 471 GLY A N 1
ATOM 3770 C CA . GLY A 1 471 ? 11.191 -8.653 51.455 1.00 25.31 471 GLY A CA 1
ATOM 3771 C C . GLY A 1 471 ? 12.065 -7.392 51.613 1.00 25.31 471 GLY A C 1
ATOM 3772 O O . GLY A 1 471 ? 12.932 -7.141 50.785 1.00 25.31 471 GLY A O 1
ATOM 3773 N N . ARG A 1 472 ? 11.842 -6.581 52.663 1.00 29.42 472 ARG A N 1
ATOM 3774 C CA . ARG A 1 472 ? 12.628 -5.362 52.991 1.00 29.42 472 ARG A CA 1
ATOM 3775 C C . ARG A 1 472 ? 13.623 -5.613 54.132 1.00 29.42 472 ARG A C 1
ATOM 3777 O O . ARG A 1 472 ? 13.245 -6.273 55.097 1.00 29.42 472 ARG A O 1
ATOM 3784 N N . ARG A 1 473 ? 14.770 -4.912 54.139 1.00 25.73 473 ARG A N 1
ATOM 3785 C CA . ARG A 1 473 ? 15.392 -4.315 55.352 1.00 25.73 473 ARG A CA 1
ATOM 3786 C C . ARG A 1 473 ? 16.489 -3.296 55.000 1.00 25.73 473 ARG A C 1
ATOM 3788 O O . ARG A 1 473 ? 17.080 -3.373 53.932 1.00 25.73 473 ARG A O 1
ATOM 3795 N N . CYS A 1 474 ? 16.752 -2.356 55.912 1.00 24.66 474 CYS A N 1
ATOM 3796 C CA . CYS A 1 474 ? 17.771 -1.303 55.786 1.00 24.66 474 CYS A CA 1
ATOM 3797 C C . CYS A 1 474 ? 18.644 -1.244 57.051 1.00 24.66 474 CYS A C 1
ATOM 3799 O O . CYS A 1 474 ? 18.077 -1.312 58.140 1.00 24.66 474 CYS A O 1
ATOM 3801 N N . SER A 1 475 ? 19.950 -0.952 56.938 1.00 26.33 475 SER A N 1
ATOM 3802 C CA . SER A 1 475 ? 20.703 -0.248 58.002 1.00 26.33 475 SER A CA 1
ATOM 3803 C C . SER A 1 475 ? 22.063 0.321 57.551 1.00 26.33 475 SER A C 1
ATOM 3805 O O . SER A 1 475 ? 22.949 -0.406 57.125 1.00 26.33 475 SER A O 1
ATOM 3807 N N . ARG A 1 476 ? 22.186 1.646 57.707 1.00 28.16 476 ARG A N 1
ATOM 3808 C CA . ARG A 1 476 ? 23.321 2.578 57.494 1.00 28.16 476 ARG A CA 1
ATOM 3809 C C . ARG A 1 476 ? 24.662 2.252 58.209 1.00 28.16 476 ARG A C 1
ATOM 3811 O O . ARG A 1 476 ? 24.655 1.511 59.182 1.00 28.16 476 ARG A O 1
ATOM 3818 N N . ARG A 1 477 ? 25.674 3.095 57.881 1.00 28.69 477 ARG A N 1
ATOM 3819 C CA . ARG A 1 477 ? 26.902 3.530 58.628 1.00 28.69 477 ARG A CA 1
ATOM 3820 C C . ARG A 1 477 ? 28.198 2.732 58.342 1.00 28.69 477 ARG A C 1
ATOM 3822 O O . ARG A 1 477 ? 28.116 1.535 58.133 1.00 28.69 477 ARG A O 1
ATOM 3829 N N . SER A 1 478 ? 29.405 3.336 58.320 1.00 28.47 478 SER A N 1
ATOM 3830 C CA . SER A 1 478 ? 29.798 4.775 58.407 1.00 28.47 478 SER A CA 1
ATOM 3831 C C . SER A 1 478 ? 31.293 5.053 58.127 1.00 28.47 478 SER A C 1
ATOM 3833 O O . SER A 1 478 ? 32.114 4.243 58.534 1.00 28.47 478 SER A O 1
ATOM 3835 N N . ALA A 1 479 ? 31.601 6.293 57.691 1.00 30.23 479 ALA A N 1
ATOM 3836 C CA . ALA A 1 479 ? 32.884 7.017 57.871 1.00 30.23 479 ALA A CA 1
ATOM 3837 C C . ALA A 1 479 ? 34.112 6.495 57.066 1.00 30.23 479 ALA A C 1
ATOM 3839 O O . ALA A 1 479 ? 34.108 5.366 56.597 1.00 30.23 479 ALA A O 1
ATOM 3840 N N . SER A 1 480 ? 35.172 7.285 56.818 1.00 27.84 480 SER A N 1
ATOM 3841 C CA . SER A 1 480 ? 35.588 8.566 57.429 1.00 27.84 480 SER A CA 1
ATOM 3842 C C . SER A 1 480 ? 35.478 9.804 56.511 1.00 27.84 480 SER A C 1
ATOM 3844 O O . SER A 1 480 ? 34.376 10.081 56.044 1.00 27.84 480 SER A O 1
ATOM 3846 N N . SER A 1 481 ? 36.522 10.645 56.395 1.00 29.09 481 SER A N 1
ATOM 3847 C CA . SER A 1 481 ? 36.419 12.057 55.956 1.00 29.09 481 SER A CA 1
ATOM 3848 C C . SER A 1 481 ? 37.769 12.799 55.804 1.00 29.09 481 SER A C 1
ATOM 3850 O O . SER A 1 481 ? 38.731 12.404 56.459 1.00 29.09 481 SER A O 1
ATOM 3852 N N . ARG A 1 482 ? 37.725 13.990 55.163 1.00 30.83 482 ARG A N 1
ATOM 3853 C CA . ARG A 1 482 ? 38.723 15.106 55.062 1.00 30.83 482 ARG A CA 1
ATOM 3854 C C . ARG A 1 482 ? 39.700 15.041 53.864 1.00 30.83 482 ARG A C 1
ATOM 3856 O O . ARG A 1 482 ? 40.192 13.968 53.555 1.00 30.83 482 ARG A O 1
ATOM 3863 N N . GLY A 1 483 ? 40.048 16.153 53.191 1.00 27.31 483 GLY A N 1
ATOM 3864 C CA . GLY A 1 483 ? 39.437 17.503 53.197 1.00 27.31 483 GLY A CA 1
ATOM 3865 C C . GLY A 1 483 ? 40.357 18.650 52.713 1.00 27.31 483 GLY A C 1
ATOM 3866 O O . GLY A 1 483 ? 41.552 18.593 52.963 1.00 27.31 483 GLY A O 1
ATOM 3867 N N . THR A 1 484 ? 39.758 19.718 52.143 1.00 29.52 484 THR A N 1
ATOM 3868 C CA . THR A 1 484 ? 40.278 21.115 51.952 1.00 29.52 484 THR A CA 1
ATOM 3869 C C . THR A 1 484 ? 41.555 21.366 51.105 1.00 29.52 484 THR A C 1
ATOM 3871 O O . THR A 1 484 ? 42.448 20.537 51.098 1.00 29.52 484 THR A O 1
ATOM 3874 N N . ALA A 1 485 ? 41.780 22.519 50.439 1.00 29.97 485 ALA A N 1
ATOM 3875 C CA . ALA A 1 485 ? 40.899 23.571 49.878 1.00 29.97 485 ALA A CA 1
ATOM 3876 C C . ALA A 1 485 ? 41.709 24.615 49.044 1.00 29.97 485 ALA A C 1
ATOM 3878 O O . ALA A 1 485 ? 42.840 24.924 49.400 1.00 29.97 485 ALA A O 1
ATOM 3879 N N . SER A 1 486 ? 41.046 25.288 48.082 1.00 29.06 486 SER A N 1
ATOM 3880 C CA . SER A 1 486 ? 41.349 26.647 47.533 1.00 29.06 486 SER A CA 1
ATOM 3881 C C . SER A 1 486 ? 42.585 26.874 46.614 1.00 29.06 486 SER A C 1
ATOM 3883 O O . SER A 1 486 ? 43.463 26.024 46.582 1.00 29.06 486 SER A O 1
ATOM 3885 N N . ARG A 1 487 ? 42.772 28.007 45.884 1.00 30.17 487 ARG A N 1
ATOM 3886 C CA . ARG A 1 487 ? 41.869 28.899 45.076 1.00 30.17 487 ARG A CA 1
ATOM 3887 C C . ARG A 1 487 ? 42.655 30.078 44.421 1.00 30.17 487 ARG A C 1
ATOM 3889 O O . ARG A 1 487 ? 43.095 30.958 45.147 1.00 30.17 487 ARG A O 1
ATOM 3896 N N . ALA A 1 488 ? 42.701 30.178 43.083 1.00 27.02 488 ALA A N 1
ATOM 3897 C CA . ALA A 1 488 ? 43.008 31.384 42.263 1.00 27.02 488 ALA A CA 1
ATOM 3898 C C . ALA A 1 488 ? 42.525 31.104 40.809 1.00 27.02 488 ALA A C 1
ATOM 3900 O O . ALA A 1 488 ? 42.565 29.944 40.414 1.00 27.02 488 ALA A O 1
ATOM 3901 N N . GLN A 1 489 ? 41.853 31.970 40.026 1.00 28.56 489 GLN A N 1
ATOM 3902 C CA . GLN A 1 489 ? 42.128 33.348 39.541 1.00 28.56 489 GLN A CA 1
ATOM 3903 C C . GLN A 1 489 ? 43.264 33.427 38.490 1.00 28.56 489 GLN A C 1
ATOM 3905 O O . GLN A 1 489 ? 44.317 32.851 38.726 1.00 28.56 489 GLN A O 1
ATOM 3910 N N . SER A 1 490 ? 43.134 34.125 37.343 1.00 26.20 490 SER A N 1
ATOM 3911 C CA . SER A 1 490 ? 41.969 34.813 36.718 1.00 26.20 490 SER A CA 1
ATOM 3912 C C . SER A 1 490 ? 42.264 35.298 35.275 1.00 26.20 490 SER A C 1
ATOM 3914 O O . SER A 1 490 ? 43.420 35.566 34.984 1.00 26.20 490 SER A O 1
ATOM 3916 N N . SER A 1 491 ? 41.209 35.554 34.469 1.00 26.80 491 SER A N 1
ATOM 3917 C CA . SER A 1 491 ? 41.109 36.518 33.322 1.00 26.80 491 SER A CA 1
ATOM 3918 C C . SER A 1 491 ? 42.078 36.425 32.110 1.00 26.80 491 SER A C 1
ATOM 3920 O O . SER A 1 491 ? 43.264 36.204 32.284 1.00 26.80 491 SER A O 1
ATOM 3922 N N . GLY A 1 492 ? 41.670 36.701 30.857 1.00 24.47 492 GLY A N 1
ATOM 3923 C CA . GLY A 1 492 ? 40.328 36.992 30.313 1.00 24.47 492 GLY A CA 1
ATOM 3924 C C . GLY A 1 492 ? 40.333 37.723 28.944 1.00 24.47 492 GLY A C 1
ATOM 3925 O O . GLY A 1 492 ? 41.385 38.130 28.471 1.00 24.47 492 GLY A O 1
ATOM 3926 N N . SER A 1 493 ? 39.126 37.952 28.400 1.00 24.22 493 SER A N 1
ATOM 3927 C CA . SER A 1 493 ? 38.731 39.036 27.459 1.00 24.22 493 SER A CA 1
ATOM 3928 C C . SER A 1 493 ? 39.080 39.001 25.945 1.00 24.22 493 SER A C 1
ATOM 3930 O O . SER A 1 493 ? 40.237 38.924 25.555 1.00 24.22 493 SER A O 1
ATOM 3932 N N . SER A 1 494 ? 38.030 39.270 25.135 1.00 24.61 494 SER A N 1
ATOM 3933 C CA . SER A 1 494 ? 37.991 40.123 23.909 1.00 24.61 494 SER A CA 1
ATOM 3934 C C . SER A 1 494 ? 37.769 39.521 22.495 1.00 24.61 494 SER A C 1
ATOM 3936 O O . SER A 1 494 ? 38.704 39.242 21.759 1.00 24.61 494 SER A O 1
ATOM 3938 N N . SER A 1 495 ? 36.489 39.526 22.088 1.00 23.73 495 SER A N 1
ATOM 3939 C CA . SER A 1 495 ? 35.916 40.329 20.973 1.00 23.73 495 SER A CA 1
ATOM 3940 C C . SER A 1 495 ? 36.168 40.071 19.461 1.00 23.73 495 SER A C 1
ATOM 3942 O O . SER A 1 495 ? 37.205 40.428 18.925 1.00 23.73 495 SER A O 1
ATOM 3944 N N . VAL A 1 496 ? 35.076 39.660 18.782 1.00 23.20 496 VAL A N 1
ATOM 3945 C CA . VAL A 1 496 ? 34.421 40.209 17.549 1.00 23.20 496 VAL A CA 1
ATOM 3946 C C . VAL A 1 496 ? 35.252 40.640 16.311 1.00 23.20 496 VAL A C 1
ATOM 3948 O O . VAL A 1 496 ? 36.034 41.577 16.407 1.00 23.20 496 VAL A O 1
ATOM 3951 N N . ILE A 1 497 ? 34.915 40.102 15.115 1.00 23.97 497 ILE A N 1
ATOM 3952 C CA . ILE A 1 497 ? 34.499 40.801 13.852 1.00 23.97 497 ILE A CA 1
ATOM 3953 C C . ILE A 1 497 ? 34.235 39.766 12.717 1.00 23.97 497 ILE A C 1
ATOM 3955 O O . ILE A 1 497 ? 34.556 38.592 12.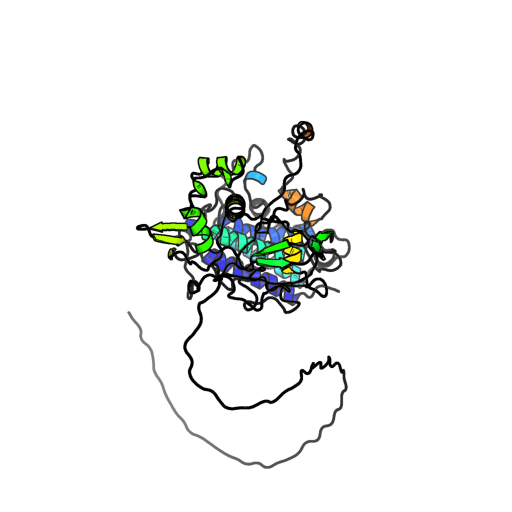882 1.00 23.97 497 ILE A O 1
ATOM 3959 N N . ALA A 1 498 ? 33.542 40.162 11.636 1.00 21.28 498 ALA A N 1
ATOM 3960 C CA . ALA A 1 498 ? 32.951 39.294 10.598 1.00 21.28 498 ALA A CA 1
ATOM 3961 C C . ALA A 1 498 ? 33.329 39.703 9.142 1.00 21.28 498 ALA A C 1
ATOM 3963 O O . ALA A 1 498 ? 34.230 40.519 8.960 1.00 21.28 498 ALA A O 1
ATOM 3964 N N . ALA A 1 499 ? 32.574 39.187 8.152 1.00 22.95 499 ALA A N 1
ATOM 3965 C CA . ALA A 1 499 ? 32.717 39.291 6.682 1.00 22.95 499 ALA A CA 1
ATOM 3966 C C . ALA A 1 499 ? 33.766 38.337 6.056 1.00 22.95 499 ALA A C 1
ATOM 3968 O O . ALA A 1 499 ? 34.824 38.107 6.632 1.00 22.95 499 ALA A O 1
ATOM 3969 N N . SER A 1 500 ? 33.527 37.738 4.880 1.00 29.64 500 SER A N 1
ATOM 3970 C CA . SER A 1 500 ? 32.527 38.059 3.829 1.00 29.64 500 SER A CA 1
ATOM 3971 C C . SER A 1 500 ? 31.582 36.902 3.506 1.00 29.64 500 SER A C 1
ATOM 3973 O O . SER A 1 500 ? 32.012 35.746 3.704 1.00 29.64 500 SER A O 1
#